Protein AF-A0AA88U3W7-F1 (afdb_monomer_lite)

Radius of gyration: 24.5 Å; chains: 1; bounding box: 63×56×70 Å

Structure (mmCIF, N/CA/C/O backbone):
data_AF-A0AA88U3W7-F1
#
_entry.id   AF-A0AA88U3W7-F1
#
loop_
_atom_site.group_PDB
_atom_site.id
_atom_site.type_symbol
_atom_site.label_atom_id
_atom_site.label_alt_id
_atom_site.label_comp_id
_atom_site.label_asym_id
_atom_site.label_entity_id
_atom_site.label_seq_id
_atom_site.pdbx_PDB_ins_code
_atom_site.Cartn_x
_atom_site.Cartn_y
_atom_site.Cartn_z
_atom_site.occupancy
_atom_site.B_iso_or_equiv
_atom_site.auth_seq_id
_atom_site.auth_comp_id
_atom_site.auth_asym_id
_atom_site.auth_atom_id
_atom_site.pdbx_PDB_model_num
ATOM 1 N N . MET A 1 1 ? 14.467 0.687 13.588 1.00 31.59 1 MET A N 1
ATOM 2 C CA . MET A 1 1 ? 14.440 2.143 13.357 1.00 31.59 1 MET A CA 1
ATOM 3 C C . MET A 1 1 ? 14.426 2.857 14.702 1.00 31.59 1 MET A C 1
ATOM 5 O O . MET A 1 1 ? 13.414 2.834 15.397 1.00 31.59 1 MET A O 1
ATOM 9 N N . ARG A 1 2 ? 15.553 3.457 15.098 1.00 33.47 2 ARG A N 1
ATOM 10 C CA . ARG A 1 2 ? 15.604 4.445 16.185 1.00 33.47 2 ARG A CA 1
ATOM 11 C C . ARG A 1 2 ? 15.190 5.802 15.642 1.00 33.47 2 ARG A C 1
ATOM 13 O O . ARG A 1 2 ? 15.744 6.276 14.655 1.00 33.47 2 ARG A O 1
ATOM 20 N N . VAL A 1 3 ? 14.239 6.437 16.307 1.00 31.89 3 VAL A N 1
ATOM 21 C CA . VAL A 1 3 ? 13.842 7.807 16.000 1.00 31.89 3 VAL A CA 1
ATOM 22 C C . VAL A 1 3 ? 14.629 8.765 16.881 1.00 31.89 3 VAL A C 1
ATOM 24 O O . VAL A 1 3 ? 14.707 8.584 18.096 1.00 31.89 3 VAL A O 1
ATOM 27 N N . LEU A 1 4 ? 15.258 9.754 16.248 1.00 36.56 4 LEU A N 1
ATOM 28 C CA . LEU A 1 4 ? 16.179 10.675 16.901 1.00 36.56 4 LEU A CA 1
ATOM 29 C C . LEU A 1 4 ? 15.566 12.076 16.956 1.00 36.56 4 LEU A C 1
ATOM 31 O O . LEU A 1 4 ? 15.257 12.651 15.914 1.00 36.56 4 LEU A O 1
ATOM 35 N N . LEU A 1 5 ? 15.399 12.631 18.159 1.00 32.97 5 LEU A N 1
ATOM 36 C CA . LEU A 1 5 ? 14.848 13.975 18.379 1.00 32.97 5 LEU A CA 1
ATOM 37 C C . LEU A 1 5 ? 15.925 14.899 18.964 1.00 32.97 5 LEU A C 1
ATOM 39 O O . LEU A 1 5 ? 16.469 14.609 20.022 1.00 32.97 5 LEU A O 1
ATOM 43 N N . VAL A 1 6 ? 16.257 16.019 18.315 1.00 34.56 6 VAL A N 1
ATOM 44 C CA . VAL A 1 6 ? 17.337 16.923 18.767 1.00 34.56 6 VAL A CA 1
ATOM 45 C C . VAL A 1 6 ? 16.813 18.210 19.405 1.00 34.56 6 VAL A C 1
ATOM 47 O O . VAL A 1 6 ? 16.445 19.121 18.673 1.00 34.56 6 VAL A O 1
ATOM 50 N N . ALA A 1 7 ? 16.838 18.344 20.730 1.00 29.00 7 ALA A N 1
ATOM 51 C CA . ALA A 1 7 ? 16.608 19.629 21.403 1.00 29.00 7 ALA A CA 1
ATOM 52 C C . ALA A 1 7 ? 17.972 20.212 21.763 1.00 29.00 7 ALA A C 1
ATOM 54 O O . ALA A 1 7 ? 18.763 19.512 22.386 1.00 29.00 7 ALA A O 1
ATOM 55 N N . TRP A 1 8 ? 18.272 21.446 21.333 1.00 35.12 8 TRP A N 1
ATOM 56 C CA . TRP A 1 8 ? 19.525 22.164 21.639 1.00 35.12 8 TRP A CA 1
ATOM 57 C C . TRP A 1 8 ? 20.771 21.256 21.675 1.00 35.12 8 TRP A C 1
ATOM 59 O O . TRP A 1 8 ? 21.287 20.949 22.739 1.00 35.12 8 TRP A O 1
ATOM 69 N N . LEU A 1 9 ? 21.259 20.791 20.517 1.00 34.44 9 LEU A N 1
ATOM 70 C CA . LEU A 1 9 ? 22.464 19.938 20.431 1.00 34.44 9 LEU A CA 1
ATOM 71 C C . LEU A 1 9 ? 22.435 18.644 21.289 1.00 34.44 9 LEU A C 1
ATOM 73 O O . LEU A 1 9 ? 23.479 18.019 21.463 1.00 34.44 9 LEU A O 1
ATOM 77 N N . VAL A 1 10 ? 21.271 18.185 21.765 1.00 30.06 10 VAL A N 1
ATOM 78 C CA . VAL A 1 10 ? 21.113 16.913 22.485 1.00 30.06 10 VAL A CA 1
ATOM 79 C C . VAL A 1 10 ? 20.179 15.994 21.714 1.00 30.06 10 VAL A C 1
ATOM 81 O O . VAL A 1 10 ? 19.041 16.356 21.432 1.00 30.06 10 VAL A O 1
ATOM 84 N N . VAL A 1 11 ? 20.666 14.802 21.382 1.00 37.06 11 VAL A N 1
ATOM 85 C CA . VAL A 1 11 ? 19.931 13.773 20.660 1.00 37.06 11 VAL A CA 1
ATOM 86 C C . VAL A 1 11 ? 19.203 12.846 21.627 1.00 37.06 11 VAL A C 1
ATOM 88 O O . VAL A 1 11 ? 19.776 12.248 22.537 1.00 37.06 11 VAL A O 1
ATOM 91 N N . LEU A 1 12 ? 17.904 12.730 21.422 1.00 37.88 12 LEU A N 1
ATOM 92 C CA . LEU A 1 12 ? 17.018 11.808 22.099 1.00 37.88 12 LEU A CA 1
ATOM 93 C C . LEU A 1 12 ? 16.918 10.573 21.221 1.00 37.88 12 LEU A C 1
ATOM 95 O O . LEU A 1 12 ? 16.364 10.627 20.129 1.00 37.88 12 LEU A O 1
ATOM 99 N N . VAL A 1 13 ? 17.500 9.481 21.694 1.00 39.00 13 VAL A N 1
ATOM 100 C CA . VAL A 1 13 ? 17.307 8.163 21.105 1.00 39.00 13 VAL A CA 1
ATOM 101 C C . VAL A 1 13 ? 15.997 7.626 21.648 1.00 39.00 13 VAL A C 1
ATOM 103 O O . VAL A 1 13 ? 15.915 7.293 22.829 1.00 39.00 13 VAL A O 1
ATOM 106 N N . VAL A 1 14 ? 14.976 7.528 20.800 1.00 38.97 14 VAL A N 1
ATOM 107 C CA . VAL A 1 14 ? 13.835 6.659 21.084 1.00 38.97 14 VAL A CA 1
ATOM 108 C C . VAL A 1 14 ? 14.348 5.230 20.930 1.00 38.97 14 VAL A C 1
ATOM 110 O O . VAL A 1 14 ? 14.393 4.679 19.830 1.00 38.97 14 VAL A O 1
ATOM 113 N N . GLY A 1 15 ? 14.864 4.669 22.023 1.00 35.50 15 GLY A N 1
ATOM 114 C CA . GLY A 1 15 ? 15.229 3.263 22.077 1.00 35.50 15 GLY A CA 1
ATOM 115 C C . GLY A 1 15 ? 13.959 2.446 22.189 1.00 35.50 15 GLY A C 1
ATOM 116 O O . GLY A 1 15 ? 13.391 2.365 23.269 1.00 35.50 15 GLY A O 1
ATOM 117 N N . VAL A 1 16 ? 13.536 1.881 21.064 1.00 40.00 16 VAL A N 1
ATOM 118 C CA . VAL A 1 16 ? 12.406 0.961 20.982 1.00 40.00 16 VAL A CA 1
ATOM 119 C C . VAL A 1 16 ? 12.805 -0.350 21.644 1.00 40.00 16 VAL A C 1
ATOM 121 O O . VAL A 1 16 ? 13.733 -1.018 21.183 1.00 40.00 16 VAL A O 1
ATOM 124 N N . THR A 1 17 ? 12.128 -0.722 22.722 1.00 37.69 17 THR A N 1
ATOM 125 C CA . THR A 1 17 ? 12.177 -2.097 23.221 1.00 37.69 17 THR A CA 1
ATOM 126 C C . THR A 1 17 ? 11.208 -2.973 22.418 1.00 37.69 17 THR A C 1
ATOM 128 O O . THR A 1 17 ? 10.240 -2.466 21.855 1.00 37.69 17 THR A O 1
ATOM 131 N N . PRO A 1 18 ? 11.463 -4.285 22.287 1.00 43.59 18 PRO A N 1
ATOM 132 C CA . PRO A 1 18 ? 10.445 -5.216 21.821 1.00 43.59 18 PRO A CA 1
ATOM 133 C C . PRO A 1 18 ? 9.246 -5.165 22.769 1.00 43.59 18 PRO A C 1
ATOM 135 O O . PRO A 1 18 ? 9.419 -5.161 23.992 1.00 43.59 18 PRO A O 1
ATOM 138 N N . LYS A 1 19 ? 8.037 -5.141 22.211 1.00 48.03 19 LYS A N 1
ATOM 139 C CA . LYS A 1 19 ? 6.812 -5.049 23.002 1.00 48.03 19 LYS A CA 1
ATOM 140 C C . LYS A 1 19 ? 6.626 -6.326 23.826 1.00 48.03 19 LYS A C 1
ATOM 142 O O . LYS A 1 19 ? 6.527 -7.418 23.271 1.00 48.03 19 LYS A O 1
ATOM 147 N N . ASN A 1 20 ? 6.517 -6.199 25.148 1.00 40.50 20 ASN A N 1
ATOM 148 C CA . ASN A 1 20 ? 6.097 -7.303 26.018 1.00 40.50 20 ASN A CA 1
ATOM 149 C C . ASN A 1 20 ? 4.561 -7.410 26.008 1.00 40.50 20 ASN A C 1
ATOM 151 O O . ASN A 1 20 ? 3.900 -6.933 26.927 1.00 40.50 20 ASN A O 1
ATOM 155 N N . GLY A 1 21 ? 3.983 -8.000 24.957 1.00 45.97 21 GLY A N 1
ATOM 156 C CA . GLY A 1 21 ? 2.535 -8.240 24.846 1.00 45.97 21 GLY A CA 1
ATOM 157 C C . GLY A 1 21 ? 1.954 -7.935 23.462 1.00 45.97 21 GLY A C 1
ATOM 158 O O . GLY A 1 21 ? 2.561 -7.223 22.668 1.00 45.97 21 GLY A O 1
ATOM 159 N N . ALA A 1 22 ? 0.773 -8.496 23.177 1.00 41.19 22 ALA A N 1
ATOM 160 C CA . ALA A 1 22 ? 0.123 -8.483 21.860 1.00 41.19 22 ALA A CA 1
ATOM 161 C C . ALA A 1 22 ? -0.785 -7.265 21.586 1.00 41.19 22 ALA A C 1
ATOM 163 O O . ALA A 1 22 ? -1.397 -7.189 20.523 1.00 41.19 22 ALA A O 1
ATOM 164 N N . ASP A 1 23 ? -0.903 -6.319 22.517 1.00 53.25 23 ASP A N 1
ATOM 165 C CA . ASP A 1 23 ? -1.791 -5.164 22.337 1.00 53.25 23 ASP A CA 1
ATOM 166 C C . ASP A 1 23 ? -1.172 -4.209 21.310 1.00 53.25 23 ASP A C 1
ATOM 168 O O . ASP A 1 23 ? -0.016 -3.856 21.469 1.00 53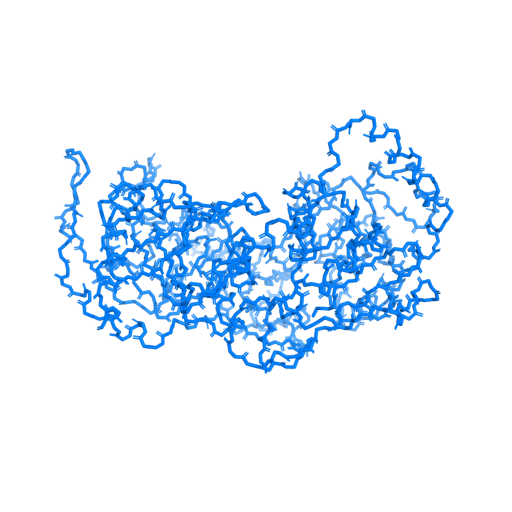.25 23 ASP A O 1
ATOM 172 N N . GLY A 1 24 ? -1.867 -3.782 20.249 1.00 60.91 24 GLY A N 1
ATOM 173 C CA . GLY A 1 24 ? -1.281 -2.965 19.164 1.00 60.91 24 GLY A CA 1
ATOM 174 C C . GLY A 1 24 ? -0.990 -1.500 19.536 1.00 60.91 24 GLY A C 1
ATOM 175 O O . GLY A 1 24 ? 0.037 -0.948 19.137 1.00 60.91 24 GLY A O 1
ATOM 176 N N . ALA A 1 25 ? -1.813 -0.899 20.401 1.00 76.62 25 ALA A N 1
ATOM 177 C CA . ALA A 1 25 ? -1.758 0.530 20.720 1.00 76.62 25 ALA A CA 1
ATOM 178 C C . ALA A 1 25 ? -0.563 0.934 21.606 1.00 76.62 25 ALA A C 1
ATOM 180 O O . ALA A 1 25 ? -0.044 0.142 22.402 1.00 76.62 25 ALA A O 1
ATOM 181 N N . ILE A 1 26 ? -0.147 2.198 21.510 1.00 76.50 26 ILE A N 1
ATOM 182 C CA . ILE A 1 26 ? 0.789 2.822 22.450 1.00 76.50 26 ILE A CA 1
ATOM 183 C C . ILE A 1 26 ? 0.099 2.946 23.814 1.00 76.50 26 ILE A C 1
ATOM 185 O O . ILE A 1 26 ? -1.005 3.480 23.931 1.00 76.50 26 ILE A O 1
ATOM 189 N N . SER A 1 27 ? 0.758 2.453 24.865 1.00 76.75 27 SER A N 1
ATOM 190 C CA . SER A 1 27 ? 0.180 2.447 26.211 1.00 76.75 27 SER A CA 1
ATOM 191 C C . SER A 1 27 ? 0.024 3.861 26.783 1.00 76.75 27 SER A C 1
ATOM 193 O O . SER A 1 27 ? 0.808 4.766 26.489 1.00 76.75 27 SER A O 1
ATOM 195 N N . LYS A 1 28 ? -0.937 4.041 27.699 1.00 77.88 28 LYS A N 1
ATOM 196 C CA . LYS A 1 28 ? -1.143 5.311 28.422 1.00 77.88 28 LYS A CA 1
ATOM 197 C C . LYS A 1 28 ? 0.130 5.802 29.125 1.00 77.88 28 LYS A C 1
ATOM 199 O O . LYS A 1 28 ? 0.384 7.003 29.172 1.00 77.88 28 LYS A O 1
ATOM 204 N N . ARG A 1 29 ? 0.946 4.875 29.642 1.00 79.62 29 ARG A N 1
ATOM 205 C CA . ARG A 1 29 ? 2.245 5.187 30.252 1.00 79.62 29 ARG A CA 1
ATOM 206 C C . ARG A 1 29 ? 3.202 5.803 29.230 1.00 79.62 29 ARG A C 1
ATOM 208 O O . ARG A 1 29 ? 3.746 6.869 29.492 1.00 79.62 29 ARG A O 1
ATOM 215 N N . VAL A 1 30 ? 3.365 5.167 28.070 1.00 78.38 30 VAL A N 1
ATOM 216 C CA . VAL A 1 30 ? 4.256 5.661 27.008 1.00 78.38 30 VAL A CA 1
ATOM 217 C C . VAL A 1 30 ? 3.758 7.001 26.457 1.00 78.38 30 VAL A C 1
ATOM 219 O O . VAL A 1 30 ? 4.563 7.905 26.257 1.00 78.38 30 VAL A O 1
ATOM 222 N N . MET A 1 31 ? 2.441 7.196 26.309 1.00 79.31 31 MET A N 1
ATOM 223 C CA . MET A 1 31 ? 1.879 8.502 25.926 1.00 79.31 31 MET A CA 1
ATOM 224 C C . MET A 1 31 ? 2.233 9.612 26.930 1.00 79.31 31 MET A C 1
ATOM 226 O O . MET A 1 31 ? 2.550 10.733 26.531 1.00 79.31 31 MET A O 1
ATOM 230 N N . HIS A 1 32 ? 2.226 9.312 28.233 1.00 80.81 32 HIS A N 1
ATOM 231 C CA . HIS A 1 32 ? 2.633 10.272 29.262 1.00 80.81 32 HIS A CA 1
ATOM 232 C C . HIS A 1 32 ? 4.137 10.587 29.203 1.00 80.81 32 HIS A C 1
ATOM 234 O O . HIS A 1 32 ? 4.532 11.750 29.299 1.00 80.81 32 HIS A O 1
ATOM 240 N N . GLU A 1 33 ? 4.979 9.572 28.986 1.00 80.69 33 GLU A N 1
ATOM 241 C CA . GLU A 1 33 ? 6.424 9.750 28.790 1.00 80.69 33 GLU A CA 1
ATOM 242 C C . GLU A 1 33 ? 6.724 10.606 27.541 1.00 80.69 33 GLU A C 1
ATOM 244 O O . GLU A 1 33 ? 7.565 11.506 27.601 1.00 80.69 33 GLU A O 1
ATOM 249 N N . ILE A 1 34 ? 5.979 10.410 26.445 1.00 79.88 34 ILE A N 1
ATOM 250 C CA . ILE A 1 34 ? 6.043 11.245 25.234 1.00 79.88 34 ILE A CA 1
ATOM 251 C C . ILE A 1 34 ? 5.642 12.696 25.537 1.00 79.88 34 ILE A C 1
ATOM 253 O O . ILE A 1 34 ? 6.340 13.614 25.102 1.00 79.88 34 ILE A O 1
ATOM 257 N N . SER A 1 35 ? 4.577 12.935 26.312 1.00 80.88 35 SER A N 1
ATOM 258 C CA . SER A 1 35 ? 4.201 14.306 26.704 1.00 80.88 35 SER A CA 1
ATOM 259 C C . SER A 1 35 ? 5.312 14.989 27.514 1.00 80.88 35 SER A C 1
ATOM 261 O O . SER A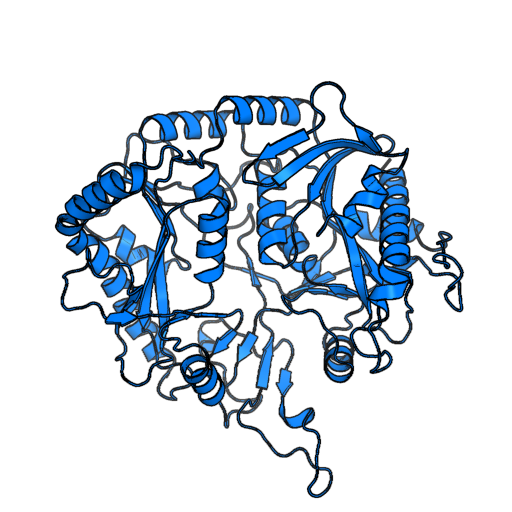 1 35 ? 5.719 16.114 27.210 1.00 80.88 35 SER A O 1
ATOM 263 N N . SER A 1 36 ? 5.899 14.268 28.477 1.00 79.75 36 SER A N 1
ATOM 264 C CA . SER A 1 36 ? 7.031 14.763 29.272 1.00 79.75 36 SER A CA 1
ATOM 265 C C . SER A 1 36 ? 8.251 15.109 28.410 1.00 79.75 36 SER A C 1
ATOM 267 O O . SER A 1 36 ? 8.934 16.106 28.659 1.00 79.75 36 SER A O 1
ATOM 269 N N . ILE A 1 37 ? 8.515 14.315 27.369 1.00 79.31 37 ILE A N 1
ATOM 270 C CA . ILE A 1 37 ? 9.534 14.616 26.360 1.00 79.31 37 ILE A CA 1
ATOM 271 C C . ILE A 1 37 ? 9.165 15.892 25.600 1.00 79.31 37 ILE A C 1
ATOM 273 O O . ILE A 1 37 ? 9.974 16.811 25.518 1.00 79.31 37 ILE A O 1
ATOM 277 N N . ASN A 1 38 ? 7.938 16.007 25.098 1.00 80.31 38 ASN A N 1
ATOM 278 C CA . ASN A 1 38 ? 7.504 17.149 24.291 1.00 80.31 38 ASN A CA 1
ATOM 279 C C . ASN A 1 38 ? 7.580 18.489 25.030 1.00 80.31 38 ASN A C 1
ATOM 281 O O . ASN A 1 38 ? 7.899 19.499 24.397 1.00 80.31 38 ASN A O 1
ATOM 285 N N . MET A 1 39 ? 7.381 18.492 26.352 1.00 78.06 39 MET A N 1
ATOM 286 C CA . MET A 1 39 ? 7.574 19.664 27.218 1.00 78.06 39 MET A CA 1
ATOM 287 C C . MET A 1 39 ? 9.025 20.165 27.273 1.00 78.06 39 MET A C 1
ATOM 289 O O . MET A 1 39 ? 9.258 21.337 27.555 1.00 78.06 39 MET A O 1
ATOM 293 N N . LYS A 1 40 ? 10.006 19.287 27.032 1.00 75.19 40 LYS A N 1
ATOM 294 C CA . LYS A 1 40 ? 11.441 19.624 27.013 1.00 75.19 40 LYS A CA 1
ATOM 295 C C . LYS A 1 40 ? 11.928 20.034 25.615 1.00 75.19 40 LYS A C 1
ATOM 297 O O . LYS A 1 40 ? 13.087 20.421 25.464 1.00 75.19 40 LYS A O 1
ATOM 302 N N . GLY A 1 41 ? 11.064 19.913 24.604 1.00 65.56 41 GLY A N 1
ATOM 303 C CA . GLY A 1 41 ? 11.319 20.307 23.221 1.00 65.56 41 GLY A CA 1
ATOM 304 C C . GLY A 1 41 ? 11.249 21.825 22.992 1.00 65.56 41 GLY A C 1
ATOM 305 O O . GLY A 1 41 ? 10.987 22.592 23.917 1.00 65.56 41 GLY A O 1
ATOM 306 N N . PRO A 1 42 ? 11.459 22.290 21.748 1.00 71.31 42 PRO A N 1
ATOM 307 C CA . PRO A 1 42 ? 11.325 21.508 20.521 1.00 71.31 42 PRO A CA 1
ATOM 308 C C . PRO A 1 42 ? 12.569 20.737 20.071 1.00 71.31 42 PRO A C 1
ATOM 310 O O . PRO A 1 42 ? 13.696 21.082 20.420 1.00 71.31 42 PRO A O 1
ATOM 313 N N . TYR A 1 43 ? 12.333 19.746 19.208 1.00 74.25 43 TYR A N 1
ATOM 314 C CA . TYR A 1 43 ? 13.335 18.833 18.674 1.00 74.25 43 TYR A CA 1
ATOM 315 C C . TYR A 1 43 ? 13.516 18.927 17.147 1.00 74.25 43 TYR A C 1
ATOM 317 O O . TYR A 1 43 ? 12.610 19.340 16.428 1.00 74.25 43 TYR A O 1
ATOM 325 N N . LEU A 1 44 ? 14.654 18.471 16.621 1.00 72.62 44 LEU A N 1
ATOM 326 C CA . LEU A 1 44 ? 14.856 18.164 15.200 1.00 72.62 44 LEU A CA 1
ATOM 327 C C . LEU A 1 44 ? 14.752 16.653 14.979 1.00 72.62 44 LEU A C 1
ATOM 329 O O . LEU A 1 44 ? 15.439 15.899 15.660 1.00 72.62 44 LEU A O 1
ATOM 333 N N . GLY A 1 45 ? 13.919 16.209 14.044 1.00 75.00 45 GLY A N 1
ATOM 334 C CA . GLY A 1 45 ? 13.833 14.798 13.679 1.00 75.00 45 GLY A CA 1
ATOM 335 C C . GLY A 1 45 ? 15.000 14.411 12.778 1.00 75.00 45 GLY A C 1
ATOM 336 O O . GLY A 1 45 ? 15.265 15.117 11.806 1.00 75.00 45 GLY A O 1
ATOM 337 N N . LEU A 1 46 ? 15.687 13.308 13.071 1.00 74.50 46 LEU A N 1
ATOM 338 C CA . LEU A 1 46 ? 16.638 12.696 12.137 1.00 74.50 46 LEU A CA 1
ATOM 339 C C . LEU A 1 46 ? 16.062 11.370 11.642 1.00 74.50 46 LEU A C 1
ATOM 341 O O . LEU A 1 46 ? 15.682 10.521 12.450 1.00 74.50 46 LEU A O 1
ATOM 345 N N . VAL A 1 47 ? 16.001 11.216 10.321 1.00 77.38 47 VAL A N 1
ATOM 346 C CA . VAL A 1 47 ? 15.539 9.997 9.649 1.00 77.38 47 VAL A CA 1
ATOM 347 C C . VAL A 1 47 ? 16.673 9.466 8.787 1.00 77.38 47 VAL A C 1
ATOM 349 O O . VAL A 1 47 ? 17.227 10.200 7.966 1.00 77.38 47 VAL A O 1
ATOM 352 N N . VAL A 1 48 ? 17.001 8.193 8.964 1.00 75.12 48 VAL A N 1
ATOM 353 C CA . VAL A 1 48 ? 18.056 7.496 8.226 1.00 75.12 48 VAL A CA 1
ATOM 354 C C . VAL A 1 48 ? 17.508 6.123 7.830 1.00 75.12 48 VAL A C 1
ATOM 356 O O . VAL A 1 48 ? 16.871 5.498 8.684 1.00 75.12 48 VAL A O 1
ATOM 359 N N . PRO A 1 49 ? 17.683 5.684 6.572 1.00 70.69 49 PRO A N 1
ATOM 360 C CA . PRO A 1 49 ? 17.064 4.454 6.092 1.00 70.69 49 PRO A CA 1
ATOM 361 C C . PRO A 1 49 ? 17.744 3.200 6.656 1.00 70.69 49 PRO A C 1
ATOM 363 O O . PRO A 1 49 ? 17.046 2.314 7.140 1.00 70.69 49 PRO A O 1
ATOM 366 N N . ASN A 1 50 ? 19.082 3.169 6.713 1.00 69.81 50 ASN A N 1
ATOM 367 C CA . ASN A 1 50 ? 19.835 1.978 7.120 1.00 69.81 50 ASN A CA 1
ATOM 368 C C . ASN A 1 50 ? 20.742 2.195 8.342 1.00 69.81 50 ASN A C 1
ATOM 370 O O . ASN A 1 50 ? 21.136 3.315 8.674 1.00 69.81 50 ASN A O 1
ATOM 374 N N . SER A 1 51 ? 21.108 1.099 9.015 1.00 68.25 51 SER A N 1
ATOM 375 C CA . SER A 1 51 ? 21.967 1.115 10.211 1.00 68.25 51 SER A CA 1
ATOM 376 C C . SER A 1 51 ? 23.387 1.613 9.923 1.00 68.25 51 SER A C 1
ATOM 378 O O . SER A 1 51 ? 23.899 2.442 10.671 1.00 68.25 51 SER A O 1
ATOM 380 N N . TYR A 1 52 ? 23.995 1.199 8.809 1.00 71.31 52 TYR A N 1
ATOM 381 C CA . TYR A 1 52 ? 25.339 1.655 8.430 1.00 71.31 52 TYR A CA 1
ATOM 382 C C . TYR A 1 52 ? 25.385 3.157 8.093 1.00 71.31 52 TYR A C 1
ATOM 384 O O . TYR A 1 52 ? 26.416 3.801 8.263 1.00 71.31 52 TYR A O 1
ATOM 392 N N . GLU A 1 53 ? 24.262 3.743 7.665 1.00 71.31 53 GLU A N 1
ATOM 393 C CA . GLU A 1 53 ? 24.122 5.190 7.458 1.00 71.31 53 GLU A CA 1
ATOM 394 C C . GLU A 1 53 ? 23.884 5.933 8.784 1.00 71.31 53 GLU A C 1
ATOM 396 O O . GLU A 1 53 ? 24.180 7.124 8.912 1.00 71.31 53 GLU A O 1
ATOM 401 N N . MET A 1 54 ? 23.358 5.230 9.790 1.00 71.00 54 MET A N 1
ATOM 402 C CA . MET A 1 54 ? 23.094 5.758 11.126 1.00 71.00 54 MET A CA 1
ATOM 403 C C . MET A 1 54 ? 24.372 5.822 11.973 1.00 71.00 54 MET A C 1
ATOM 405 O O . MET A 1 54 ? 24.568 6.785 12.717 1.00 71.00 54 MET A O 1
ATOM 409 N N . ASP A 1 55 ? 25.256 4.831 11.856 1.00 71.44 55 ASP A N 1
ATOM 410 C CA . ASP A 1 55 ? 26.467 4.712 12.676 1.00 71.44 55 ASP A CA 1
ATOM 411 C C . ASP A 1 55 ? 27.368 5.962 12.646 1.00 71.44 55 ASP A C 1
ATOM 413 O O . ASP A 1 55 ? 27.712 6.456 13.728 1.00 71.44 55 ASP A O 1
ATOM 417 N N . PRO A 1 56 ? 27.687 6.572 11.485 1.00 69.31 56 PRO A N 1
ATOM 418 C CA . PRO A 1 56 ? 28.454 7.818 11.442 1.00 69.31 56 PRO A CA 1
ATOM 419 C C . PRO A 1 56 ? 27.775 8.972 12.194 1.00 69.31 56 PRO A C 1
ATOM 421 O O . PRO A 1 56 ? 28.438 9.793 12.834 1.00 69.31 56 PRO A O 1
ATOM 424 N N . VAL A 1 57 ? 26.438 9.030 12.170 1.00 67.44 57 VAL A N 1
ATOM 425 C CA . VAL A 1 57 ? 25.667 10.047 12.899 1.00 67.44 57 VAL A CA 1
ATOM 426 C C . VAL A 1 57 ? 25.776 9.829 14.407 1.00 67.44 57 VAL A C 1
ATOM 428 O O . VAL A 1 57 ? 25.961 10.804 15.138 1.00 67.44 57 VAL A O 1
ATOM 431 N N . LEU A 1 58 ? 25.685 8.578 14.871 1.00 68.31 58 LEU A N 1
ATOM 432 C CA . LEU A 1 58 ? 25.777 8.208 16.290 1.00 68.31 58 LEU A CA 1
ATOM 433 C C . LEU A 1 58 ? 27.192 8.380 16.857 1.00 68.31 58 LEU A C 1
ATOM 435 O O . LEU A 1 58 ? 27.343 8.757 18.018 1.00 68.31 58 LEU A O 1
ATOM 439 N N . GLN A 1 59 ? 28.217 8.113 16.047 1.00 70.38 59 GLN A N 1
ATOM 440 C CA . GLN A 1 59 ? 29.628 8.240 16.428 1.00 70.38 59 GLN A CA 1
ATOM 441 C C . GLN A 1 59 ? 30.135 9.689 16.364 1.00 70.38 59 GLN A C 1
ATOM 443 O O . GLN A 1 59 ? 31.191 10.007 16.914 1.00 70.38 59 GLN A O 1
ATOM 448 N N . SER A 1 60 ? 29.384 10.592 15.726 1.00 66.31 60 SER A N 1
ATOM 449 C CA . SER A 1 60 ? 29.744 12.004 15.632 1.00 66.31 60 SER A CA 1
ATOM 450 C C . SER A 1 60 ? 29.875 12.650 17.022 1.00 66.31 60 SER A C 1
ATOM 452 O O . SER A 1 60 ? 28.943 12.569 17.824 1.00 66.31 60 SER A O 1
ATOM 454 N N . PRO A 1 61 ? 30.924 13.453 17.292 1.00 63.44 61 PRO A N 1
ATOM 455 C CA . PRO A 1 61 ? 31.043 14.230 18.535 1.00 63.44 61 PRO A CA 1
ATOM 456 C C . PRO A 1 61 ? 29.901 15.237 18.760 1.00 63.44 61 PRO A C 1
ATOM 458 O O . PRO A 1 61 ? 29.753 15.808 19.839 1.00 63.44 61 PRO A O 1
ATOM 461 N N . SER A 1 62 ? 29.100 15.512 17.724 1.00 60.34 62 SER A N 1
ATOM 462 C CA . SER A 1 62 ? 27.899 16.355 17.804 1.00 60.34 62 SER A CA 1
ATOM 463 C C . SER A 1 62 ? 26.640 15.590 18.211 1.00 60.34 62 SER A C 1
ATOM 465 O O . SER A 1 62 ? 25.546 16.162 18.232 1.00 60.34 62 SER A O 1
ATOM 467 N N . PHE A 1 63 ? 26.751 14.290 18.451 1.00 60.28 63 PHE A N 1
ATOM 468 C CA . PHE A 1 63 ? 25.681 13.444 18.939 1.00 60.28 63 PHE A CA 1
ATOM 469 C C . PHE A 1 63 ? 25.834 13.257 20.450 1.00 60.28 63 PHE A C 1
ATOM 471 O O . PHE A 1 63 ? 26.751 12.594 20.921 1.00 60.28 63 PHE A O 1
ATOM 478 N N . VAL A 1 64 ? 24.939 13.868 21.226 1.00 61.50 64 VAL A N 1
ATOM 479 C CA . VAL A 1 64 ? 24.947 13.763 22.691 1.00 61.50 64 VAL A CA 1
ATOM 480 C C . VAL A 1 64 ? 23.665 13.080 23.134 1.00 61.50 64 VAL A C 1
ATOM 482 O O . VAL A 1 64 ? 22.590 13.631 22.932 1.00 61.50 64 VAL A O 1
ATOM 485 N N . VAL A 1 65 ? 23.760 11.902 23.749 1.00 63.16 65 VAL A N 1
ATOM 486 C CA . VAL A 1 65 ? 22.588 11.188 24.281 1.00 63.16 65 VAL A CA 1
ATOM 487 C C . VAL A 1 65 ? 22.049 11.910 25.515 1.00 63.16 65 VAL A C 1
ATOM 489 O O . VAL A 1 65 ? 22.775 12.091 26.498 1.00 63.16 65 VAL A O 1
ATOM 492 N N . ASN A 1 66 ? 20.761 12.268 25.512 1.00 65.00 66 ASN A N 1
ATOM 493 C CA . ASN A 1 66 ? 20.114 12.789 26.716 1.00 65.00 66 ASN A CA 1
ATOM 494 C C . ASN A 1 66 ? 19.828 11.669 27.731 1.00 65.00 66 ASN A C 1
ATOM 496 O O . ASN A 1 66 ? 18.778 11.034 27.685 1.00 65.00 66 ASN A O 1
ATOM 500 N N . LYS A 1 67 ? 20.725 11.462 28.699 1.00 67.19 67 LYS A N 1
ATOM 501 C CA . LYS A 1 67 ? 20.540 10.448 29.756 1.00 67.19 67 LYS A CA 1
ATOM 502 C C . LYS A 1 67 ? 19.375 10.738 30.719 1.00 67.19 67 LYS A C 1
ATOM 504 O O . LYS A 1 67 ? 19.029 9.871 31.510 1.00 67.19 67 LYS A O 1
ATOM 509 N N . SER A 1 68 ? 18.792 11.941 30.684 1.00 64.19 68 SER A N 1
ATOM 510 C CA . SER A 1 68 ? 17.664 12.335 31.548 1.00 64.19 68 SER A CA 1
ATOM 511 C C . SER A 1 68 ? 16.283 12.018 30.959 1.00 64.19 68 SER A C 1
ATOM 513 O O . SER A 1 68 ? 15.262 12.348 31.569 1.00 64.19 68 SER A O 1
ATOM 515 N N . LEU A 1 69 ? 16.236 11.440 29.755 1.00 63.53 69 LEU A N 1
ATOM 516 C CA . LEU A 1 69 ? 15.002 11.064 29.072 1.00 63.53 69 LEU A CA 1
ATOM 517 C C . LEU A 1 69 ? 14.781 9.549 29.152 1.00 63.53 69 LEU A C 1
ATOM 519 O O . LEU A 1 69 ? 15.757 8.799 29.088 1.00 63.53 69 LEU A O 1
ATOM 523 N N . PRO A 1 70 ? 13.524 9.093 29.298 1.00 61.84 70 PRO A N 1
ATOM 524 C CA . PRO A 1 70 ? 13.218 7.670 29.296 1.00 61.84 70 PRO A CA 1
ATOM 525 C C . PRO A 1 70 ? 13.473 7.057 27.910 1.00 61.84 70 PRO A C 1
ATOM 527 O O . PRO A 1 70 ? 13.307 7.718 26.884 1.00 61.84 70 PRO A O 1
ATOM 530 N N . LEU A 1 71 ? 13.849 5.776 27.888 1.00 60.12 71 LEU A N 1
ATOM 531 C CA . LEU A 1 71 ? 13.746 4.945 26.687 1.00 60.12 71 LEU A CA 1
ATOM 532 C C . LEU A 1 71 ? 12.261 4.640 26.471 1.00 60.12 71 LEU A C 1
ATOM 534 O O . LEU A 1 71 ? 11.607 4.187 27.408 1.00 60.12 71 LEU A O 1
ATOM 538 N N . LEU A 1 72 ? 11.733 4.906 25.274 1.00 62.44 72 LEU A N 1
ATOM 539 C CA . LEU A 1 72 ? 10.317 4.677 24.993 1.00 62.44 72 LEU A CA 1
ATOM 540 C C . LEU A 1 72 ? 10.105 3.356 24.260 1.00 62.44 72 LEU A C 1
ATOM 542 O O . LEU A 1 72 ? 10.654 3.129 23.182 1.00 62.44 72 LEU A O 1
ATOM 546 N N . ASP A 1 73 ? 9.194 2.557 24.794 1.00 56.38 73 ASP A N 1
ATOM 547 C CA . ASP A 1 73 ? 8.707 1.331 24.173 1.00 56.38 73 ASP A CA 1
ATOM 548 C C . ASP A 1 73 ? 7.668 1.644 23.078 1.00 56.38 73 ASP A C 1
ATOM 550 O O . ASP A 1 73 ? 6.457 1.569 23.301 1.00 56.38 73 ASP A O 1
ATOM 554 N N . VAL A 1 74 ? 8.129 2.090 21.904 1.00 57.25 74 VAL A N 1
ATOM 555 C CA . VAL A 1 74 ? 7.260 2.369 20.744 1.00 57.25 74 VAL A CA 1
ATOM 556 C C . VAL A 1 74 ? 7.634 1.448 19.590 1.00 57.25 74 VAL A C 1
ATOM 558 O O . VAL A 1 74 ? 8.649 1.652 18.936 1.00 57.25 74 VAL A O 1
ATOM 561 N N . SER A 1 75 ? 6.807 0.449 19.293 1.00 53.69 75 SER A N 1
ATOM 562 C CA . SER A 1 75 ? 7.047 -0.470 18.179 1.00 53.69 75 SER A CA 1
ATOM 563 C C . SER A 1 75 ? 6.803 0.189 16.814 1.00 53.69 75 SER A C 1
ATOM 565 O O . SER A 1 75 ? 5.881 0.987 16.648 1.00 53.69 75 SER A O 1
ATOM 567 N N . GLY A 1 76 ? 7.618 -0.167 15.812 1.00 58.56 76 GLY A N 1
ATOM 568 C CA . GLY A 1 76 ? 7.396 0.229 14.414 1.00 58.56 76 GLY A CA 1
ATOM 569 C C . GLY A 1 76 ? 7.433 1.738 14.154 1.00 58.56 76 GLY A C 1
ATOM 570 O O . GLY A 1 76 ? 6.637 2.231 13.358 1.00 58.56 76 GLY A O 1
ATOM 571 N N . VAL A 1 77 ? 8.310 2.491 14.834 1.00 58.94 77 VAL A N 1
ATOM 572 C CA . VAL A 1 77 ? 8.363 3.951 14.664 1.00 58.94 77 VAL A CA 1
ATOM 573 C C . VAL A 1 77 ? 8.725 4.301 13.224 1.00 58.94 77 VAL A C 1
ATOM 575 O O . VAL A 1 77 ? 9.850 4.078 12.796 1.00 58.94 77 VAL A O 1
ATOM 578 N N . THR A 1 78 ? 7.765 4.867 12.497 1.00 73.19 78 THR A N 1
ATOM 579 C CA . THR A 1 78 ? 7.929 5.427 11.152 1.00 73.19 78 THR A CA 1
ATOM 580 C C . THR A 1 78 ? 8.210 6.926 11.231 1.00 73.19 78 THR A C 1
ATOM 582 O O . THR A 1 78 ? 8.005 7.557 12.273 1.00 73.19 78 THR A O 1
ATOM 585 N N . THR A 1 79 ? 8.599 7.545 10.113 1.00 75.81 79 THR A N 1
ATOM 586 C CA . THR A 1 79 ? 8.662 9.014 10.004 1.00 75.81 79 THR A CA 1
ATOM 587 C C . THR A 1 79 ? 7.349 9.659 10.436 1.00 75.81 79 THR A C 1
ATOM 589 O O . THR A 1 79 ? 7.376 10.673 11.127 1.00 75.81 79 THR A O 1
ATOM 592 N N . GLN A 1 80 ? 6.205 9.059 10.086 1.00 82.19 80 GLN A N 1
ATOM 593 C CA . GLN A 1 80 ? 4.902 9.570 10.503 1.00 82.19 80 GLN A CA 1
ATOM 594 C C . GLN A 1 80 ? 4.774 9.588 12.027 1.00 82.19 80 GLN A C 1
ATOM 596 O O . GLN A 1 80 ? 4.429 10.623 12.587 1.00 82.19 80 GLN A O 1
ATOM 601 N N . LEU A 1 81 ? 5.062 8.476 12.708 1.00 81.25 81 LEU A N 1
ATOM 602 C CA . LEU A 1 81 ? 4.966 8.429 14.170 1.00 81.25 81 LEU A CA 1
ATOM 603 C C . LEU A 1 81 ? 5.948 9.398 14.831 1.00 81.25 81 LEU A C 1
ATOM 605 O O . LEU A 1 81 ? 5.587 10.046 15.808 1.00 81.25 81 LEU A O 1
ATOM 609 N N . LEU A 1 82 ? 7.145 9.570 14.263 1.00 81.75 82 LEU A N 1
ATOM 610 C CA . LEU A 1 82 ? 8.104 10.578 14.711 1.00 81.75 82 LEU A CA 1
ATOM 611 C C . LEU A 1 82 ? 7.492 11.988 14.711 1.00 81.75 82 LEU A C 1
ATOM 613 O O . LEU A 1 82 ? 7.553 12.688 15.720 1.00 81.75 82 LEU A O 1
ATOM 617 N N . VAL A 1 83 ? 6.894 12.413 13.598 1.00 82.50 83 VAL A N 1
ATOM 618 C CA . VAL A 1 83 ? 6.351 13.777 13.486 1.00 82.50 83 VAL A CA 1
ATOM 619 C C . VAL A 1 83 ? 5.007 13.955 14.192 1.00 82.50 83 VAL A C 1
ATOM 621 O O . VAL A 1 83 ? 4.703 15.079 14.582 1.00 82.50 83 VAL A O 1
ATOM 624 N N . SER A 1 84 ? 4.231 12.877 14.358 1.00 83.69 84 SER A N 1
ATOM 625 C CA . SER A 1 84 ? 2.931 12.876 15.042 1.00 83.69 84 SER A CA 1
ATOM 626 C C . SER A 1 84 ? 3.056 12.806 16.559 1.00 83.69 84 SER A C 1
ATOM 628 O O . SER A 1 84 ? 2.251 13.392 17.267 1.00 83.69 84 SER A O 1
ATOM 630 N N . LEU A 1 85 ? 4.018 12.061 17.098 1.00 81.19 85 LEU A N 1
ATOM 631 C CA . LEU A 1 85 ? 4.116 11.865 18.547 1.00 81.19 85 LEU A CA 1
ATOM 632 C C . LEU A 1 85 ? 4.979 12.932 19.209 1.00 81.19 85 LEU A C 1
ATOM 634 O O . LEU A 1 85 ? 4.756 13.254 20.373 1.00 81.19 85 LEU A O 1
ATOM 638 N N . PHE A 1 86 ? 5.939 13.502 18.482 1.00 82.00 86 PHE A N 1
ATOM 639 C CA . PHE A 1 86 ? 6.959 14.344 19.085 1.00 82.00 86 PHE A CA 1
ATOM 640 C C . PHE A 1 86 ? 6.943 15.783 18.584 1.00 82.00 86 PHE A C 1
ATOM 642 O O . PHE A 1 86 ? 6.643 16.066 17.424 1.00 82.00 86 PHE A O 1
ATOM 649 N N . ASN A 1 87 ? 7.321 16.714 19.463 1.00 80.88 87 ASN A N 1
ATOM 650 C CA . ASN A 1 87 ? 7.418 18.139 19.159 1.00 80.88 87 ASN A CA 1
ATOM 651 C C . ASN A 1 87 ? 8.637 18.432 18.267 1.00 80.88 87 ASN A C 1
ATOM 653 O O . ASN A 1 87 ? 9.665 18.941 18.719 1.00 80.88 87 ASN A O 1
ATOM 657 N N . VAL A 1 88 ? 8.519 18.073 16.989 1.00 78.62 88 VAL A N 1
ATOM 658 C CA . VAL A 1 88 ? 9.547 18.237 15.959 1.00 78.62 88 VAL A CA 1
ATOM 659 C C . VAL A 1 88 ? 9.356 19.553 15.205 1.00 78.62 88 VAL A C 1
ATOM 661 O O . VAL A 1 88 ? 8.266 19.842 14.705 1.00 78.62 88 VAL A O 1
ATOM 664 N N . LYS A 1 89 ? 10.420 20.349 15.061 1.00 77.06 89 LYS A N 1
ATOM 665 C CA . LYS A 1 89 ? 10.434 21.597 14.270 1.00 77.06 89 LYS A CA 1
ATOM 666 C C . LYS A 1 89 ? 10.783 21.395 12.805 1.00 77.06 89 LYS A C 1
ATOM 668 O O . LYS A 1 89 ? 10.491 22.271 12.005 1.00 77.06 89 LYS A O 1
ATOM 673 N N . GLY A 1 90 ? 11.372 20.260 12.459 1.00 76.50 90 GLY A N 1
ATOM 674 C CA . GLY A 1 90 ? 11.686 19.870 11.092 1.00 76.50 90 GLY A CA 1
ATOM 675 C C . GLY A 1 90 ? 12.384 18.517 11.064 1.00 76.50 90 GLY A C 1
ATOM 676 O O . GLY A 1 90 ? 12.844 18.032 12.100 1.00 76.50 90 GLY A O 1
ATOM 677 N N . VAL A 1 91 ? 12.451 17.913 9.886 1.00 79.56 91 VAL A N 1
ATOM 678 C CA . VAL A 1 91 ? 13.097 16.620 9.665 1.00 79.56 91 VAL A CA 1
ATOM 679 C C . VAL A 1 91 ? 14.321 16.815 8.784 1.00 79.56 91 VAL A C 1
ATOM 681 O O . VAL A 1 91 ? 14.239 17.419 7.714 1.00 79.56 91 VAL A O 1
ATOM 684 N N . LEU A 1 92 ? 15.456 16.289 9.235 1.00 76.81 92 LEU A N 1
ATOM 685 C CA . LEU A 1 92 ? 16.618 16.076 8.389 1.00 76.81 92 LEU A CA 1
ATOM 686 C C . LEU A 1 92 ? 16.672 14.602 8.012 1.00 76.81 92 LEU A C 1
ATOM 688 O O . LEU A 1 92 ? 16.673 13.727 8.882 1.00 76.81 92 LEU A O 1
ATOM 692 N N . HIS A 1 93 ? 16.732 14.342 6.718 1.00 81.94 93 HIS A N 1
ATOM 693 C CA . HIS A 1 93 ? 16.862 13.005 6.184 1.00 81.94 93 HIS A CA 1
ATOM 694 C C . HIS A 1 93 ? 18.246 12.836 5.581 1.00 81.94 93 HIS A C 1
ATOM 696 O O . HIS A 1 93 ? 18.620 13.568 4.670 1.00 81.94 93 HIS A O 1
ATOM 702 N N . PHE A 1 94 ? 19.019 11.903 6.121 1.00 76.38 94 PHE A N 1
ATOM 703 C CA . PHE A 1 94 ? 20.368 11.618 5.648 1.00 76.38 94 PHE A CA 1
ATOM 704 C C . PHE A 1 94 ? 20.381 10.289 4.931 1.00 76.38 94 PHE A C 1
ATOM 706 O O . PHE A 1 94 ? 19.581 9.409 5.253 1.00 76.38 94 PHE A O 1
ATOM 713 N N . GLY A 1 95 ? 21.256 10.188 3.941 1.00 77.12 95 GLY A N 1
ATOM 714 C CA . GLY A 1 95 ? 21.570 8.907 3.355 1.00 77.12 95 GLY A CA 1
ATOM 715 C C . GLY A 1 95 ? 22.322 8.972 2.045 1.00 77.12 95 GLY A C 1
ATOM 716 O O . GLY A 1 95 ? 22.765 10.048 1.623 1.00 77.12 95 GLY A O 1
ATOM 717 N N . ILE A 1 96 ? 22.460 7.812 1.423 1.00 82.44 96 ILE A N 1
ATOM 718 C CA . ILE A 1 96 ? 23.089 7.665 0.112 1.00 82.44 96 ILE A CA 1
ATOM 719 C C . ILE A 1 96 ? 22.061 7.761 -1.022 1.00 82.44 96 ILE A C 1
ATOM 721 O O . ILE A 1 96 ? 20.859 7.609 -0.806 1.00 82.44 96 ILE A O 1
ATOM 725 N N . ALA A 1 97 ? 22.523 8.073 -2.228 1.00 86.75 97 ALA A N 1
ATOM 726 C CA . ALA A 1 97 ? 21.707 8.041 -3.438 1.00 86.75 97 ALA A CA 1
ATOM 727 C C . ALA A 1 97 ? 22.565 7.739 -4.667 1.00 86.75 97 ALA A C 1
ATOM 729 O O . ALA A 1 97 ? 23.724 8.158 -4.737 1.00 86.75 97 ALA A O 1
ATOM 730 N N . GLY A 1 98 ? 21.958 7.123 -5.677 1.00 87.94 98 GLY A N 1
ATOM 731 C CA . GLY A 1 98 ? 22.568 7.010 -6.995 1.00 87.94 98 GLY A CA 1
ATOM 732 C C . GLY A 1 98 ? 22.629 8.371 -7.687 1.00 87.94 98 GLY A C 1
ATOM 733 O O . GLY A 1 98 ? 21.740 9.214 -7.540 1.00 87.94 98 GLY A O 1
ATOM 734 N N . ASN A 1 99 ? 23.680 8.598 -8.465 1.00 89.50 99 ASN A N 1
ATOM 735 C CA . ASN A 1 99 ? 23.869 9.826 -9.221 1.00 89.50 99 ASN A CA 1
ATOM 736 C C . ASN A 1 99 ? 23.275 9.706 -10.629 1.00 89.50 99 ASN A C 1
ATOM 738 O O . ASN A 1 99 ? 23.700 8.877 -11.440 1.00 89.50 99 ASN A O 1
ATOM 742 N N . ALA A 1 100 ? 22.317 10.574 -10.950 1.00 90.50 100 ALA A N 1
ATOM 743 C CA . ALA A 1 100 ? 21.785 10.730 -12.297 1.00 90.50 100 ALA A CA 1
ATOM 744 C C . ALA A 1 100 ? 22.510 11.796 -13.135 1.00 90.50 100 ALA A C 1
ATOM 746 O O . ALA A 1 100 ? 22.436 11.733 -14.365 1.00 90.50 100 ALA A O 1
ATOM 747 N N . ASN A 1 101 ? 23.243 12.720 -12.506 1.00 89.44 101 ASN A N 1
ATOM 748 C CA . ASN A 1 101 ? 24.004 13.767 -13.183 1.00 89.44 101 ASN A CA 1
ATOM 749 C C . ASN A 1 101 ? 25.467 13.333 -13.416 1.00 89.44 101 ASN A C 1
ATOM 751 O O . ASN A 1 101 ? 26.259 13.336 -12.475 1.00 89.44 101 ASN A O 1
ATOM 755 N N . PRO A 1 102 ? 25.882 13.030 -14.658 1.00 83.38 102 PRO A N 1
ATOM 756 C CA . PRO A 1 102 ? 27.238 12.556 -14.938 1.00 83.38 102 PRO A CA 1
ATOM 757 C C . PRO A 1 102 ? 28.343 13.595 -14.682 1.00 83.38 102 PRO A C 1
ATOM 759 O O . PRO A 1 102 ? 29.513 13.240 -14.753 1.00 83.38 102 PRO A O 1
ATOM 762 N N . GLU A 1 103 ? 27.999 14.859 -14.420 1.00 86.31 103 GLU A N 1
ATOM 763 C CA . GLU A 1 103 ? 28.965 15.923 -14.116 1.00 86.31 103 GLU A CA 1
ATOM 764 C C . GLU A 1 103 ? 29.427 15.934 -12.651 1.00 86.31 103 GLU A C 1
ATOM 766 O O . GLU A 1 103 ? 30.348 16.675 -12.318 1.00 86.31 103 GLU A O 1
ATOM 771 N N . LEU A 1 104 ? 28.783 15.153 -11.777 1.00 84.31 104 LEU A N 1
ATOM 772 C CA . LEU A 1 104 ? 29.124 15.073 -10.354 1.00 84.31 104 LEU A CA 1
ATOM 773 C C . LEU A 1 104 ? 29.875 13.793 -10.011 1.00 84.31 104 LEU A C 1
ATOM 775 O O . LEU A 1 104 ? 29.674 12.751 -10.641 1.00 84.31 104 LEU A O 1
ATOM 779 N N . GLU A 1 105 ? 30.705 13.874 -8.976 1.00 81.62 105 GLU A N 1
ATOM 780 C CA . GLU A 1 105 ? 31.575 12.781 -8.555 1.00 81.62 105 GLU A CA 1
ATOM 781 C C . GLU A 1 105 ? 30.957 11.962 -7.412 1.00 81.62 105 GLU A C 1
ATOM 783 O O . GLU A 1 105 ? 30.116 12.429 -6.639 1.00 81.62 105 GLU A O 1
ATOM 788 N N . ILE A 1 106 ? 31.385 10.703 -7.296 1.00 80.38 106 ILE A N 1
ATOM 789 C CA . ILE A 1 106 ? 31.035 9.850 -6.156 1.00 80.38 106 ILE A CA 1
ATOM 790 C C . ILE A 1 106 ? 31.588 10.485 -4.873 1.00 80.38 106 ILE A C 1
ATOM 792 O O . ILE A 1 106 ? 32.729 10.942 -4.826 1.00 80.38 106 ILE A O 1
ATOM 796 N N . GLY A 1 107 ? 30.775 10.501 -3.820 1.00 70.88 107 GLY A N 1
ATOM 797 C CA . GLY A 1 107 ? 31.086 11.121 -2.536 1.00 70.88 107 GLY A CA 1
ATOM 798 C C . GLY A 1 107 ? 30.639 12.580 -2.411 1.00 70.88 107 GLY A C 1
ATOM 799 O O . GLY A 1 107 ? 30.586 13.077 -1.279 1.00 70.88 107 GLY A O 1
ATOM 800 N N . ASP A 1 108 ? 30.258 13.242 -3.513 1.00 77.06 108 ASP A N 1
ATOM 801 C CA . ASP A 1 108 ? 29.643 14.569 -3.464 1.00 77.06 108 ASP A CA 1
ATOM 802 C C . ASP A 1 108 ? 28.351 14.523 -2.645 1.00 77.06 108 ASP A C 1
ATOM 804 O O . ASP A 1 108 ? 27.505 13.640 -2.806 1.00 77.06 108 ASP A O 1
ATOM 808 N N . VAL A 1 109 ? 28.171 15.509 -1.766 1.00 76.19 109 VAL A N 1
ATOM 809 C CA . VAL A 1 109 ? 26.938 15.662 -0.989 1.00 76.19 109 VAL A CA 1
ATOM 810 C C . VAL A 1 109 ? 26.039 16.662 -1.687 1.00 76.19 109 VAL A C 1
ATOM 812 O O . VAL A 1 109 ? 26.431 17.803 -1.922 1.00 76.19 109 VAL A O 1
ATOM 815 N N . THR A 1 110 ? 24.810 16.253 -1.971 1.00 80.75 110 THR A N 1
ATOM 816 C CA . THR A 1 110 ? 23.798 17.079 -2.620 1.00 80.75 110 THR A CA 1
ATOM 817 C C . THR A 1 110 ? 22.784 17.621 -1.616 1.00 80.75 110 THR A C 1
ATOM 819 O O . THR A 1 110 ? 22.363 16.921 -0.689 1.00 80.75 110 THR A O 1
ATOM 822 N N . ILE A 1 111 ? 22.392 18.887 -1.803 1.00 74.31 111 ILE A N 1
ATOM 823 C CA . ILE A 1 111 ? 21.301 19.539 -1.061 1.00 74.31 111 ILE A CA 1
ATOM 824 C C . ILE A 1 111 ? 20.381 20.338 -1.996 1.00 74.31 111 ILE A C 1
ATOM 826 O O . ILE A 1 111 ? 20.851 20.840 -3.024 1.00 74.31 111 ILE A O 1
ATOM 830 N N . PRO A 1 112 ? 19.105 20.555 -1.622 1.00 70.56 112 PRO A N 1
ATOM 831 C CA . PRO A 1 112 ? 18.190 21.392 -2.394 1.00 70.56 112 PRO A CA 1
ATOM 832 C C . PRO A 1 112 ? 18.683 22.841 -2.556 1.00 70.56 112 PRO A C 1
ATOM 834 O O . PRO A 1 112 ? 19.056 23.505 -1.586 1.00 70.56 112 PRO A O 1
ATOM 837 N N . GLN A 1 113 ? 18.610 23.373 -3.778 1.00 64.50 113 GLN A N 1
ATOM 838 C CA . GLN A 1 113 ? 19.105 24.708 -4.153 1.00 64.50 113 GLN A CA 1
ATOM 839 C C . GLN A 1 113 ? 18.470 25.868 -3.359 1.00 64.50 113 GLN A C 1
ATOM 841 O O . GLN A 1 113 ? 19.130 26.876 -3.092 1.00 64.50 113 GLN A O 1
ATOM 846 N N . VAL A 1 114 ? 17.211 25.723 -2.929 1.00 54.44 114 VAL A N 1
ATOM 847 C CA . VAL A 1 114 ? 16.469 26.732 -2.140 1.00 54.44 114 VAL A CA 1
ATOM 848 C C . VAL A 1 114 ? 17.140 27.013 -0.784 1.00 54.44 114 VAL A C 1
ATOM 850 O O . VAL A 1 114 ? 16.983 28.091 -0.219 1.00 54.44 114 VAL A O 1
ATOM 853 N N . TRP A 1 115 ? 17.977 26.095 -0.297 1.00 53.75 115 TRP A N 1
ATOM 854 C CA . TRP A 1 115 ? 18.700 26.210 0.973 1.00 53.75 115 TRP A CA 1
ATOM 855 C C . TRP A 1 115 ? 20.097 26.862 0.864 1.00 53.75 115 TRP A C 1
ATOM 857 O O . TRP A 1 115 ? 20.892 26.845 1.808 1.00 53.75 115 TRP A O 1
ATOM 867 N N . SER A 1 116 ? 20.375 27.502 -0.277 1.00 45.22 116 SER A N 1
ATOM 868 C CA . SER A 1 116 ? 21.645 28.159 -0.638 1.00 45.22 116 SER A CA 1
ATOM 869 C C . SER A 1 116 ? 22.147 29.238 0.331 1.00 45.22 116 SER A C 1
ATOM 871 O O . SER A 1 116 ? 23.350 29.499 0.362 1.00 45.22 116 SER A O 1
ATOM 873 N N . ILE A 1 117 ? 21.267 29.843 1.132 1.00 45.69 117 ILE A N 1
ATOM 874 C CA . ILE A 1 117 ? 21.612 30.938 2.057 1.00 45.69 117 ILE A CA 1
ATOM 875 C C . ILE A 1 117 ? 22.341 30.422 3.311 1.00 45.69 117 ILE A C 1
ATOM 877 O O . ILE A 1 117 ? 23.027 31.186 3.985 1.00 45.69 117 ILE A O 1
ATOM 881 N N . ILE A 1 118 ? 22.227 29.128 3.630 1.00 46.06 118 ILE A N 1
ATOM 882 C CA . ILE A 1 118 ? 22.617 28.602 4.947 1.00 46.06 118 ILE A CA 1
ATOM 883 C C . ILE A 1 118 ? 23.800 27.631 4.866 1.00 46.06 118 ILE A C 1
ATOM 885 O O . ILE A 1 118 ? 24.678 27.680 5.724 1.00 46.06 118 ILE A O 1
ATOM 889 N N . CYS A 1 119 ? 23.925 26.824 3.812 1.00 48.50 119 CYS A N 1
ATOM 890 C CA . CYS A 1 119 ? 25.131 26.018 3.598 1.00 48.50 119 CYS A CA 1
ATOM 891 C C . CYS A 1 119 ? 26.158 26.791 2.753 1.00 48.50 119 CYS A C 1
ATOM 893 O O . CYS A 1 119 ? 26.206 26.681 1.526 1.00 48.50 119 CYS A O 1
ATOM 895 N N . ALA A 1 120 ? 26.993 27.590 3.428 1.00 46.72 120 ALA A N 1
ATOM 896 C CA . ALA A 1 120 ? 28.151 28.269 2.832 1.00 46.72 120 ALA A CA 1
ATOM 897 C C . ALA A 1 120 ? 29.394 27.358 2.708 1.00 46.72 120 ALA A C 1
ATOM 899 O O . ALA A 1 120 ? 30.476 27.817 2.334 1.00 46.72 120 ALA A O 1
ATOM 900 N N . THR A 1 121 ? 29.272 26.069 3.034 1.00 51.47 121 THR A N 1
ATOM 901 C CA . THR A 1 121 ? 30.361 25.100 2.902 1.00 51.47 121 THR A CA 1
ATOM 902 C C . THR A 1 121 ? 30.633 24.814 1.423 1.00 51.47 121 THR A C 1
ATOM 904 O O . THR A 1 121 ? 29.752 24.395 0.683 1.00 51.47 121 THR A O 1
ATOM 907 N N . LYS A 1 122 ? 31.885 25.010 0.985 1.00 48.12 122 LYS A N 1
ATOM 908 C CA . LYS A 1 122 ? 32.342 24.767 -0.401 1.00 48.12 122 LYS A CA 1
ATOM 909 C C . LYS A 1 122 ? 32.295 23.291 -0.848 1.00 48.12 122 LYS A C 1
ATOM 911 O O . LYS A 1 122 ? 32.653 23.008 -1.978 1.00 48.12 122 LYS A O 1
ATOM 916 N N . GLN A 1 123 ? 31.912 22.368 0.036 1.00 58.44 123 GLN A N 1
ATOM 917 C CA . GLN A 1 123 ? 31.947 20.911 -0.177 1.00 58.44 123 GLN A CA 1
ATOM 918 C C . GLN A 1 123 ? 30.548 20.296 -0.342 1.00 58.44 123 GLN A C 1
ATOM 920 O O . GLN A 1 123 ? 30.355 19.119 -0.060 1.00 58.44 123 GLN A O 1
ATOM 925 N N . VAL A 1 124 ? 29.549 21.101 -0.710 1.00 64.00 124 VAL A N 1
ATOM 926 C CA . VAL A 1 124 ? 28.188 20.616 -0.951 1.00 64.00 124 VAL A CA 1
ATOM 927 C C . VAL A 1 124 ? 27.730 21.092 -2.317 1.00 64.00 124 VAL A C 1
ATOM 929 O O . VAL A 1 124 ? 27.728 22.295 -2.601 1.00 64.00 124 VAL A O 1
ATOM 932 N N . THR A 1 125 ? 27.303 20.144 -3.140 1.00 66.00 125 THR A N 1
ATOM 933 C CA . THR A 1 125 ? 26.744 20.404 -4.456 1.00 66.00 125 THR A CA 1
ATOM 934 C C . THR A 1 125 ? 25.270 20.762 -4.331 1.00 66.00 125 THR A C 1
ATOM 936 O O . THR A 1 125 ? 24.475 20.109 -3.654 1.00 66.00 125 THR A O 1
ATOM 939 N N . ARG A 1 126 ? 24.881 21.857 -4.975 1.00 72.44 126 ARG A N 1
ATOM 940 C CA . ARG A 1 126 ? 23.509 22.360 -4.933 1.00 72.44 126 ARG A CA 1
ATOM 941 C C . ARG A 1 126 ? 22.755 21.782 -6.109 1.00 72.44 126 ARG A C 1
ATOM 943 O O . ARG A 1 126 ? 23.157 21.989 -7.249 1.00 72.44 126 ARG A O 1
ATOM 950 N N . VAL A 1 127 ? 21.658 21.101 -5.821 1.00 73.81 127 VAL A N 1
ATOM 951 C CA . VAL A 1 127 ? 20.846 20.446 -6.843 1.00 73.81 127 VAL A CA 1
ATOM 952 C C . VAL A 1 127 ? 19.446 21.026 -6.840 1.00 73.81 127 VAL A C 1
ATOM 954 O O . VAL A 1 127 ? 18.896 21.372 -5.791 1.00 73.81 127 VAL A O 1
ATOM 957 N N . THR A 1 128 ? 18.870 21.169 -8.027 1.00 70.38 128 THR A N 1
ATOM 958 C CA . THR A 1 128 ? 17.505 21.678 -8.165 1.00 70.38 128 THR A CA 1
ATOM 959 C C . THR A 1 128 ? 16.502 20.591 -7.793 1.00 70.38 128 THR A C 1
ATOM 961 O O . THR A 1 128 ? 15.617 20.848 -6.983 1.00 70.38 128 THR A O 1
ATOM 964 N N . ASN A 1 129 ? 16.695 19.371 -8.309 1.00 81.94 129 ASN A N 1
ATOM 965 C CA . ASN A 1 129 ? 15.758 18.264 -8.140 1.00 81.94 129 ASN A CA 1
ATOM 966 C C . ASN A 1 129 ? 16.475 16.975 -7.710 1.00 81.94 129 ASN A C 1
ATOM 968 O O . ASN A 1 129 ? 17.496 16.589 -8.282 1.00 81.94 129 ASN A O 1
ATOM 972 N N . GLY A 1 130 ? 15.900 16.295 -6.720 1.00 85.69 130 GLY A N 1
ATOM 973 C CA . GLY A 1 130 ? 16.156 14.887 -6.422 1.00 85.69 130 GLY A CA 1
ATOM 974 C C . GLY A 1 130 ? 14.924 14.057 -6.770 1.00 85.69 130 GLY A C 1
ATOM 975 O O . GLY A 1 130 ? 13.807 14.578 -6.737 1.00 85.69 130 GLY A O 1
ATOM 976 N N . ILE A 1 131 ? 15.122 12.787 -7.113 1.00 86.94 131 ILE A N 1
ATOM 977 C CA . ILE A 1 131 ? 14.040 11.833 -7.371 1.00 86.94 131 ILE A CA 1
ATOM 978 C C . ILE A 1 131 ? 14.111 10.698 -6.364 1.00 86.94 131 ILE A C 1
ATOM 980 O O . ILE A 1 131 ? 15.188 10.274 -5.966 1.00 86.94 131 ILE A O 1
ATOM 984 N N . SER A 1 132 ? 12.937 10.200 -6.000 1.00 88.88 132 SER A N 1
ATOM 985 C CA . SER A 1 132 ? 12.778 8.964 -5.254 1.00 88.88 132 SER A CA 1
ATOM 986 C C . SER A 1 132 ? 11.980 7.983 -6.108 1.00 88.88 132 SER A C 1
ATOM 988 O O . SER A 1 132 ? 10.985 8.385 -6.718 1.00 88.88 132 SER A O 1
ATOM 990 N N . SER A 1 133 ? 12.418 6.734 -6.201 1.00 80.88 133 SER A N 1
ATOM 991 C CA . SER A 1 133 ? 11.817 5.696 -7.042 1.00 80.88 133 SER A CA 1
ATOM 992 C C . SER A 1 133 ? 11.691 4.397 -6.257 1.00 80.88 133 SER A C 1
ATOM 994 O O . SER A 1 133 ? 12.584 4.046 -5.502 1.00 80.88 133 SER A O 1
ATOM 996 N N . ASN A 1 134 ? 10.653 3.604 -6.514 1.00 83.81 134 ASN A N 1
ATOM 997 C CA . ASN A 1 134 ? 10.562 2.242 -5.973 1.00 83.81 134 ASN A CA 1
ATOM 998 C C . ASN A 1 134 ? 11.454 1.251 -6.753 1.00 83.81 134 ASN A C 1
ATOM 1000 O O . ASN A 1 134 ? 11.141 0.070 -6.862 1.00 83.81 134 ASN A O 1
ATOM 1004 N N . ALA A 1 135 ? 12.529 1.724 -7.381 1.00 85.69 135 ALA A N 1
ATOM 1005 C CA . ALA A 1 135 ? 13.400 0.882 -8.181 1.00 85.69 135 ALA A CA 1
ATOM 1006 C C . ALA A 1 135 ? 14.860 1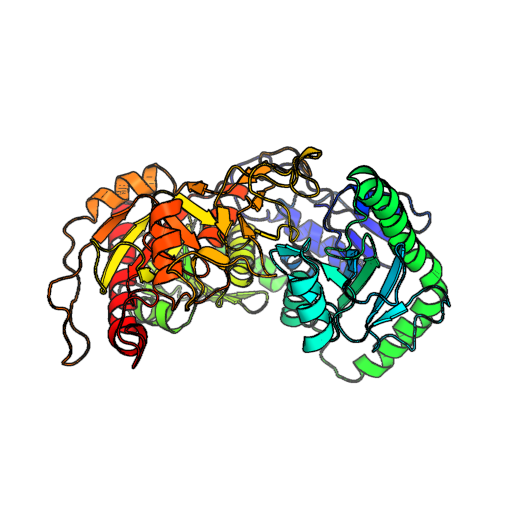.260 -7.978 1.00 85.69 135 ALA A C 1
ATOM 1008 O O . ALA A 1 135 ? 15.207 2.434 -8.127 1.00 85.69 135 ALA A O 1
ATOM 1009 N N . TYR A 1 136 ? 15.703 0.257 -7.735 1.00 87.75 136 TYR A N 1
ATOM 1010 C CA . TYR A 1 136 ? 17.147 0.416 -7.842 1.00 87.75 136 TYR A CA 1
ATOM 1011 C C . TYR A 1 136 ? 17.520 0.605 -9.314 1.00 87.75 136 TYR A C 1
ATOM 1013 O O . TYR A 1 136 ? 17.202 -0.243 -10.152 1.00 87.75 136 TYR A O 1
ATOM 1021 N N . VAL A 1 137 ? 18.146 1.735 -9.647 1.00 88.00 137 VAL A N 1
ATOM 1022 C CA . VAL A 1 137 ? 18.425 2.124 -11.036 1.00 88.00 137 VAL A CA 1
ATOM 1023 C C . VAL A 1 137 ? 19.837 1.703 -11.438 1.00 88.00 137 VAL A C 1
ATOM 1025 O O . VAL A 1 137 ? 20.765 2.505 -11.382 1.00 88.00 137 VAL A O 1
ATOM 1028 N N . ASP A 1 138 ? 19.990 0.478 -11.943 1.00 88.00 138 ASP A N 1
ATOM 1029 C CA . ASP A 1 138 ? 21.239 0.024 -12.579 1.00 88.00 138 ASP A CA 1
ATOM 1030 C C . ASP A 1 138 ? 21.189 0.142 -14.112 1.00 88.00 138 ASP A C 1
ATOM 1032 O O . ASP A 1 138 ? 21.954 -0.478 -14.841 1.00 88.00 138 ASP A O 1
ATOM 1036 N N . ASN A 1 139 ? 20.295 0.974 -14.655 1.00 90.06 139 ASN A N 1
ATOM 1037 C CA . ASN A 1 139 ? 20.125 1.130 -16.097 1.00 90.06 139 ASN A CA 1
ATOM 1038 C C . ASN A 1 139 ? 20.479 2.546 -16.581 1.00 90.06 139 ASN A C 1
ATOM 1040 O O . ASN A 1 139 ? 19.788 3.525 -16.286 1.00 90.06 139 ASN A O 1
ATOM 1044 N N . ALA A 1 140 ? 21.524 2.654 -17.412 1.00 90.25 140 ALA A N 1
ATOM 1045 C CA . ALA A 1 140 ? 22.016 3.932 -17.928 1.00 90.25 140 ALA A CA 1
ATOM 1046 C C . ALA A 1 140 ? 20.985 4.716 -18.759 1.00 90.25 140 ALA A C 1
ATOM 1048 O O . ALA A 1 140 ? 21.023 5.951 -18.765 1.00 90.25 140 ALA A O 1
ATOM 1049 N N . ALA A 1 141 ? 20.105 4.032 -19.498 1.00 91.38 141 ALA A N 1
ATOM 1050 C CA . ALA A 1 141 ? 19.085 4.679 -20.318 1.00 91.38 141 ALA A CA 1
ATOM 1051 C C . ALA A 1 141 ? 17.968 5.253 -19.444 1.00 91.38 141 ALA A C 1
ATOM 1053 O O . ALA A 1 141 ? 17.583 6.409 -19.638 1.00 91.38 141 ALA A O 1
ATOM 1054 N N . TYR A 1 142 ? 17.527 4.500 -18.433 1.00 90.69 142 TYR A N 1
ATOM 1055 C CA . TYR A 1 142 ? 16.564 4.998 -17.456 1.00 90.69 142 TYR A CA 1
ATOM 1056 C C . TYR A 1 142 ? 17.141 6.157 -16.633 1.00 90.69 142 TYR A C 1
ATOM 1058 O O . TYR A 1 142 ? 16.505 7.203 -16.530 1.00 90.69 142 TYR A O 1
ATOM 1066 N N . ARG A 1 143 ? 18.399 6.072 -16.179 1.00 91.31 143 ARG A N 1
ATOM 1067 C CA . ARG A 1 143 ? 19.095 7.214 -15.557 1.00 91.31 143 ARG A CA 1
ATOM 1068 C C . ARG A 1 143 ? 19.086 8.454 -16.462 1.00 91.31 143 ARG A C 1
ATOM 1070 O O . ARG A 1 143 ? 18.723 9.539 -16.015 1.00 91.31 143 ARG A O 1
ATOM 1077 N N . LYS A 1 144 ? 19.478 8.319 -17.738 1.00 92.00 144 LYS A N 1
ATOM 1078 C CA . LYS A 1 144 ? 19.480 9.444 -18.698 1.00 92.00 144 LYS A CA 1
ATOM 1079 C C . LYS A 1 144 ? 18.083 10.042 -18.873 1.00 92.00 144 LYS A C 1
ATOM 1081 O O . LYS A 1 144 ? 17.955 11.258 -19.010 1.00 92.00 144 LYS A O 1
ATOM 1086 N N . PHE A 1 145 ? 17.042 9.212 -18.860 1.00 92.06 145 PHE A N 1
ATOM 1087 C CA . PHE A 1 145 ? 15.659 9.678 -18.855 1.00 92.06 145 PHE A CA 1
ATOM 1088 C C . PHE A 1 145 ? 15.356 10.506 -17.598 1.00 92.06 145 PHE A C 1
ATOM 1090 O O . PHE A 1 145 ? 14.881 11.632 -17.735 1.00 92.06 145 PHE A O 1
ATOM 1097 N N . LEU A 1 146 ? 15.711 10.019 -16.402 1.00 91.56 146 LEU A N 1
ATOM 1098 C CA . LEU A 1 146 ? 15.503 10.748 -15.145 1.00 91.56 146 LEU A CA 1
ATOM 1099 C C . LEU A 1 146 ? 16.202 12.117 -15.148 1.00 91.56 146 LEU A C 1
ATOM 1101 O O . LEU A 1 146 ? 15.577 13.136 -14.848 1.00 91.56 146 LEU A O 1
ATOM 1105 N N . TYR A 1 147 ? 17.470 12.161 -15.561 1.00 91.44 147 TYR A N 1
ATOM 1106 C CA . TYR A 1 147 ? 18.227 13.410 -15.664 1.00 91.44 147 TYR A CA 1
ATOM 1107 C C . TYR A 1 147 ? 17.630 14.358 -16.715 1.00 91.44 147 TYR A C 1
ATOM 1109 O O . TYR A 1 147 ? 17.308 15.500 -16.411 1.00 91.44 147 TYR A O 1
ATOM 1117 N N . SER A 1 148 ? 17.402 13.890 -17.945 1.00 91.88 148 SER A N 1
ATOM 1118 C CA . SER A 1 148 ? 16.941 14.761 -19.040 1.00 91.88 148 SER A CA 1
ATOM 1119 C C . SER A 1 148 ? 15.503 15.263 -18.887 1.00 91.88 148 SER A C 1
ATOM 1121 O O . SER A 1 148 ? 15.185 16.347 -19.373 1.00 91.88 148 SER A O 1
ATOM 1123 N N . LYS A 1 149 ? 14.617 14.489 -18.249 1.00 92.94 149 LYS A N 1
ATOM 1124 C CA . LYS A 1 149 ? 13.204 14.862 -18.084 1.00 92.94 149 LYS A CA 1
ATOM 1125 C C . LYS A 1 149 ? 12.929 15.646 -16.817 1.00 92.94 149 LYS A C 1
ATOM 1127 O O . LYS A 1 149 ? 12.061 16.513 -16.837 1.00 92.94 149 LYS A O 1
ATOM 1132 N N . PHE A 1 150 ? 13.659 15.360 -15.745 1.00 90.44 150 PHE A N 1
ATOM 1133 C CA . PHE A 1 150 ? 13.377 15.944 -14.438 1.00 90.44 150 PHE A CA 1
ATOM 1134 C C . PHE A 1 150 ? 14.536 16.758 -13.869 1.00 90.44 150 PHE A C 1
ATOM 1136 O O . PHE A 1 150 ? 14.399 17.298 -12.774 1.00 90.44 150 PHE A O 1
ATOM 1143 N N . ASN A 1 151 ? 15.667 16.866 -14.572 1.00 89.81 151 ASN A N 1
ATOM 1144 C CA . ASN A 1 151 ? 16.899 17.464 -14.049 1.00 89.81 151 ASN A CA 1
ATOM 1145 C C . ASN A 1 151 ? 17.315 16.836 -12.702 1.00 89.81 151 ASN A C 1
ATOM 1147 O O . ASN A 1 151 ? 17.767 17.522 -11.782 1.00 89.81 151 ASN A O 1
ATOM 1151 N N . ALA A 1 152 ? 17.056 15.533 -12.556 1.00 89.62 152 ALA A N 1
ATOM 1152 C CA . ALA A 1 152 ? 17.273 14.797 -11.319 1.00 89.62 152 ALA A CA 1
ATOM 1153 C C . ALA A 1 152 ? 18.764 14.560 -11.097 1.00 89.62 152 ALA A C 1
ATOM 1155 O O . ALA A 1 152 ? 19.446 14.100 -12.006 1.00 89.62 152 ALA A O 1
ATOM 1156 N N . THR A 1 153 ? 19.260 14.852 -9.896 1.00 90.25 153 THR A N 1
ATOM 1157 C CA . THR A 1 153 ? 20.654 14.575 -9.531 1.00 90.25 153 THR A CA 1
ATOM 1158 C C . THR A 1 153 ? 20.767 13.376 -8.588 1.00 90.25 153 THR A C 1
ATOM 1160 O O . THR A 1 153 ? 21.171 12.323 -9.074 1.00 90.25 153 THR A O 1
ATOM 1163 N N . PRO A 1 154 ? 20.389 13.448 -7.296 1.00 91.12 154 PRO A N 1
ATOM 1164 C CA . PRO A 1 154 ? 20.289 12.238 -6.494 1.00 91.12 154 PRO A CA 1
ATOM 1165 C C . PRO A 1 154 ? 19.016 11.463 -6.861 1.00 91.12 154 PRO A C 1
ATOM 1167 O O . PRO A 1 154 ? 17.940 12.056 -7.007 1.00 91.12 154 PRO A O 1
ATOM 1170 N N . VAL A 1 155 ? 19.150 10.144 -6.982 1.00 90.44 155 VAL A N 1
ATOM 1171 C CA . VAL A 1 155 ? 18.056 9.179 -7.129 1.00 90.44 155 VAL A CA 1
ATOM 1172 C C . VAL A 1 155 ? 18.125 8.195 -5.964 1.00 90.44 155 VAL A C 1
ATOM 1174 O O . VAL A 1 155 ? 19.086 7.438 -5.853 1.00 90.44 155 VAL A O 1
ATOM 1177 N N . ASP A 1 156 ? 17.128 8.229 -5.088 1.00 89.94 156 ASP A N 1
ATOM 1178 C CA . ASP A 1 156 ? 17.003 7.324 -3.939 1.00 89.94 156 ASP A CA 1
ATOM 1179 C C . ASP A 1 156 ? 15.653 6.593 -3.943 1.00 89.94 156 ASP A C 1
ATOM 1181 O O . ASP A 1 156 ? 14.958 6.596 -4.964 1.00 89.94 156 ASP A O 1
ATOM 1185 N N . MET A 1 157 ? 15.269 5.969 -2.825 1.00 88.50 157 MET A N 1
ATOM 1186 C CA . MET A 1 157 ? 14.020 5.204 -2.729 1.00 88.50 157 MET A CA 1
ATOM 1187 C C . MET A 1 157 ? 13.092 5.684 -1.593 1.00 88.50 157 MET A C 1
ATOM 1189 O O . MET A 1 157 ? 11.943 5.255 -1.506 1.00 88.50 157 MET A O 1
ATOM 1193 N N . GLU A 1 158 ? 13.543 6.626 -0.753 1.00 86.12 158 GLU A N 1
ATOM 1194 C CA . GLU A 1 158 ? 12.865 7.009 0.492 1.00 86.12 158 GLU A CA 1
ATOM 1195 C C . GLU A 1 158 ? 12.535 8.507 0.606 1.00 86.12 158 GLU A C 1
ATOM 1197 O O . GLU A 1 158 ? 11.545 8.866 1.259 1.00 86.12 158 GLU A O 1
ATOM 1202 N N . SER A 1 159 ? 13.320 9.412 -0.002 1.00 88.12 159 SER A N 1
ATOM 1203 C CA . SER A 1 159 ? 13.193 10.857 0.262 1.00 88.12 159 SER A CA 1
ATOM 1204 C C . SER A 1 159 ? 11.811 11.410 -0.036 1.00 88.12 159 SER A C 1
ATOM 1206 O O . SER A 1 159 ? 11.315 12.235 0.734 1.00 88.12 159 SER A O 1
ATOM 1208 N N . ALA A 1 160 ? 11.171 10.977 -1.127 1.00 89.75 160 ALA A N 1
ATOM 1209 C CA . ALA A 1 160 ? 9.846 11.487 -1.480 1.00 89.75 160 ALA A CA 1
ATOM 1210 C C . ALA A 1 160 ? 8.782 11.053 -0.462 1.00 89.75 160 ALA A C 1
ATOM 1212 O O . ALA A 1 160 ? 7.885 11.837 -0.145 1.00 89.75 160 ALA A O 1
ATOM 1213 N N . ALA A 1 161 ? 8.903 9.847 0.102 1.00 88.69 161 ALA A N 1
ATOM 1214 C CA . ALA A 1 161 ? 7.992 9.363 1.131 1.00 88.69 161 ALA A CA 1
ATOM 1215 C C . ALA A 1 161 ? 8.136 10.164 2.435 1.00 88.69 161 ALA A C 1
ATOM 1217 O O . ALA A 1 161 ? 7.138 10.612 3.009 1.00 88.69 161 ALA A O 1
ATOM 1218 N N . VAL A 1 162 ? 9.375 10.423 2.869 1.00 86.69 162 VAL A N 1
ATOM 1219 C CA . VAL A 1 162 ? 9.659 11.264 4.047 1.00 86.69 162 VAL A CA 1
ATOM 1220 C C . VAL A 1 162 ? 9.185 12.704 3.816 1.00 86.69 162 VAL A C 1
ATOM 1222 O O . VAL A 1 162 ? 8.555 13.295 4.699 1.00 86.69 162 VAL A O 1
ATOM 1225 N N . ALA A 1 163 ? 9.421 13.252 2.621 1.00 88.50 163 ALA A N 1
ATOM 1226 C CA . ALA A 1 163 ? 8.964 14.583 2.234 1.00 88.50 163 ALA A CA 1
ATOM 1227 C C . ALA A 1 163 ? 7.434 14.695 2.264 1.00 88.50 163 ALA A C 1
ATOM 1229 O O . ALA A 1 163 ? 6.913 15.676 2.797 1.00 88.50 163 ALA A O 1
ATOM 1230 N N . LEU A 1 164 ? 6.707 13.691 1.755 1.00 88.50 164 LEU A N 1
ATOM 1231 C CA . LEU A 1 164 ? 5.242 13.687 1.763 1.00 88.50 164 LEU A CA 1
ATOM 1232 C C . LEU A 1 164 ? 4.685 13.698 3.191 1.00 88.50 164 LEU A C 1
ATOM 1234 O O . LEU A 1 164 ? 3.783 14.481 3.484 1.00 88.50 164 LEU A O 1
ATOM 1238 N N . VAL A 1 165 ? 5.245 12.887 4.095 1.00 87.38 165 VAL A N 1
ATOM 1239 C CA . VAL A 1 165 ? 4.862 12.884 5.519 1.00 87.38 165 VAL A CA 1
ATOM 1240 C C . VAL A 1 165 ? 5.078 14.263 6.144 1.00 87.38 165 VAL A C 1
ATOM 1242 O O . VAL A 1 165 ? 4.189 14.799 6.812 1.00 87.38 165 VAL A O 1
ATOM 1245 N N . CYS A 1 166 ? 6.242 14.869 5.903 1.00 86.25 166 CYS A N 1
ATOM 1246 C CA . CYS A 1 166 ? 6.558 16.195 6.428 1.00 86.25 166 CYS A CA 1
ATOM 1247 C C . CYS A 1 166 ? 5.608 17.260 5.869 1.00 86.25 166 CYS A C 1
ATOM 1249 O O . CYS A 1 166 ? 5.087 18.069 6.636 1.00 86.25 166 CYS A O 1
ATOM 1251 N N . LEU A 1 167 ? 5.310 17.216 4.567 1.00 86.88 167 LEU A N 1
ATOM 1252 C CA . LEU A 1 167 ? 4.355 18.111 3.916 1.00 86.88 167 LEU A CA 1
ATOM 1253 C C . LEU A 1 167 ? 2.955 17.983 4.532 1.00 86.88 167 LEU A C 1
ATOM 1255 O O . LEU A 1 167 ? 2.356 18.995 4.896 1.00 86.88 167 LEU A O 1
ATOM 1259 N N . GLN A 1 168 ? 2.461 16.753 4.718 1.00 84.56 168 GLN A N 1
ATOM 1260 C CA . GLN A 1 168 ? 1.155 16.484 5.335 1.00 84.56 168 GLN A CA 1
ATOM 1261 C C . GLN A 1 168 ? 1.058 17.033 6.768 1.00 84.56 168 GLN A C 1
ATOM 1263 O O . GLN A 1 168 ? -0.014 17.469 7.183 1.00 84.56 168 GLN A O 1
ATOM 1268 N N . GLN A 1 169 ? 2.165 17.055 7.519 1.00 82.75 169 GLN A N 1
ATOM 1269 C CA . GLN A 1 169 ? 2.224 17.612 8.879 1.00 82.75 169 GLN A CA 1
ATOM 1270 C C . GLN A 1 169 ? 2.724 19.067 8.938 1.00 82.75 169 GLN A C 1
ATOM 1272 O O . GLN A 1 169 ? 2.985 19.579 10.030 1.00 82.75 169 GLN A O 1
ATOM 1277 N N . LYS A 1 170 ? 2.879 19.739 7.787 1.00 84.69 170 LYS A N 1
ATOM 1278 C CA . LYS A 1 170 ? 3.421 21.107 7.677 1.00 84.69 170 LYS A CA 1
ATOM 1279 C C . LYS A 1 170 ? 4.778 21.274 8.382 1.00 84.69 170 LYS A C 1
ATOM 1281 O O . LYS A 1 170 ? 5.045 22.293 9.020 1.00 84.69 170 LYS A O 1
ATOM 1286 N N . LYS A 1 171 ? 5.640 20.259 8.292 1.00 80.12 171 LYS A N 1
ATOM 1287 C CA . LYS A 1 171 ? 6.994 20.260 8.854 1.00 80.12 171 LYS A CA 1
ATOM 1288 C C . LYS A 1 171 ? 8.032 20.578 7.774 1.00 80.12 171 LYS A C 1
ATOM 1290 O O . LYS A 1 171 ? 7.995 19.967 6.708 1.00 80.12 171 LYS A O 1
ATOM 1295 N N . PRO A 1 172 ? 8.986 21.487 8.047 1.00 81.50 172 PRO A N 1
ATOM 1296 C CA . PRO A 1 172 ? 10.178 21.648 7.225 1.00 81.50 172 PRO A CA 1
ATOM 1297 C C . PRO A 1 172 ? 10.920 20.321 7.058 1.00 81.50 172 PRO A C 1
ATOM 1299 O O . PRO A 1 172 ? 11.066 19.560 8.016 1.00 81.50 172 PRO A O 1
ATOM 1302 N N . PHE A 1 173 ? 11.417 20.073 5.852 1.00 81.19 173 PHE A N 1
ATOM 1303 C CA . PHE A 1 173 ? 12.137 18.861 5.483 1.00 81.19 173 PHE A CA 1
ATOM 1304 C C . PHE A 1 173 ? 13.359 19.218 4.640 1.00 81.19 173 PHE A C 1
ATOM 1306 O O . PHE A 1 173 ? 13.273 20.075 3.757 1.00 81.19 173 PHE A O 1
ATOM 1313 N N . ILE A 1 174 ? 14.484 18.556 4.904 1.00 79.62 174 ILE A N 1
ATOM 1314 C CA . ILE A 1 174 ? 15.680 18.618 4.061 1.00 79.62 174 ILE A CA 1
ATOM 1315 C C . ILE A 1 174 ? 16.252 17.208 3.932 1.00 79.62 174 ILE A C 1
ATOM 1317 O O . ILE A 1 174 ? 16.515 16.560 4.945 1.00 79.62 174 ILE A O 1
ATOM 1321 N N . ALA A 1 175 ? 16.485 16.771 2.695 1.00 80.81 175 ALA A N 1
ATOM 1322 C CA . ALA A 1 175 ? 17.266 15.578 2.399 1.00 80.81 175 ALA A CA 1
ATOM 1323 C C . ALA A 1 175 ? 18.715 15.955 2.074 1.00 80.81 175 ALA A C 1
ATOM 1325 O O . ALA A 1 175 ? 18.962 16.851 1.264 1.00 80.81 175 ALA A O 1
ATOM 1326 N N . PHE A 1 176 ? 19.655 15.249 2.691 1.00 79.25 176 PHE A N 1
ATOM 1327 C CA . PHE A 1 176 ? 21.070 15.249 2.351 1.00 79.25 176 PHE A CA 1
ATOM 1328 C C . PHE A 1 176 ? 21.379 13.908 1.707 1.00 79.25 176 PHE A C 1
ATOM 1330 O O . PHE A 1 176 ? 21.153 12.863 2.330 1.00 79.25 176 PHE A O 1
ATOM 1337 N N . ARG A 1 177 ? 21.878 13.951 0.471 1.00 84.50 177 ARG A N 1
ATOM 1338 C CA . ARG A 1 177 ? 22.218 12.750 -0.288 1.00 84.50 177 ARG A CA 1
ATOM 1339 C C . ARG A 1 177 ? 23.655 12.780 -0.733 1.00 84.50 177 ARG A C 1
ATOM 1341 O O . ARG A 1 177 ? 24.026 13.635 -1.532 1.00 84.50 177 ARG A O 1
ATOM 1348 N N . ALA A 1 178 ? 24.439 11.862 -0.194 1.00 83.25 178 ALA A N 1
ATOM 1349 C CA . ALA A 1 178 ? 25.785 11.625 -0.667 1.00 83.25 178 ALA A CA 1
ATOM 1350 C C . ALA A 1 178 ? 25.739 10.619 -1.822 1.00 83.25 178 ALA A C 1
ATOM 1352 O O . ALA A 1 178 ? 25.073 9.588 -1.725 1.00 83.25 178 ALA A O 1
ATOM 1353 N N . LEU A 1 179 ? 26.388 10.959 -2.932 1.00 84.88 179 LEU A N 1
ATOM 1354 C CA . LEU A 1 179 ? 26.323 10.170 -4.156 1.00 84.88 179 LEU A CA 1
ATOM 1355 C C . LEU A 1 179 ? 27.185 8.911 -4.005 1.00 84.88 179 LEU A C 1
ATOM 1357 O O . LEU A 1 179 ? 28.398 9.022 -3.842 1.00 84.88 179 LEU A O 1
ATOM 1361 N N . SER A 1 180 ? 26.571 7.728 -4.017 1.00 81.81 180 SER A N 1
ATOM 1362 C CA . SER A 1 180 ? 27.261 6.441 -3.813 1.00 81.81 180 SER A CA 1
ATOM 1363 C C . SER A 1 180 ? 27.858 5.873 -5.094 1.00 81.81 180 SER A C 1
ATOM 1365 O O . SER A 1 180 ? 28.890 5.210 -5.067 1.00 81.81 180 SER A O 1
ATOM 1367 N N . ASP A 1 181 ? 27.200 6.127 -6.215 1.00 83.56 181 ASP A N 1
ATOM 1368 C CA . ASP A 1 181 ? 27.492 5.522 -7.503 1.00 83.56 181 ASP A CA 1
ATOM 1369 C C . ASP A 1 181 ? 26.946 6.402 -8.626 1.00 83.56 181 ASP A C 1
ATOM 1371 O O . ASP A 1 181 ? 26.139 7.306 -8.408 1.00 83.56 181 ASP A O 1
ATOM 1375 N N . LEU A 1 182 ? 27.372 6.120 -9.852 1.00 86.62 182 LEU A N 1
ATOM 1376 C CA . LEU A 1 182 ? 26.724 6.641 -11.042 1.00 86.62 182 LEU A CA 1
ATOM 1377 C C . LEU A 1 182 ? 25.650 5.635 -11.474 1.00 86.62 182 LEU A C 1
ATOM 1379 O O . LEU A 1 182 ? 26.003 4.562 -11.954 1.00 86.62 182 LEU A O 1
ATOM 1383 N N . ALA A 1 183 ? 24.366 5.988 -11.368 1.00 83.50 183 ALA A N 1
ATOM 1384 C CA . ALA A 1 183 ? 23.262 5.044 -11.565 1.00 83.50 183 ALA A CA 1
ATOM 1385 C C . ALA A 1 183 ? 23.312 4.373 -12.958 1.00 83.50 183 ALA A C 1
ATOM 1387 O O . ALA A 1 183 ? 23.241 5.033 -14.003 1.00 83.50 183 ALA A O 1
ATOM 1388 N N . GLY A 1 184 ? 23.492 3.051 -12.996 1.00 78.88 184 GLY A N 1
ATOM 1389 C CA . GLY A 1 184 ? 23.707 2.293 -14.236 1.00 78.88 184 GLY A CA 1
ATOM 1390 C C . GLY A 1 184 ? 25.023 2.594 -14.970 1.00 78.88 184 GLY A C 1
ATOM 1391 O O . GLY A 1 184 ? 25.111 2.403 -16.182 1.00 78.88 184 GLY A O 1
ATOM 1392 N N . GLY A 1 185 ? 26.031 3.122 -14.273 1.00 70.56 185 GLY A N 1
ATOM 1393 C CA . GLY A 1 185 ? 27.301 3.630 -14.804 1.00 70.56 185 GLY A CA 1
ATOM 1394 C C . GLY A 1 185 ? 28.410 2.597 -15.029 1.00 70.56 185 GLY A C 1
ATOM 1395 O O . GLY A 1 185 ? 29.486 2.979 -15.473 1.00 70.56 185 GLY A O 1
ATOM 1396 N N . GLY A 1 186 ? 28.172 1.308 -14.771 1.00 57.78 186 GLY A N 1
ATOM 1397 C CA . GLY A 1 186 ? 29.104 0.223 -15.113 1.00 57.78 186 GLY A CA 1
ATOM 1398 C C . GLY A 1 186 ? 30.334 0.061 -14.207 1.00 57.78 186 GLY A C 1
ATOM 1399 O O . GLY A 1 186 ? 31.061 -0.910 -14.386 1.00 57.78 186 GLY A O 1
ATOM 1400 N N . SER A 1 187 ? 30.570 0.948 -13.235 1.00 47.06 187 SER A N 1
ATOM 1401 C CA . SER A 1 187 ? 31.704 0.855 -12.298 1.00 47.06 187 SER A CA 1
ATOM 1402 C C . SER A 1 187 ? 31.371 0.213 -10.947 1.00 47.06 187 SER A C 1
ATOM 1404 O O . SER A 1 187 ? 32.278 -0.030 -10.167 1.00 47.06 187 SER A O 1
ATOM 1406 N N . ALA A 1 188 ? 30.113 -0.136 -10.665 1.00 43.84 188 ALA A N 1
ATOM 1407 C CA . ALA A 1 188 ? 29.769 -0.817 -9.417 1.00 43.84 188 ALA A CA 1
ATOM 1408 C C . ALA A 1 188 ? 30.237 -2.285 -9.444 1.00 43.84 188 ALA A C 1
ATOM 1410 O O . ALA A 1 188 ? 29.463 -3.200 -9.718 1.00 43.84 188 ALA A O 1
ATOM 1411 N N . VAL A 1 189 ? 31.517 -2.519 -9.158 1.00 42.81 189 VAL A N 1
ATOM 1412 C CA . VAL A 1 189 ? 31.914 -3.741 -8.455 1.00 42.81 189 VAL A CA 1
ATOM 1413 C C . VAL A 1 189 ? 31.254 -3.641 -7.078 1.00 42.81 189 VAL A C 1
ATOM 1415 O O . VAL A 1 189 ? 31.316 -2.576 -6.469 1.00 42.81 189 VAL A O 1
ATOM 1418 N N . SER A 1 190 ? 30.611 -4.699 -6.586 1.00 46.47 190 SER A N 1
ATOM 1419 C CA . SER A 1 190 ? 29.908 -4.722 -5.286 1.00 46.47 190 SER A CA 1
ATOM 1420 C C . SER A 1 190 ? 30.700 -4.071 -4.138 1.00 46.47 190 SER A C 1
ATOM 1422 O O . SER A 1 190 ? 30.139 -3.337 -3.332 1.00 46.47 190 SER A O 1
ATOM 1424 N N . ASN A 1 191 ? 32.028 -4.222 -4.145 1.00 42.16 191 ASN A N 1
ATOM 1425 C CA . ASN A 1 191 ? 32.932 -3.606 -3.173 1.00 42.16 191 ASN A CA 1
ATOM 1426 C C . ASN A 1 191 ? 32.995 -2.063 -3.227 1.00 42.16 191 ASN A C 1
ATOM 1428 O O . ASN A 1 191 ? 33.286 -1.440 -2.210 1.00 42.16 191 ASN A O 1
ATOM 1432 N N . GLU A 1 192 ? 32.766 -1.425 -4.378 1.00 45.44 192 GLU A N 1
ATOM 1433 C CA . GLU A 1 192 ? 32.807 0.038 -4.510 1.00 45.44 192 GLU A CA 1
ATOM 1434 C C . GLU A 1 192 ? 31.564 0.694 -3.900 1.00 45.44 192 GLU A C 1
ATOM 1436 O O . GLU A 1 192 ? 31.703 1.677 -3.179 1.00 45.44 192 GLU A O 1
ATOM 1441 N N . ALA A 1 193 ? 30.369 0.127 -4.095 1.00 46.91 193 ALA A N 1
ATOM 1442 C CA . ALA A 1 193 ? 29.145 0.640 -3.472 1.00 46.91 193 ALA A CA 1
ATOM 1443 C C . ALA A 1 193 ? 29.213 0.576 -1.934 1.00 46.91 193 ALA A C 1
ATOM 1445 O O . ALA A 1 193 ? 28.812 1.528 -1.268 1.00 46.91 193 ALA A O 1
ATOM 1446 N N . ASP A 1 194 ? 29.800 -0.486 -1.374 1.00 51.59 194 ASP A N 1
ATOM 1447 C CA . ASP A 1 194 ? 29.988 -0.631 0.075 1.00 51.59 194 ASP A CA 1
ATOM 1448 C C . ASP A 1 194 ? 31.057 0.343 0.620 1.00 51.59 194 ASP A C 1
ATOM 1450 O O . ASP A 1 194 ? 30.846 1.028 1.629 1.00 51.59 194 ASP A O 1
ATOM 1454 N N . VAL A 1 195 ? 32.201 0.471 -0.067 1.00 51.66 195 VAL A N 1
ATOM 1455 C CA . VAL A 1 195 ? 33.294 1.376 0.338 1.00 51.66 195 VAL A CA 1
ATOM 1456 C C . VAL A 1 195 ? 32.880 2.841 0.197 1.00 51.66 195 VAL A C 1
ATOM 1458 O O . VAL A 1 195 ? 32.993 3.609 1.158 1.00 51.66 195 VAL A O 1
ATOM 1461 N N . PHE A 1 196 ? 32.360 3.241 -0.962 1.00 53.84 196 PHE A N 1
ATOM 1462 C CA . PHE A 1 196 ? 31.916 4.612 -1.195 1.00 53.84 196 PHE A CA 1
ATOM 1463 C C . PHE A 1 196 ? 30.617 4.930 -0.465 1.00 53.84 196 PHE A C 1
ATOM 1465 O O . PHE A 1 196 ? 30.468 6.062 -0.024 1.00 53.84 196 PHE A O 1
ATOM 1472 N N . GLY A 1 197 ? 29.729 3.959 -0.241 1.00 55.03 197 GLY A N 1
ATOM 1473 C CA . GLY A 1 197 ? 28.537 4.125 0.592 1.00 55.03 197 GLY A CA 1
ATOM 1474 C C . GLY A 1 197 ? 28.892 4.502 2.030 1.00 55.03 197 GLY A C 1
ATOM 1475 O O . GLY A 1 197 ? 28.314 5.437 2.586 1.00 55.03 197 GLY A O 1
ATOM 1476 N N . SER A 1 198 ? 29.913 3.861 2.612 1.00 59.53 198 SER A N 1
ATOM 1477 C CA . SER A 1 198 ? 30.398 4.206 3.956 1.00 59.53 198 SER A CA 1
ATOM 1478 C C . SER A 1 198 ? 31.013 5.615 4.028 1.00 59.53 198 SER A C 1
ATOM 1480 O O . SER A 1 198 ? 30.709 6.376 4.951 1.00 59.53 198 SER A O 1
ATOM 1482 N N . LEU A 1 199 ? 31.811 6.011 3.027 1.00 58.59 199 LEU A N 1
ATOM 1483 C CA . LEU A 1 199 ? 32.378 7.361 2.914 1.00 58.59 199 LEU A CA 1
ATOM 1484 C C . LEU A 1 199 ? 31.290 8.418 2.671 1.00 58.59 199 LEU A C 1
ATOM 1486 O O . LEU A 1 199 ? 31.309 9.487 3.274 1.00 58.59 199 LEU A O 1
ATOM 1490 N N . ALA A 1 200 ? 30.321 8.111 1.814 1.00 56.50 200 ALA A N 1
ATOM 1491 C CA . ALA A 1 200 ? 29.174 8.948 1.500 1.00 56.50 200 ALA A CA 1
ATOM 1492 C C . ALA A 1 200 ? 28.324 9.199 2.759 1.00 56.50 200 ALA A C 1
ATOM 1494 O O . ALA A 1 200 ? 28.005 10.349 3.079 1.00 56.50 200 ALA A O 1
ATOM 1495 N N . ALA A 1 201 ? 28.042 8.153 3.539 1.00 59.19 201 ALA A N 1
ATOM 1496 C CA . ALA A 1 201 ? 27.355 8.268 4.822 1.00 59.19 201 ALA A CA 1
ATOM 1497 C C . ALA A 1 201 ? 28.140 9.125 5.834 1.00 59.19 201 ALA A C 1
ATOM 1499 O O . ALA A 1 201 ? 27.557 9.993 6.493 1.00 59.19 201 ALA A O 1
ATOM 1500 N N . GLN A 1 202 ? 29.465 8.949 5.923 1.00 62.31 202 GLN A N 1
ATOM 1501 C CA . GLN A 1 202 ? 30.330 9.795 6.757 1.00 62.31 202 GLN A CA 1
ATOM 1502 C C . GLN A 1 202 ? 30.302 11.259 6.309 1.00 62.31 202 GLN A C 1
ATOM 1504 O O . GLN A 1 202 ? 30.094 12.141 7.139 1.00 62.31 202 GLN A O 1
ATOM 1509 N N . ASN A 1 203 ? 30.416 11.535 5.009 1.00 62.09 203 ASN A N 1
ATOM 1510 C CA . ASN A 1 203 ? 30.353 12.891 4.461 1.00 62.09 203 ASN A CA 1
ATOM 1511 C C . ASN A 1 203 ? 29.007 13.562 4.768 1.00 62.09 203 ASN A C 1
ATOM 1513 O O . ASN A 1 203 ? 28.972 14.731 5.167 1.00 62.09 203 ASN A O 1
ATOM 1517 N N . ALA A 1 204 ? 27.896 12.830 4.637 1.00 58.50 204 ALA A N 1
ATOM 1518 C CA . ALA A 1 204 ? 26.566 13.320 4.994 1.00 58.50 204 ALA A CA 1
ATOM 1519 C C . ALA A 1 204 ? 26.465 13.650 6.499 1.00 58.50 204 ALA A C 1
ATOM 1521 O O . ALA A 1 204 ? 25.943 14.709 6.871 1.00 58.50 204 ALA A O 1
ATOM 1522 N N . ALA A 1 205 ? 27.020 12.795 7.363 1.00 61.22 205 ALA A N 1
ATOM 1523 C CA . ALA A 1 205 ? 27.085 13.024 8.807 1.00 61.22 205 ALA A CA 1
ATOM 1524 C C . ALA A 1 205 ? 28.015 14.195 9.188 1.00 61.22 205 ALA A C 1
ATOM 1526 O O . ALA A 1 205 ? 27.698 14.976 10.091 1.00 61.22 205 ALA A O 1
ATOM 1527 N N . ASP A 1 206 ? 29.125 14.389 8.480 1.00 62.69 206 ASP A N 1
ATOM 1528 C CA . ASP A 1 206 ? 30.082 15.468 8.729 1.00 62.69 206 ASP A CA 1
ATOM 1529 C C . ASP A 1 206 ? 29.526 16.843 8.355 1.00 62.69 206 ASP A C 1
ATOM 1531 O O . ASP A 1 206 ? 29.762 17.815 9.087 1.00 62.69 206 ASP A O 1
ATOM 1535 N N . GLN A 1 207 ? 28.713 16.947 7.294 1.00 59.03 207 GLN A N 1
ATOM 1536 C CA . GLN A 1 207 ? 28.021 18.202 6.974 1.00 59.03 207 GLN A CA 1
ATOM 1537 C C . GLN A 1 207 ? 27.159 18.682 8.151 1.00 59.03 207 GLN A C 1
ATOM 1539 O O . GLN A 1 207 ? 27.167 19.874 8.469 1.00 59.03 207 GLN A O 1
ATOM 1544 N N . ARG A 1 208 ? 26.511 17.771 8.893 1.00 59.25 208 ARG A N 1
ATOM 1545 C CA . ARG A 1 208 ? 25.772 18.119 10.122 1.00 59.25 208 ARG A CA 1
ATOM 1546 C C . ARG A 1 208 ? 26.668 18.797 11.158 1.00 59.25 208 ARG A C 1
ATOM 1548 O O . ARG A 1 208 ? 26.262 19.802 11.744 1.00 59.25 208 ARG A O 1
ATOM 1555 N N . SER A 1 209 ? 27.868 18.267 11.399 1.00 55.19 209 SER A N 1
ATOM 1556 C CA . SER A 1 209 ? 28.798 18.816 12.400 1.00 55.19 209 SER A CA 1
ATOM 1557 C C . SER A 1 209 ? 29.237 20.249 12.063 1.00 55.19 209 SER A C 1
ATOM 1559 O O . SER A 1 209 ? 29.366 21.095 12.953 1.00 55.19 209 SER A O 1
ATOM 1561 N N . ARG A 1 210 ? 29.382 20.545 10.765 1.00 54.50 210 ARG A N 1
ATOM 1562 C CA . ARG A 1 210 ? 29.817 21.842 10.229 1.00 54.50 210 ARG A CA 1
ATOM 1563 C C . ARG A 1 210 ? 28.703 22.886 10.153 1.00 54.50 210 ARG A C 1
ATOM 1565 O O . ARG A 1 210 ? 28.992 24.081 10.170 1.00 54.50 210 ARG A O 1
ATOM 1572 N N . MET A 1 211 ? 27.433 22.475 10.170 1.00 52.47 211 MET A N 1
ATOM 1573 C CA . MET A 1 211 ? 26.279 23.387 10.184 1.00 52.47 211 MET A CA 1
ATOM 1574 C C . MET A 1 211 ? 26.064 24.134 11.514 1.00 52.47 211 MET A C 1
ATOM 1576 O O . MET A 1 211 ? 25.172 24.978 11.585 1.00 52.47 211 MET A O 1
ATOM 1580 N N . ARG A 1 212 ? 26.869 23.902 12.564 1.00 49.06 212 ARG A N 1
ATOM 1581 C CA . ARG A 1 212 ? 26.733 24.588 13.871 1.00 49.06 212 ARG A CA 1
ATOM 1582 C C . ARG A 1 212 ? 26.692 26.124 13.771 1.00 49.06 212 ARG A C 1
ATOM 1584 O O . ARG A 1 212 ? 25.975 26.750 14.543 1.00 49.06 212 ARG A O 1
ATOM 1591 N N . VAL A 1 213 ? 27.405 26.726 12.812 1.00 43.72 213 VAL A N 1
ATOM 1592 C CA . VAL A 1 213 ? 27.433 28.191 12.594 1.00 43.72 213 VAL A CA 1
ATOM 1593 C C . VAL A 1 213 ? 26.270 28.667 11.707 1.00 43.72 213 VAL A C 1
ATOM 1595 O O . VAL A 1 213 ? 25.726 29.747 11.915 1.00 43.72 213 VAL A O 1
ATOM 1598 N N . ALA A 1 214 ? 25.820 27.830 10.770 1.00 43.34 214 ALA A N 1
ATOM 1599 C CA . ALA A 1 214 ? 24.681 28.101 9.893 1.00 43.34 214 ALA A CA 1
ATOM 1600 C C . ALA A 1 214 ? 23.319 27.952 10.599 1.00 43.34 214 ALA A C 1
ATOM 1602 O O . ALA A 1 214 ? 22.353 28.617 10.229 1.00 43.34 214 ALA A O 1
ATOM 1603 N N . LEU A 1 215 ? 23.255 27.132 11.656 1.00 42.94 215 LEU A N 1
ATOM 1604 C CA . LEU A 1 215 ? 22.084 26.924 12.518 1.00 42.94 215 LEU A CA 1
ATOM 1605 C C . LEU A 1 215 ? 21.610 28.209 13.231 1.00 42.94 215 LEU A C 1
ATOM 1607 O O . LEU A 1 215 ? 20.415 28.378 13.461 1.00 42.94 215 LEU A O 1
ATOM 1611 N N . LEU A 1 216 ? 22.517 29.157 13.497 1.00 41.62 216 LEU A N 1
ATOM 1612 C CA . LEU A 1 216 ? 22.172 30.505 13.975 1.00 41.62 216 LEU A CA 1
ATOM 1613 C C . LEU A 1 216 ? 21.450 31.336 12.897 1.00 41.62 216 LEU A C 1
ATOM 1615 O O . LEU A 1 216 ? 20.491 32.036 13.209 1.00 41.62 216 LEU A O 1
ATOM 1619 N N . GLY A 1 217 ? 21.839 31.198 11.623 1.00 42.47 217 GLY A N 1
ATOM 1620 C CA . GLY A 1 217 ? 21.102 31.756 10.478 1.00 42.47 217 GLY A CA 1
ATOM 1621 C C . GLY A 1 217 ? 19.776 31.031 10.206 1.00 42.47 217 GLY A C 1
ATOM 1622 O O . GLY A 1 217 ? 18.791 31.659 9.829 1.00 42.47 217 GLY A O 1
ATOM 1623 N N . TRP A 1 218 ? 19.722 29.725 10.485 1.00 47.47 218 TRP A N 1
ATOM 1624 C CA . TRP A 1 218 ? 18.523 28.868 10.461 1.00 47.47 218 TRP A CA 1
ATOM 1625 C C . TRP A 1 218 ? 17.443 29.367 11.415 1.00 47.47 218 TRP A C 1
ATOM 1627 O O . TRP A 1 218 ? 16.274 29.421 11.042 1.00 47.47 218 TRP A O 1
ATOM 1637 N N . LEU A 1 219 ? 17.838 29.799 12.617 1.00 43.41 219 LEU A N 1
ATOM 1638 C CA . LEU A 1 219 ? 16.932 30.411 13.587 1.00 43.41 219 LEU A CA 1
ATOM 1639 C C . LEU A 1 219 ? 16.382 31.752 13.081 1.00 43.41 219 LEU A C 1
ATOM 1641 O O . LEU A 1 219 ? 15.208 32.034 13.280 1.00 43.41 219 LEU A O 1
ATOM 1645 N N . ILE A 1 220 ? 17.197 32.552 12.386 1.00 42.41 220 ILE A N 1
ATOM 1646 C CA . ILE A 1 220 ? 16.794 33.859 11.839 1.00 42.41 220 ILE A CA 1
ATOM 1647 C C . ILE A 1 220 ? 15.833 33.695 10.651 1.00 42.41 220 ILE A C 1
ATOM 1649 O O . ILE A 1 220 ? 14.829 34.399 10.588 1.00 42.41 220 ILE A O 1
ATOM 1653 N N . VAL A 1 221 ? 16.071 32.741 9.745 1.00 46.06 221 VAL A N 1
ATOM 1654 C CA . VAL A 1 221 ? 15.150 32.454 8.625 1.00 46.06 221 VAL A CA 1
ATOM 1655 C C . VAL A 1 221 ? 13.842 31.832 9.120 1.00 46.06 221 VAL A C 1
ATOM 1657 O O . VAL A 1 221 ? 12.780 32.189 8.614 1.00 46.06 221 VAL A O 1
ATOM 1660 N N . LEU A 1 222 ? 13.883 30.987 10.160 1.00 44.31 222 LEU A N 1
ATOM 1661 C CA . LEU A 1 222 ? 12.676 30.558 10.870 1.00 44.31 222 LEU A CA 1
ATOM 1662 C C . LEU A 1 222 ? 11.955 31.759 11.485 1.00 44.31 222 LEU A C 1
ATOM 1664 O O . LEU A 1 222 ? 10.771 31.904 11.249 1.00 44.31 222 LEU A O 1
ATOM 1668 N N . VAL A 1 223 ? 12.633 32.665 12.191 1.00 41.31 223 VAL A N 1
ATOM 1669 C CA . VAL A 1 223 ? 11.997 33.856 12.789 1.00 41.31 223 VAL A CA 1
ATOM 1670 C C . VAL A 1 223 ? 11.368 34.778 11.733 1.00 41.31 223 VAL A C 1
ATOM 1672 O O . VAL A 1 223 ? 10.275 35.292 11.958 1.00 41.31 223 VAL A O 1
ATOM 1675 N N . VAL A 1 224 ? 11.994 34.949 10.564 1.00 40.56 224 VAL A N 1
ATOM 1676 C CA . VAL A 1 224 ? 11.454 35.794 9.482 1.00 40.56 224 VAL A CA 1
ATOM 1677 C C . VAL A 1 224 ? 10.309 35.095 8.729 1.00 40.56 224 VAL A C 1
ATOM 1679 O O . VAL A 1 224 ? 9.303 35.739 8.435 1.00 40.56 224 VAL A O 1
ATOM 1682 N N . GLY A 1 225 ? 10.386 33.778 8.498 1.00 39.31 225 GLY A N 1
ATOM 1683 C CA . GLY A 1 225 ? 9.304 32.976 7.899 1.00 39.31 225 GLY A CA 1
ATOM 1684 C C . GLY A 1 225 ? 8.132 32.659 8.846 1.00 39.31 225 GLY A C 1
ATOM 1685 O O . GLY A 1 225 ? 7.021 32.405 8.389 1.00 39.31 225 GLY A O 1
ATOM 1686 N N . VAL A 1 226 ? 8.349 32.728 10.165 1.00 41.47 226 VAL A N 1
ATOM 1687 C CA . VAL A 1 226 ? 7.355 32.515 11.243 1.00 41.47 226 VAL A CA 1
ATOM 1688 C C . VAL A 1 226 ? 6.571 33.795 11.577 1.00 41.47 226 VAL A C 1
ATOM 1690 O O . VAL A 1 226 ? 5.713 33.799 12.457 1.00 41.47 226 VAL A O 1
ATOM 1693 N N . THR A 1 227 ? 6.750 34.881 10.818 1.00 36.66 227 THR A N 1
ATOM 1694 C CA . THR A 1 227 ? 5.785 35.998 10.853 1.00 36.66 227 THR A CA 1
ATOM 1695 C C . THR A 1 227 ? 4.404 35.612 10.296 1.00 36.66 227 THR A C 1
ATOM 1697 O O . THR A 1 227 ? 3.430 36.330 10.522 1.00 36.66 227 THR A O 1
ATOM 1700 N N . LEU A 1 228 ? 4.270 34.427 9.689 1.00 38.56 228 LEU A N 1
ATOM 1701 C CA . LEU A 1 228 ? 2.994 33.731 9.547 1.00 38.56 228 LEU A CA 1
ATOM 1702 C C . LEU A 1 228 ? 2.713 32.934 10.833 1.00 38.56 228 LEU A C 1
ATOM 1704 O O . LEU A 1 228 ? 3.239 31.840 11.041 1.00 38.56 228 LEU A O 1
ATOM 1708 N N . LYS A 1 229 ? 1.884 33.505 11.714 1.00 36.66 229 LYS A N 1
ATOM 1709 C CA . LYS A 1 229 ? 1.228 32.793 12.822 1.00 36.66 229 LYS A CA 1
ATOM 1710 C C . LYS A 1 229 ? 0.476 31.579 12.262 1.00 36.66 229 LYS A C 1
ATOM 1712 O O . LYS A 1 229 ? -0.633 31.758 11.791 1.00 36.66 229 LYS A O 1
ATOM 1717 N N . ASP A 1 230 ? 1.096 30.402 12.275 1.00 39.09 230 ASP A N 1
ATOM 1718 C CA . ASP A 1 230 ? 0.452 29.074 12.268 1.00 39.09 230 ASP A CA 1
ATOM 1719 C C . ASP A 1 230 ? 1.533 27.980 12.342 1.00 39.09 230 ASP A C 1
ATOM 1721 O O . ASP A 1 230 ? 1.683 27.116 11.475 1.00 39.09 230 ASP A O 1
ATOM 1725 N N . GLY A 1 231 ? 2.348 28.022 13.400 1.00 40.44 231 GLY A N 1
ATOM 1726 C CA . GLY A 1 231 ? 3.234 26.909 13.723 1.00 40.44 231 GLY A CA 1
ATOM 1727 C C . GLY A 1 231 ? 2.397 25.712 14.162 1.00 40.44 231 GLY A C 1
ATOM 1728 O O . GLY A 1 231 ? 2.016 25.635 15.323 1.00 40.44 231 GLY A O 1
ATOM 1729 N N . ALA A 1 232 ? 2.093 24.790 13.247 1.00 46.59 232 ALA A N 1
ATOM 1730 C CA . ALA A 1 232 ? 1.438 23.538 13.596 1.00 46.59 232 ALA A CA 1
ATOM 1731 C C . ALA A 1 232 ? 2.376 22.712 14.493 1.00 46.59 232 ALA A C 1
ATOM 1733 O O . ALA A 1 232 ? 3.396 22.162 14.045 1.00 46.59 232 ALA A O 1
ATOM 1734 N N . ASP A 1 233 ? 2.039 22.617 15.776 1.00 59.06 233 ASP A N 1
ATOM 1735 C CA . ASP A 1 233 ? 2.593 21.606 16.667 1.00 59.06 233 ASP A CA 1
ATOM 1736 C C . ASP A 1 233 ? 2.120 20.239 16.154 1.00 59.06 233 ASP A C 1
ATOM 1738 O O . ASP A 1 233 ? 1.043 19.765 16.474 1.00 59.06 233 ASP A O 1
ATOM 1742 N N . GLY A 1 234 ? 2.903 19.632 15.257 1.00 57.53 234 GLY A N 1
ATOM 1743 C CA . GLY A 1 234 ? 2.626 18.296 14.705 1.00 57.53 234 GLY A CA 1
ATOM 1744 C C . GLY A 1 234 ? 2.541 17.179 15.750 1.00 57.53 234 GLY A C 1
ATOM 1745 O O . GLY A 1 234 ? 2.039 16.108 15.429 1.00 57.53 234 GLY A O 1
ATOM 1746 N N . ALA A 1 235 ? 2.969 17.440 16.991 1.00 76.19 235 ALA A N 1
ATOM 1747 C CA . ALA A 1 235 ? 2.740 16.541 18.109 1.00 76.19 235 ALA A CA 1
ATOM 1748 C C . ALA A 1 235 ? 1.245 16.481 18.452 1.00 76.19 235 ALA A C 1
ATOM 1750 O O . ALA A 1 235 ? 0.594 17.510 18.638 1.00 76.19 235 ALA A O 1
ATOM 1751 N N . ILE A 1 236 ? 0.711 15.272 18.602 1.00 82.62 236 ILE A N 1
ATOM 1752 C CA . ILE A 1 236 ? -0.634 15.046 19.121 1.00 82.62 236 ILE A CA 1
ATOM 1753 C C . ILE A 1 236 ? -0.747 15.718 20.498 1.00 82.62 236 ILE A C 1
ATOM 1755 O O . ILE A 1 236 ? 0.036 15.442 21.408 1.00 82.62 236 ILE A O 1
ATOM 1759 N N . SER A 1 237 ? -1.727 16.614 20.643 1.00 85.38 237 SER A N 1
ATOM 1760 C CA . SER A 1 237 ? -1.958 17.349 21.893 1.00 85.38 237 SER A CA 1
ATOM 1761 C C . SER A 1 237 ? -2.354 16.421 23.048 1.00 85.38 237 SER A C 1
ATOM 1763 O O . SER A 1 237 ? -2.972 15.380 22.824 1.00 85.38 237 SER A O 1
ATOM 1765 N N . GLU A 1 238 ? -2.089 16.824 24.297 1.00 83.44 238 GLU A N 1
ATOM 1766 C CA . GLU A 1 238 ? -2.497 16.047 25.483 1.00 83.44 238 GLU A CA 1
ATOM 1767 C C . GLU A 1 238 ? -4.000 15.752 25.513 1.00 83.44 238 GLU A C 1
ATOM 1769 O O . GLU A 1 238 ? -4.412 14.661 25.906 1.00 83.44 238 GLU A O 1
ATOM 1774 N N . ARG A 1 239 ? -4.822 16.696 25.038 1.00 88.94 239 ARG A N 1
ATOM 1775 C CA . ARG A 1 239 ? -6.267 16.499 24.894 1.00 88.94 239 ARG A CA 1
ATOM 1776 C C . ARG A 1 239 ? -6.577 15.319 23.973 1.00 88.94 239 ARG A C 1
ATOM 1778 O O . ARG A 1 239 ? -7.335 14.435 24.356 1.00 88.94 239 ARG A O 1
ATOM 1785 N N . VAL A 1 240 ? -5.974 15.292 22.786 1.00 90.88 240 VAL A N 1
ATOM 1786 C CA . VAL A 1 240 ? -6.187 14.208 21.816 1.00 90.88 240 VAL A CA 1
ATOM 1787 C C . VAL A 1 240 ? -5.626 12.887 22.354 1.00 90.88 240 VAL A C 1
ATOM 1789 O O . VAL A 1 240 ? -6.274 11.856 22.217 1.00 90.88 240 VAL A O 1
ATOM 1792 N N . MET A 1 241 ? -4.484 12.896 23.055 1.00 87.31 241 MET A N 1
ATOM 1793 C CA . MET A 1 241 ? -3.964 11.699 23.740 1.00 87.31 241 MET A CA 1
ATOM 1794 C C . MET A 1 241 ? -4.936 11.154 24.799 1.00 87.31 241 MET A C 1
ATOM 1796 O O . MET A 1 241 ? -5.069 9.936 24.967 1.00 87.31 241 MET A O 1
ATOM 1800 N N . HIS A 1 242 ? -5.624 12.041 25.522 1.00 89.38 242 HIS A N 1
ATOM 1801 C CA . HIS A 1 242 ? -6.649 11.660 26.488 1.00 89.38 242 HIS A CA 1
ATOM 1802 C C . HIS A 1 242 ? -7.884 11.061 25.798 1.00 89.38 242 HIS A C 1
ATOM 1804 O O . HIS A 1 242 ? -8.385 10.032 26.246 1.00 89.38 242 HIS A O 1
ATOM 1810 N N . GLU A 1 243 ? -8.341 11.650 24.690 1.00 93.50 243 GLU A N 1
ATOM 1811 C CA . GLU A 1 243 ? -9.439 11.114 23.867 1.00 93.50 243 GLU A CA 1
ATOM 1812 C C . GLU A 1 243 ? -9.087 9.720 23.307 1.00 93.50 243 GLU A C 1
ATOM 1814 O O . GLU A 1 243 ? -9.879 8.789 23.450 1.00 93.50 243 GLU A O 1
ATOM 1819 N N . ILE A 1 244 ? -7.864 9.527 22.796 1.00 93.25 244 ILE A N 1
ATOM 1820 C CA . ILE A 1 244 ? -7.342 8.213 22.368 1.00 93.25 244 ILE A CA 1
ATOM 1821 C C . ILE A 1 244 ? -7.375 7.201 23.520 1.00 93.25 244 ILE A C 1
ATOM 1823 O O . ILE A 1 244 ? -7.818 6.067 23.347 1.00 93.25 244 ILE A O 1
ATOM 1827 N N . SER A 1 245 ? -6.929 7.607 24.713 1.00 90.50 245 SER A N 1
ATOM 1828 C CA . SER A 1 245 ? -6.962 6.741 25.897 1.00 90.50 245 SER A CA 1
ATOM 1829 C C . SER A 1 245 ? -8.394 6.350 26.275 1.00 90.50 245 SER A C 1
ATOM 1831 O O . SER A 1 245 ? -8.622 5.204 26.652 1.00 90.50 245 SER A O 1
ATOM 1833 N N . GLY A 1 246 ? -9.344 7.283 26.152 1.00 92.75 246 GLY A N 1
ATOM 1834 C CA . GLY A 1 246 ? -10.781 7.051 26.319 1.00 92.75 246 GLY A CA 1
ATOM 1835 C C . GLY A 1 246 ? -11.301 5.965 25.386 1.00 92.75 246 GLY A C 1
ATOM 1836 O O . GLY A 1 246 ? -11.818 4.954 25.853 1.00 92.75 246 GLY A O 1
ATOM 1837 N N . ILE A 1 247 ? -11.064 6.138 24.084 1.00 95.00 247 ILE A N 1
ATOM 1838 C CA . ILE A 1 247 ? -11.445 5.171 23.045 1.00 95.00 247 ILE A CA 1
ATOM 1839 C C . ILE A 1 247 ? -10.849 3.793 23.362 1.00 95.00 247 ILE A C 1
ATOM 1841 O O . ILE A 1 247 ? -11.554 2.790 23.377 1.00 95.00 247 ILE A O 1
ATOM 1845 N N . ASN A 1 248 ? -9.563 3.722 23.707 1.00 93.31 248 ASN A N 1
ATOM 1846 C CA . ASN A 1 248 ? -8.890 2.445 23.958 1.00 93.31 248 ASN A CA 1
ATOM 1847 C C . ASN A 1 248 ? -9.427 1.668 25.166 1.00 93.31 248 ASN A C 1
ATOM 1849 O O . ASN A 1 248 ? -9.321 0.441 25.167 1.00 93.31 248 ASN A O 1
ATOM 1853 N N . MET A 1 249 ? -10.016 2.344 26.160 1.00 92.06 249 MET A N 1
ATOM 1854 C CA . MET A 1 249 ? -10.679 1.683 27.293 1.00 92.06 249 MET A CA 1
ATOM 1855 C C . MET A 1 249 ? -11.991 0.997 26.896 1.00 92.06 249 MET A C 1
ATOM 1857 O O . MET A 1 249 ? -12.408 0.057 27.566 1.00 92.06 249 MET A O 1
ATOM 1861 N N . GLU A 1 250 ? -12.637 1.447 25.820 1.00 92.06 250 GLU A N 1
ATOM 1862 C CA . GLU A 1 250 ? -13.872 0.851 25.305 1.00 92.06 250 GLU A CA 1
ATOM 1863 C C . GLU A 1 250 ? -13.627 -0.253 24.266 1.00 92.06 250 GLU A C 1
ATOM 1865 O O . GLU A 1 250 ? -14.560 -0.990 23.931 1.00 92.06 250 GLU A O 1
ATOM 1870 N N . GLY A 1 251 ? -12.405 -0.363 23.741 1.00 87.62 251 GLY A N 1
ATOM 1871 C CA . GLY A 1 251 ? -12.021 -1.374 22.759 1.00 87.62 251 GLY A CA 1
ATOM 1872 C C . GLY A 1 251 ? -12.023 -2.816 23.299 1.00 87.62 251 GLY A C 1
ATOM 1873 O O . GLY A 1 251 ? -12.387 -3.063 24.449 1.00 87.62 251 GLY A O 1
ATOM 1874 N N . PRO A 1 252 ? -11.589 -3.794 22.486 1.00 94.38 252 PRO A N 1
ATOM 1875 C CA . PRO A 1 252 ? -10.952 -3.616 21.182 1.00 94.38 252 PRO A CA 1
ATOM 1876 C C . PRO A 1 252 ? -11.940 -3.356 20.032 1.00 94.38 252 PRO A C 1
ATOM 1878 O O . PRO A 1 252 ? -13.095 -3.775 20.082 1.00 94.38 252 PRO A O 1
ATOM 1881 N N . TYR A 1 253 ? -11.456 -2.712 18.969 1.00 97.44 253 TYR A N 1
ATOM 1882 C CA . TYR A 1 253 ? -12.220 -2.376 17.760 1.00 97.44 253 TYR A CA 1
ATOM 1883 C C . TYR A 1 253 ? -11.776 -3.208 16.551 1.00 97.44 253 TYR A C 1
ATOM 1885 O O . TYR A 1 253 ? -10.608 -3.585 16.443 1.00 97.44 253 TYR A O 1
ATOM 1893 N N . LEU A 1 254 ? -12.676 -3.443 15.597 1.00 98.06 254 LEU A N 1
ATOM 1894 C CA . LEU A 1 254 ? -12.279 -3.754 14.223 1.00 98.06 254 LEU A CA 1
ATOM 1895 C C . LEU A 1 254 ? -11.869 -2.461 13.510 1.00 98.06 254 LEU A C 1
ATOM 1897 O O . LEU A 1 254 ? -12.591 -1.464 13.522 1.00 98.06 254 LEU A O 1
ATOM 1901 N N . GLY A 1 255 ? -10.698 -2.476 12.887 1.00 98.56 255 GLY A N 1
ATOM 1902 C CA . GLY A 1 255 ? -10.205 -1.384 12.065 1.00 98.56 255 GLY A CA 1
ATOM 1903 C C . GLY A 1 255 ? -10.677 -1.540 10.626 1.00 98.56 255 GLY A C 1
ATOM 1904 O O . GLY A 1 255 ? -10.357 -2.538 9.990 1.00 98.56 255 GLY A O 1
ATOM 1905 N N . LEU A 1 256 ? -11.414 -0.572 10.095 1.00 98.75 256 LEU A N 1
ATOM 1906 C CA . LEU A 1 256 ? -11.857 -0.561 8.703 1.00 98.75 256 LEU A CA 1
ATOM 1907 C C . LEU A 1 256 ? -11.049 0.479 7.932 1.00 98.75 256 LEU A C 1
ATOM 1909 O O . LEU A 1 256 ? -11.138 1.681 8.195 1.00 98.75 256 LEU A O 1
ATOM 1913 N N . VAL A 1 257 ? -10.252 0.002 6.984 1.00 98.44 257 VAL A N 1
ATOM 1914 C CA . VAL A 1 257 ? -9.344 0.820 6.178 1.00 98.44 257 VAL A CA 1
ATOM 1915 C C . VAL A 1 257 ? -9.908 0.907 4.765 1.00 98.44 257 VAL A C 1
ATOM 1917 O O . VAL A 1 257 ? -10.205 -0.122 4.164 1.00 98.44 257 VAL A O 1
ATOM 1920 N N . VAL A 1 258 ? -10.054 2.113 4.217 1.00 98.31 258 VAL A N 1
ATOM 1921 C CA . VAL A 1 258 ? -10.654 2.323 2.886 1.00 98.31 258 VAL A CA 1
ATOM 1922 C C . VAL A 1 258 ? -9.909 3.409 2.096 1.00 98.31 258 VAL A C 1
ATOM 1924 O O . VAL A 1 258 ? -9.543 4.425 2.691 1.00 98.31 258 VAL A O 1
ATOM 1927 N N . PRO A 1 259 ? -9.648 3.245 0.785 1.00 96.44 259 PRO A N 1
ATOM 1928 C CA . PRO A 1 259 ? -8.774 4.167 0.058 1.00 96.44 259 PRO A CA 1
ATOM 1929 C C . PRO A 1 259 ? -9.316 5.588 -0.090 1.00 96.44 259 PRO A C 1
ATOM 1931 O O . PRO A 1 259 ? -8.608 6.560 0.181 1.00 96.44 259 PRO A O 1
ATOM 1934 N N . ASN A 1 260 ? -10.569 5.744 -0.507 1.00 96.94 260 ASN A N 1
ATOM 1935 C CA . ASN A 1 260 ? -11.124 7.050 -0.863 1.00 96.94 260 ASN A CA 1
ATOM 1936 C C . ASN A 1 260 ? -12.594 7.204 -0.433 1.00 96.94 260 ASN A C 1
ATOM 1938 O O . ASN A 1 260 ? -13.219 6.291 0.105 1.00 96.94 260 ASN A O 1
ATOM 1942 N N . SER A 1 261 ? -13.145 8.401 -0.650 1.00 96.81 261 SER A N 1
ATOM 1943 C CA . SER A 1 261 ? -14.526 8.724 -0.285 1.00 96.81 261 SER A CA 1
ATOM 1944 C C . SER A 1 261 ? -15.550 7.972 -1.129 1.00 96.81 261 SER A C 1
ATOM 1946 O O . SER A 1 261 ? -16.615 7.644 -0.622 1.00 96.81 261 SER A O 1
ATOM 1948 N N . PHE A 1 262 ? -15.241 7.685 -2.391 1.00 95.75 262 PHE A N 1
ATOM 1949 C CA . PHE A 1 262 ? -16.128 6.955 -3.288 1.00 95.75 262 PHE A CA 1
ATOM 1950 C C . PHE A 1 262 ? -16.407 5.535 -2.780 1.00 95.75 262 PHE A C 1
ATOM 1952 O O . PHE A 1 262 ? -17.558 5.111 -2.770 1.00 95.75 262 PHE A O 1
ATOM 1959 N N . GLU A 1 263 ? -15.390 4.847 -2.265 1.00 97.88 263 GLU A N 1
ATOM 1960 C CA . GLU A 1 263 ? -15.527 3.514 -1.664 1.00 97.88 263 GLU A CA 1
ATOM 1961 C C . GLU A 1 263 ? -16.051 3.564 -0.221 1.00 97.88 263 GLU A C 1
ATOM 1963 O O . GLU A 1 263 ? -16.734 2.649 0.227 1.00 97.88 263 GLU A O 1
ATOM 1968 N N . LEU A 1 264 ? -15.761 4.639 0.520 1.00 98.25 264 LEU A N 1
ATOM 1969 C CA . LEU A 1 264 ? -16.201 4.807 1.909 1.00 98.25 264 LEU A CA 1
ATOM 1970 C C . LEU A 1 264 ? -17.685 5.186 2.028 1.00 98.25 264 LEU A C 1
ATOM 1972 O O . LEU A 1 264 ? -18.366 4.753 2.957 1.00 98.25 264 LEU A O 1
ATOM 1976 N N . ASN A 1 265 ? -18.181 6.042 1.137 1.00 97.88 265 ASN A N 1
ATOM 1977 C CA . ASN A 1 265 ? -19.512 6.634 1.258 1.00 97.88 265 ASN A CA 1
ATOM 1978 C C . ASN A 1 265 ? -20.653 5.603 1.282 1.00 97.88 265 ASN A C 1
ATOM 1980 O O . ASN A 1 265 ? -21.534 5.784 2.122 1.00 97.88 265 ASN A O 1
ATOM 1984 N N . PRO A 1 266 ? -20.649 4.526 0.468 1.00 97.56 266 PRO A N 1
ATOM 1985 C CA . PRO A 1 266 ? -21.683 3.496 0.548 1.00 97.56 266 PRO A CA 1
ATOM 1986 C C . PRO A 1 266 ? -21.792 2.865 1.944 1.00 97.56 266 PRO A C 1
ATOM 1988 O O . PRO A 1 266 ? -22.894 2.657 2.446 1.00 97.56 266 PRO A O 1
ATOM 1991 N N . LEU A 1 267 ? -20.662 2.652 2.631 1.00 98.25 267 LEU A N 1
ATOM 1992 C CA . LEU A 1 267 ? -20.661 2.161 4.012 1.00 98.25 267 LEU A CA 1
ATOM 1993 C C . LEU A 1 267 ? -21.222 3.202 4.990 1.00 98.25 267 LEU A C 1
ATOM 1995 O O . LEU A 1 267 ? -22.016 2.857 5.857 1.00 98.25 267 LEU A O 1
ATOM 1999 N N . LEU A 1 268 ? -20.834 4.475 4.854 1.00 97.62 268 LEU A N 1
ATOM 2000 C CA . LEU A 1 268 ? -21.324 5.544 5.739 1.00 97.62 268 LEU A CA 1
ATOM 2001 C C . LEU A 1 268 ? -22.815 5.849 5.561 1.00 97.62 268 LEU A C 1
ATOM 2003 O O . LEU A 1 268 ? -23.433 6.395 6.470 1.00 97.62 268 LEU A O 1
ATOM 2007 N N . GLN A 1 269 ? -23.369 5.547 4.389 1.00 96.19 269 GLN A N 1
ATOM 2008 C CA . GLN A 1 269 ? -24.791 5.696 4.076 1.00 96.19 269 GLN A CA 1
ATOM 2009 C C . GLN A 1 269 ? -25.603 4.444 4.430 1.00 96.19 269 GLN A C 1
ATOM 2011 O O . GLN A 1 269 ? -26.832 4.501 4.434 1.00 96.19 269 GLN A O 1
ATOM 2016 N N . SER A 1 270 ? -24.936 3.325 4.728 1.00 96.31 270 SER A N 1
ATOM 2017 C CA . SER A 1 270 ? -25.600 2.090 5.122 1.00 96.31 270 SER A CA 1
ATOM 2018 C C . SER A 1 270 ? -26.270 2.247 6.491 1.00 96.31 270 SER A C 1
ATOM 2020 O O . SER A 1 270 ? -25.627 2.721 7.432 1.00 96.31 270 SER A O 1
ATOM 2022 N N . PRO A 1 271 ? -27.523 1.784 6.658 1.00 95.12 271 PRO A N 1
ATOM 2023 C CA . PRO A 1 271 ? -28.187 1.778 7.959 1.00 95.12 271 PRO A CA 1
ATOM 2024 C C . PRO A 1 271 ? -27.503 0.852 8.978 1.00 95.12 271 PRO A C 1
ATOM 2026 O O . PRO A 1 271 ? -27.766 0.983 10.170 1.00 95.12 271 PRO A O 1
ATOM 2029 N N . SER A 1 272 ? -26.625 -0.063 8.538 1.00 96.12 272 SER A N 1
ATOM 2030 C CA . SER A 1 272 ? -25.839 -0.915 9.440 1.00 96.12 272 SER A CA 1
ATOM 2031 C C . SER A 1 272 ? -24.780 -0.134 10.223 1.00 96.12 272 SER A C 1
ATOM 2033 O O . SER A 1 272 ? -24.341 -0.616 11.268 1.00 96.12 272 SER A O 1
ATOM 2035 N N . PHE A 1 273 ? -24.340 1.040 9.744 1.00 97.44 273 PHE A N 1
ATOM 2036 C CA . PHE A 1 273 ? -23.356 1.856 10.454 1.00 97.44 273 PHE A CA 1
ATOM 2037 C C . PHE A 1 273 ? -24.030 2.787 11.455 1.00 97.44 273 PHE A C 1
ATOM 2039 O O . PHE A 1 273 ? -24.678 3.767 11.089 1.00 97.44 273 PHE A O 1
ATOM 2046 N N . VAL A 1 274 ? -23.811 2.511 12.738 1.00 97.62 274 VAL A N 1
ATOM 2047 C CA . VAL A 1 274 ? -24.292 3.354 13.832 1.00 97.62 274 VAL A CA 1
ATOM 2048 C C . VAL A 1 274 ? -23.113 4.127 14.407 1.00 97.62 274 VAL A C 1
ATOM 2050 O O . VAL A 1 274 ? -22.164 3.555 14.942 1.00 97.62 274 VAL A O 1
ATOM 2053 N N . VAL A 1 275 ? -23.159 5.450 14.274 1.00 97.31 275 VAL A N 1
ATOM 2054 C CA . VAL A 1 275 ? -22.116 6.355 14.768 1.00 97.31 275 VAL A CA 1
ATOM 2055 C C . VAL A 1 275 ? -22.178 6.444 16.294 1.00 97.31 275 VAL A C 1
ATOM 2057 O O . VAL A 1 275 ? -23.260 6.484 16.874 1.00 97.31 275 VAL A O 1
ATOM 2060 N N . ASN A 1 276 ? -21.022 6.523 16.954 1.00 96.31 276 ASN A N 1
ATOM 2061 C CA . ASN A 1 276 ? -20.966 6.808 18.384 1.00 96.31 276 ASN A CA 1
ATOM 2062 C C . ASN A 1 276 ? -21.461 8.243 18.667 1.00 96.31 276 ASN A C 1
ATOM 2064 O O . ASN A 1 276 ? -20.909 9.210 18.146 1.00 96.31 276 ASN A O 1
ATOM 2068 N N . GLU A 1 277 ? -22.498 8.384 19.496 1.00 93.56 277 GLU A N 1
ATOM 2069 C CA . GLU A 1 277 ? -23.140 9.680 19.757 1.00 93.56 277 GLU A CA 1
ATOM 2070 C C . GLU A 1 277 ? -22.258 10.660 20.544 1.00 93.56 277 GLU A C 1
ATOM 2072 O O . GLU A 1 277 ? -22.322 11.868 20.313 1.00 93.56 277 GLU A O 1
ATOM 2077 N N . SER A 1 278 ? -21.435 10.164 21.474 1.00 93.19 278 SER A N 1
ATOM 2078 C CA . SER A 1 278 ? -20.609 11.012 22.342 1.00 93.19 278 SER A CA 1
ATOM 2079 C C . SER A 1 278 ? -19.286 11.406 21.687 1.00 93.19 278 SER A C 1
ATOM 2081 O O . SER A 1 278 ? -18.796 12.515 21.907 1.00 93.19 278 SER A O 1
ATOM 2083 N N . LEU A 1 279 ? -18.720 10.523 20.864 1.00 94.50 279 LEU A N 1
ATOM 2084 C CA . LEU A 1 279 ? -17.475 10.747 20.139 1.00 94.50 279 LEU A CA 1
ATOM 2085 C C . LEU A 1 279 ? -17.564 10.136 18.730 1.00 94.50 279 LEU A C 1
ATOM 2087 O O . LEU A 1 279 ? -17.034 9.052 18.493 1.00 94.50 279 LEU A O 1
ATOM 2091 N N . PRO A 1 280 ? -18.212 10.822 17.769 1.00 96.81 280 PRO A N 1
ATOM 2092 C CA . PRO A 1 280 ? -18.469 10.273 16.434 1.00 96.81 280 PRO A CA 1
ATOM 2093 C C . PRO A 1 280 ? -17.195 10.079 15.606 1.00 96.81 280 PRO A C 1
ATOM 2095 O O . PRO A 1 280 ? -17.125 9.211 14.731 1.00 96.81 280 PRO A O 1
ATOM 2098 N N . PHE A 1 281 ? -16.178 10.906 15.846 1.00 97.81 281 PHE A N 1
ATOM 2099 C CA . PHE A 1 281 ? -14.878 10.784 15.209 1.00 97.81 281 PHE A CA 1
ATOM 2100 C C . PHE A 1 281 ? -13.781 11.492 16.003 1.00 97.81 281 PHE A C 1
ATOM 2102 O O . PHE A 1 281 ? -14.051 12.383 16.807 1.00 97.81 281 PHE A O 1
ATOM 2109 N N . LEU A 1 282 ? -12.537 11.133 15.694 1.00 97.38 282 LEU A N 1
ATOM 2110 C CA . LEU A 1 282 ? -11.331 11.822 16.129 1.00 97.38 282 LEU A CA 1
ATOM 2111 C C . LEU A 1 282 ? -10.447 12.136 14.916 1.00 97.38 282 LEU A C 1
ATOM 2113 O O . LEU A 1 282 ? -10.128 11.242 14.130 1.00 97.38 282 LEU A O 1
ATOM 2117 N N . ASP A 1 283 ? -10.046 13.398 14.758 1.00 95.12 283 ASP A N 1
ATOM 2118 C CA . ASP A 1 283 ? -9.150 13.825 13.681 1.00 95.12 283 ASP A CA 1
ATOM 2119 C C . ASP A 1 283 ? -7.695 13.847 14.191 1.00 95.12 283 ASP A C 1
ATOM 2121 O O . ASP A 1 283 ? -7.357 14.595 15.108 1.00 95.12 283 ASP A O 1
ATOM 2125 N N . VAL A 1 284 ? -6.815 13.036 13.595 1.00 91.50 284 VAL A N 1
ATOM 2126 C CA . VAL A 1 284 ? -5.389 12.949 13.960 1.00 91.50 284 VAL A CA 1
ATOM 2127 C C . VAL A 1 284 ? -4.524 12.962 12.708 1.00 91.50 284 VAL A C 1
ATOM 2129 O O . VAL A 1 284 ? -4.752 12.190 11.779 1.00 91.50 284 VAL A O 1
ATOM 2132 N N . SER A 1 285 ? -3.511 13.832 12.669 1.00 87.25 285 SER A N 1
ATOM 2133 C CA . SER A 1 285 ? -2.522 13.893 11.578 1.00 87.25 285 SER A CA 1
ATOM 2134 C C . SER A 1 285 ? -3.142 13.930 10.170 1.00 87.25 285 SER A C 1
ATOM 2136 O O . SER A 1 285 ? -2.654 13.278 9.244 1.00 87.25 285 SER A O 1
ATOM 2138 N N . GLY A 1 286 ? -4.225 14.700 10.015 1.00 88.62 286 GLY A N 1
ATOM 2139 C CA . GLY A 1 286 ? -4.946 14.876 8.749 1.00 88.62 286 GLY A CA 1
ATOM 2140 C C . GLY A 1 286 ? -5.915 13.743 8.391 1.00 88.62 286 GLY A C 1
ATOM 2141 O O . GLY A 1 286 ? -6.439 13.733 7.281 1.00 88.62 286 GLY A O 1
ATOM 2142 N N . ARG A 1 287 ? -6.159 12.791 9.299 1.00 93.81 287 ARG A N 1
ATOM 2143 C CA . ARG A 1 287 ? -7.048 11.638 9.092 1.00 93.81 287 ARG A CA 1
ATOM 2144 C C . ARG A 1 287 ? -8.202 11.659 10.076 1.00 93.81 287 ARG A C 1
ATOM 2146 O O . ARG A 1 287 ? -7.997 11.929 11.254 1.00 93.81 287 ARG A O 1
ATOM 2153 N N . ARG A 1 288 ? -9.392 11.310 9.587 1.00 97.69 288 ARG A N 1
ATOM 2154 C CA . ARG A 1 288 ? -10.606 11.169 10.394 1.00 97.69 288 ARG A CA 1
ATOM 2155 C C . ARG A 1 288 ? -10.857 9.711 10.747 1.00 97.69 288 ARG A C 1
ATOM 2157 O O . ARG A 1 288 ? -11.228 8.933 9.866 1.00 97.69 288 ARG A O 1
ATOM 2164 N N . PHE A 1 289 ? -10.714 9.382 12.024 1.00 98.56 289 PHE A N 1
ATOM 2165 C CA . PHE A 1 289 ? -11.048 8.083 12.600 1.00 98.56 289 PHE A CA 1
ATOM 2166 C C . PHE A 1 289 ? -12.492 8.128 13.094 1.00 98.56 289 PHE A C 1
ATOM 2168 O O . PHE A 1 289 ? -12.780 8.782 14.091 1.00 98.56 289 PHE A O 1
ATOM 2175 N N . ARG A 1 290 ? -13.417 7.499 12.367 1.00 98.56 290 ARG A N 1
ATOM 2176 C CA . ARG A 1 290 ? -14.850 7.471 12.709 1.00 98.56 290 ARG A CA 1
ATOM 2177 C C . ARG A 1 290 ? -15.118 6.314 13.648 1.00 98.56 290 ARG A C 1
ATOM 2179 O O . ARG A 1 290 ? -14.708 5.200 13.340 1.00 98.56 290 ARG A O 1
ATOM 2186 N N . ILE A 1 291 ? -15.802 6.577 14.750 1.00 98.56 291 ILE A N 1
ATOM 2187 C CA . ILE A 1 291 ? -16.030 5.603 15.815 1.00 98.56 291 ILE A CA 1
ATOM 2188 C C . ILE A 1 291 ? -17.511 5.241 15.807 1.00 98.56 291 ILE A C 1
ATOM 2190 O O . ILE A 1 291 ? -18.377 6.115 15.735 1.00 98.56 291 ILE A O 1
ATOM 2194 N N . GLY A 1 292 ? -17.807 3.949 15.864 1.00 97.69 292 GLY A N 1
ATOM 2195 C CA . GLY A 1 292 ? -19.182 3.471 15.846 1.00 97.69 292 GLY A CA 1
ATOM 2196 C C . GLY A 1 292 ? -19.273 1.960 15.960 1.00 97.69 292 GLY A C 1
ATOM 2197 O O . GLY A 1 292 ? -18.340 1.299 16.426 1.00 97.69 292 GLY A O 1
ATOM 2198 N N . THR A 1 293 ? -20.396 1.420 15.513 1.00 97.38 293 THR A N 1
ATOM 2199 C CA . THR A 1 293 ? -20.660 -0.016 15.450 1.00 97.38 293 THR A CA 1
ATOM 2200 C C . THR A 1 293 ? -21.179 -0.415 14.073 1.00 97.38 293 THR A C 1
ATOM 2202 O O . THR A 1 293 ? -21.897 0.348 13.425 1.00 97.38 293 THR A O 1
ATOM 2205 N N . LEU A 1 294 ? -20.808 -1.616 13.640 1.00 96.50 294 LEU A N 1
ATOM 2206 C CA . LEU A 1 294 ? -21.380 -2.316 12.491 1.00 96.50 294 LEU A CA 1
ATOM 2207 C C . LEU A 1 294 ? -21.860 -3.674 12.988 1.00 96.50 294 LEU A C 1
ATOM 2209 O O . LEU A 1 294 ? -21.059 -4.438 13.526 1.00 96.50 294 LEU A O 1
ATOM 2213 N N . GLU A 1 295 ? -23.150 -3.967 12.828 1.00 88.38 295 GLU A N 1
ATOM 2214 C CA . GLU A 1 295 ? -23.779 -5.122 13.483 1.00 88.38 295 GLU A CA 1
ATOM 2215 C C . GLU A 1 295 ? -23.515 -5.078 15.008 1.00 88.38 295 GLU A C 1
ATOM 2217 O O . GLU A 1 295 ? -23.773 -4.055 15.644 1.00 88.38 295 GLU A O 1
ATOM 2222 N N . SER A 1 296 ? -22.965 -6.139 15.610 1.00 86.69 296 SER A N 1
ATOM 2223 C CA . SER A 1 296 ? -22.547 -6.155 17.027 1.00 86.69 296 SER A CA 1
ATOM 2224 C C . SER A 1 296 ? -21.083 -5.759 17.263 1.00 86.69 296 SER A C 1
ATOM 2226 O O . SER A 1 296 ? -20.610 -5.799 18.401 1.00 86.69 296 SER A O 1
ATOM 2228 N N . GLU A 1 297 ? -20.340 -5.392 16.219 1.00 96.06 297 GLU A N 1
ATOM 2229 C CA . GLU A 1 297 ? -18.909 -5.111 16.309 1.00 96.06 297 GLU A CA 1
ATOM 2230 C C . GLU A 1 297 ? -18.618 -3.621 16.478 1.00 96.06 297 GLU A C 1
ATOM 2232 O O . GLU A 1 297 ? -19.117 -2.780 15.731 1.00 96.06 297 GLU A O 1
ATOM 2237 N N . LYS A 1 298 ? -17.749 -3.281 17.437 1.00 97.44 298 LYS A N 1
ATOM 2238 C CA . LYS A 1 298 ? -17.203 -1.924 17.561 1.00 97.44 298 LYS A CA 1
ATOM 2239 C C . LYS A 1 298 ? -16.184 -1.691 16.456 1.00 97.44 298 LYS A C 1
ATOM 2241 O O . LYS A 1 298 ? -15.261 -2.491 16.293 1.00 97.44 298 LYS A O 1
ATOM 2246 N N . VAL A 1 299 ? -16.308 -0.581 15.735 1.00 98.50 299 VAL A N 1
ATOM 2247 C CA . VAL A 1 299 ? -15.459 -0.279 14.579 1.00 98.50 299 VAL A CA 1
ATOM 2248 C C . VAL A 1 299 ? -14.814 1.099 14.654 1.00 98.50 299 VAL A C 1
ATOM 2250 O O . VAL A 1 299 ? -15.397 2.054 15.173 1.00 98.50 299 VAL A O 1
ATOM 2253 N N . ILE A 1 300 ? -13.611 1.195 14.087 1.00 98.75 300 ILE A N 1
ATOM 2254 C CA . ILE A 1 300 ? -12.963 2.461 13.741 1.00 98.75 300 ILE A CA 1
ATOM 2255 C C . ILE A 1 300 ? -12.742 2.480 12.231 1.00 98.75 300 ILE A C 1
ATOM 2257 O O . ILE A 1 300 ? -11.989 1.660 11.710 1.00 98.75 300 ILE A O 1
ATOM 2261 N N . ILE A 1 301 ? -13.379 3.419 11.530 1.00 98.75 301 ILE A N 1
ATOM 2262 C CA . ILE A 1 301 ? -13.304 3.549 10.069 1.00 98.75 301 ILE A CA 1
ATOM 2263 C C . ILE A 1 301 ? -12.403 4.725 9.701 1.00 98.75 301 ILE A C 1
ATOM 2265 O O . ILE A 1 301 ? -12.631 5.856 10.148 1.00 98.75 301 ILE A O 1
ATOM 2269 N N . VAL A 1 302 ? -11.410 4.491 8.846 1.00 98.69 302 VAL A N 1
ATOM 2270 C CA . VAL A 1 302 ? -10.462 5.519 8.411 1.00 98.69 302 VAL A CA 1
ATOM 2271 C C . VAL A 1 302 ? -10.198 5.448 6.907 1.00 98.69 302 VAL A C 1
ATOM 2273 O O . VAL A 1 302 ? -9.975 4.383 6.336 1.00 98.69 302 VAL A O 1
ATOM 2276 N N . MET A 1 303 ? -10.215 6.620 6.268 1.00 98.38 303 MET A N 1
ATOM 2277 C CA . MET A 1 303 ? -9.859 6.773 4.859 1.00 98.38 303 MET A CA 1
ATOM 2278 C C . MET A 1 303 ? -8.350 6.981 4.719 1.00 98.38 303 MET A C 1
ATOM 2280 O O . MET A 1 303 ? -7.791 7.814 5.438 1.00 98.38 303 MET A O 1
ATOM 2284 N N . THR A 1 304 ? -7.699 6.272 3.798 1.00 96.75 304 THR A N 1
ATOM 2285 C CA . THR A 1 304 ? -6.237 6.326 3.658 1.00 96.75 304 THR A CA 1
ATOM 2286 C C . THR A 1 304 ? -5.746 7.410 2.715 1.00 96.75 304 THR A C 1
ATOM 2288 O O . THR A 1 304 ? -4.712 8.019 2.983 1.00 96.75 304 THR A O 1
ATOM 2291 N N . GLY A 1 305 ? -6.476 7.656 1.627 1.00 94.38 305 GLY A N 1
ATOM 2292 C CA . GLY A 1 305 ? -5.933 8.218 0.393 1.00 94.38 305 GLY A CA 1
ATOM 2293 C C . GLY A 1 305 ? -5.333 7.122 -0.496 1.00 94.38 305 GLY A C 1
ATOM 2294 O O . GLY A 1 305 ? -4.976 6.049 -0.008 1.00 94.38 305 GLY A O 1
ATOM 2295 N N . LEU A 1 306 ? -5.209 7.405 -1.793 1.00 94.12 306 LEU A N 1
ATOM 2296 C CA . LEU A 1 306 ? -4.644 6.469 -2.771 1.00 94.12 306 LEU A CA 1
ATOM 2297 C C . LEU A 1 306 ? -3.138 6.269 -2.566 1.00 94.12 306 LEU A C 1
ATOM 2299 O O . LEU A 1 306 ? -2.462 7.175 -2.057 1.00 94.12 306 LEU A O 1
ATOM 2303 N N . SER A 1 307 ? -2.620 5.150 -3.074 1.00 93.00 307 SER A N 1
ATOM 2304 C CA . SER A 1 307 ? -1.225 4.679 -3.020 1.00 93.00 307 SER A CA 1
ATOM 2305 C C . SER A 1 307 ? -0.829 3.940 -1.743 1.00 93.00 307 SER A C 1
ATOM 2307 O O . SER A 1 307 ? -1.317 4.203 -0.638 1.00 93.00 307 SER A O 1
ATOM 2309 N N . MET A 1 308 ? 0.177 3.080 -1.899 1.00 94.56 308 MET A N 1
ATOM 2310 C CA . MET A 1 308 ? 0.705 2.212 -0.848 1.00 94.56 308 MET A CA 1
ATOM 2311 C C . MET A 1 308 ? 1.289 3.016 0.316 1.00 94.56 308 MET A C 1
ATOM 2313 O O . MET A 1 308 ? 1.148 2.628 1.474 1.00 94.56 308 MET A O 1
ATOM 2317 N N . LEU A 1 309 ? 1.869 4.187 0.031 1.00 92.62 309 LEU A N 1
ATOM 2318 C CA . LEU A 1 309 ? 2.420 5.076 1.053 1.00 92.62 309 LEU A CA 1
ATOM 2319 C C . LEU A 1 309 ? 1.326 5.598 1.995 1.00 92.62 309 LEU A C 1
ATOM 2321 O O . LEU A 1 309 ? 1.445 5.496 3.216 1.00 92.62 309 LEU A O 1
ATOM 2325 N N . ASN A 1 310 ? 0.233 6.122 1.442 1.00 95.25 310 ASN A N 1
ATOM 2326 C CA . ASN A 1 310 ? -0.882 6.634 2.236 1.00 95.25 310 ASN A CA 1
ATOM 2327 C C . ASN A 1 310 ? -1.599 5.516 3.006 1.00 95.25 310 ASN A C 1
ATOM 2329 O O . ASN A 1 310 ? -1.951 5.710 4.177 1.00 95.25 310 ASN A O 1
ATOM 2333 N N . ALA A 1 311 ? -1.772 4.346 2.386 1.00 97.31 311 ALA A N 1
ATOM 2334 C CA . ALA A 1 311 ? -2.329 3.159 3.030 1.00 97.31 311 ALA A CA 1
ATOM 2335 C C . ALA A 1 311 ? -1.474 2.687 4.215 1.00 97.31 311 ALA A C 1
ATOM 2337 O O . ALA A 1 311 ? -2.003 2.492 5.315 1.00 97.31 311 ALA A O 1
ATOM 2338 N N . GLY A 1 312 ? -0.154 2.598 4.031 1.00 95.25 312 GLY A N 1
ATOM 2339 C CA . GLY A 1 312 ? 0.794 2.223 5.079 1.00 95.25 312 GLY A CA 1
ATOM 2340 C C . GLY A 1 312 ? 0.802 3.211 6.248 1.00 95.25 312 GLY A C 1
ATOM 2341 O O . GLY A 1 312 ? 0.635 2.805 7.398 1.00 95.25 312 GLY A O 1
ATOM 2342 N N . ILE A 1 313 ? 0.896 4.517 5.965 1.00 93.38 313 ILE A N 1
ATOM 2343 C CA . ILE A 1 313 ? 0.852 5.585 6.983 1.00 93.38 313 ILE A CA 1
ATOM 2344 C C . ILE A 1 313 ? -0.431 5.494 7.817 1.00 93.38 313 ILE A C 1
ATOM 2346 O O . ILE A 1 313 ? -0.390 5.539 9.047 1.00 93.38 313 ILE A O 1
ATOM 2350 N N . THR A 1 314 ? -1.578 5.373 7.151 1.00 96.69 314 THR A N 1
ATOM 2351 C CA . THR A 1 314 ? -2.888 5.370 7.814 1.00 96.69 314 THR A CA 1
ATOM 2352 C C . THR A 1 314 ? -3.083 4.129 8.670 1.00 96.69 314 THR A C 1
ATOM 2354 O O . THR A 1 314 ? -3.522 4.243 9.813 1.00 96.69 314 THR A O 1
ATOM 2357 N N . THR A 1 315 ? -2.722 2.958 8.142 1.00 97.19 315 THR A N 1
ATOM 2358 C CA . THR A 1 315 ? -2.825 1.686 8.867 1.00 97.19 315 THR A CA 1
ATOM 2359 C C . THR A 1 315 ? -1.898 1.684 10.079 1.00 97.19 315 THR A C 1
ATOM 2361 O O . THR A 1 315 ? -2.310 1.292 11.167 1.00 97.19 315 THR A O 1
ATOM 2364 N N . GLN A 1 316 ? -0.675 2.204 9.939 1.00 92.62 316 GLN A N 1
ATOM 2365 C CA . GLN A 1 316 ? 0.250 2.317 11.064 1.00 92.62 316 GLN A CA 1
ATOM 2366 C C . GLN A 1 316 ? -0.283 3.267 12.144 1.00 92.62 316 GLN A C 1
ATOM 2368 O O . GLN A 1 316 ? -0.211 2.937 13.323 1.00 92.62 316 GLN A O 1
ATOM 2373 N N . LEU A 1 317 ? -0.854 4.418 11.769 1.00 93.25 317 LEU A N 1
ATOM 2374 C CA . LEU A 1 317 ? -1.497 5.322 12.730 1.00 93.25 317 LEU A CA 1
ATOM 2375 C C . LEU A 1 317 ? -2.680 4.650 13.436 1.00 93.25 317 LEU A C 1
ATOM 2377 O O . LEU A 1 317 ? -2.785 4.749 14.654 1.00 93.25 317 LEU A O 1
ATOM 2381 N N . LEU A 1 318 ? -3.538 3.939 12.699 1.00 96.31 318 LEU A N 1
ATOM 2382 C CA . LEU A 1 318 ? -4.665 3.199 13.267 1.00 96.31 318 LEU A CA 1
ATOM 2383 C C . LEU A 1 318 ? -4.200 2.210 14.346 1.00 96.31 318 LEU A C 1
ATOM 2385 O O . LEU A 1 318 ? -4.706 2.251 15.464 1.00 96.31 318 LEU A O 1
ATOM 2389 N N . LEU A 1 319 ? -3.212 1.370 14.028 1.00 93.56 319 LEU A N 1
ATOM 2390 C CA . LEU A 1 319 ? -2.722 0.327 14.936 1.00 93.56 319 LEU A CA 1
ATOM 2391 C C . LEU A 1 319 ? -1.889 0.880 16.097 1.00 93.56 319 LEU A C 1
ATOM 2393 O O . LEU A 1 319 ? -1.928 0.326 17.191 1.00 93.56 319 LEU A O 1
ATOM 2397 N N . SER A 1 320 ? -1.157 1.978 15.892 1.00 88.62 320 SER A N 1
ATOM 2398 C CA . SER A 1 320 ? -0.376 2.610 16.961 1.00 88.62 320 SER A CA 1
ATOM 2399 C C . SER A 1 320 ? -1.230 3.409 17.936 1.00 88.62 320 SER A C 1
ATOM 2401 O O . SER A 1 320 ? -0.883 3.494 19.113 1.00 88.62 320 SER A O 1
ATOM 2403 N N . LEU A 1 321 ? -2.312 4.034 17.473 1.00 91.56 321 LEU A N 1
ATOM 2404 C CA . LEU A 1 321 ? -3.132 4.895 18.322 1.00 91.56 321 LEU A CA 1
ATOM 2405 C C . LEU A 1 321 ? -4.269 4.122 18.989 1.00 91.56 321 LEU A C 1
ATOM 2407 O O . LEU A 1 321 ? -4.573 4.405 20.146 1.00 91.56 321 LEU A O 1
ATOM 2411 N N . PHE A 1 322 ? -4.869 3.141 18.310 1.00 95.19 322 PHE A N 1
ATOM 2412 C CA . PHE A 1 322 ? -6.098 2.506 18.775 1.00 95.19 322 PHE A CA 1
ATOM 2413 C C . PHE A 1 322 ? -5.942 1.020 19.106 1.00 95.19 322 PHE A C 1
ATOM 2415 O O . PHE A 1 322 ? -5.178 0.294 18.473 1.00 95.19 322 PHE A O 1
ATOM 2422 N N . ASN A 1 323 ? -6.694 0.550 20.104 1.00 93.94 323 ASN A N 1
ATOM 2423 C CA . ASN A 1 323 ? -6.766 -0.860 20.473 1.00 93.94 323 ASN A CA 1
ATOM 2424 C C . ASN A 1 323 ? -7.593 -1.635 19.431 1.00 93.94 323 ASN A C 1
ATOM 2426 O O . ASN A 1 323 ? -8.817 -1.734 19.540 1.00 93.94 323 ASN A O 1
ATOM 2430 N N . VAL A 1 324 ? -6.921 -2.139 18.396 1.00 95.81 324 VAL A N 1
ATOM 2431 C CA . VAL A 1 324 ? -7.531 -2.808 17.239 1.00 95.81 324 VAL A CA 1
ATOM 2432 C C . VAL A 1 324 ? -7.274 -4.316 17.290 1.00 95.81 324 VAL A C 1
ATOM 2434 O O . VAL A 1 324 ? -6.128 -4.743 17.390 1.00 95.81 324 VAL A O 1
ATOM 2437 N N . LYS A 1 325 ? -8.335 -5.131 17.183 1.00 95.31 325 LYS A N 1
ATOM 2438 C CA . LYS A 1 325 ? -8.249 -6.611 17.184 1.00 95.31 325 LYS A CA 1
ATOM 2439 C C . LYS A 1 325 ? -8.083 -7.242 15.799 1.00 95.31 325 LYS A C 1
ATOM 2441 O O . LYS A 1 325 ? -7.799 -8.431 15.701 1.00 95.31 325 LYS A O 1
ATOM 2446 N N . GLY A 1 326 ? -8.292 -6.475 14.736 1.00 97.25 326 GLY A N 1
ATOM 2447 C CA . GLY A 1 326 ? -8.183 -6.938 13.357 1.00 97.25 326 GLY A CA 1
ATOM 2448 C C . GLY A 1 326 ? -8.494 -5.817 12.375 1.00 97.25 326 GLY A C 1
ATOM 2449 O O . GLY A 1 326 ? -9.216 -4.880 12.717 1.00 97.25 326 GLY A O 1
ATOM 2450 N N . VAL A 1 327 ? -7.942 -5.907 11.170 1.00 98.75 327 VAL A N 1
ATOM 2451 C CA . VAL A 1 327 ? -8.108 -4.928 10.095 1.00 98.75 327 VAL A CA 1
ATOM 2452 C C . VAL A 1 327 ? -8.864 -5.555 8.931 1.00 98.75 327 VAL A C 1
ATOM 2454 O O . VAL A 1 327 ? -8.460 -6.583 8.388 1.00 98.75 327 VAL A O 1
ATOM 2457 N N . LEU A 1 328 ? -9.954 -4.907 8.534 1.00 98.75 328 LEU A N 1
ATOM 2458 C CA . LEU A 1 328 ? -10.710 -5.217 7.331 1.00 98.75 328 LEU A CA 1
ATOM 2459 C C . LEU A 1 328 ? -10.462 -4.108 6.313 1.00 98.75 328 LEU A C 1
ATOM 2461 O O . LEU A 1 328 ? -10.636 -2.923 6.608 1.00 98.75 328 LEU A O 1
ATOM 2465 N N . HIS A 1 329 ? -10.058 -4.491 5.112 1.00 98.75 329 HIS A N 1
ATOM 2466 C CA . HIS A 1 329 ? -9.841 -3.564 4.013 1.00 98.75 329 HIS A CA 1
ATOM 2467 C C . HIS A 1 329 ? -10.792 -3.885 2.867 1.00 98.75 329 HIS A C 1
ATOM 2469 O O . HIS A 1 329 ? -11.050 -5.048 2.571 1.00 98.75 329 HIS A O 1
ATOM 2475 N N . PHE A 1 330 ? -11.355 -2.873 2.227 1.00 98.69 330 PHE A N 1
ATOM 2476 C CA . PHE A 1 330 ? -12.312 -3.096 1.154 1.00 98.69 330 PHE A CA 1
ATOM 2477 C C . PHE A 1 330 ? -12.242 -1.985 0.122 1.00 98.69 330 PHE A C 1
ATOM 2479 O O . PHE A 1 330 ? -11.768 -0.882 0.410 1.00 98.69 330 PHE A O 1
ATOM 2486 N N . GLY A 1 331 ? -12.710 -2.306 -1.078 1.00 98.19 331 GLY A N 1
ATOM 2487 C CA . GLY A 1 331 ? -12.721 -1.376 -2.188 1.00 98.19 331 GLY A CA 1
ATOM 2488 C C . GLY A 1 331 ? -12.855 -2.065 -3.539 1.00 98.19 331 GLY A C 1
ATOM 2489 O O . GLY A 1 331 ? -13.175 -3.253 -3.624 1.00 98.19 331 GLY A O 1
ATOM 2490 N N . ILE A 1 332 ? -12.569 -1.318 -4.593 1.00 98.44 332 ILE A N 1
ATOM 2491 C CA . ILE A 1 332 ? -12.516 -1.786 -5.972 1.00 98.44 332 ILE A CA 1
ATOM 2492 C C . ILE A 1 332 ? -11.086 -2.183 -6.364 1.00 98.44 332 ILE A C 1
ATOM 2494 O O . ILE A 1 332 ? -10.127 -1.862 -5.655 1.00 98.44 332 ILE A O 1
ATOM 2498 N N . ALA A 1 333 ? -10.947 -2.921 -7.462 1.00 98.44 333 ALA A N 1
ATOM 2499 C CA . ALA A 1 333 ? -9.673 -3.309 -8.060 1.00 98.44 333 ALA A CA 1
ATOM 2500 C C . ALA A 1 333 ? -9.843 -3.647 -9.549 1.00 98.44 333 ALA A C 1
ATOM 2502 O O . ALA A 1 333 ? -10.924 -4.054 -9.979 1.00 98.44 333 ALA A O 1
ATOM 2503 N N . GLY A 1 334 ? -8.757 -3.576 -10.316 1.00 98.25 334 GLY A N 1
ATOM 2504 C CA . GLY A 1 334 ? -8.733 -4.089 -11.683 1.00 98.25 334 GLY A CA 1
ATOM 2505 C C . GLY A 1 334 ? -8.603 -5.612 -11.716 1.00 98.25 334 GLY A C 1
ATOM 2506 O O . GLY A 1 334 ? -7.977 -6.216 -10.839 1.00 98.25 334 GLY A O 1
ATOM 2507 N N . ASN A 1 335 ? -9.192 -6.256 -12.725 1.00 98.12 335 ASN A N 1
ATOM 2508 C CA . ASN A 1 335 ? -9.169 -7.711 -12.863 1.00 98.12 335 ASN A CA 1
ATOM 2509 C C . ASN A 1 335 ? -8.057 -8.210 -13.789 1.00 98.12 335 ASN A C 1
ATOM 2511 O O . ASN A 1 335 ? -8.080 -7.955 -14.993 1.00 98.12 335 ASN A O 1
ATOM 2515 N N . ALA A 1 336 ? -7.163 -9.041 -13.257 1.00 97.94 336 ALA A N 1
ATOM 2516 C CA . ALA A 1 336 ? -6.181 -9.771 -14.050 1.00 97.94 336 ALA A CA 1
ATOM 2517 C C . ALA A 1 336 ? -6.643 -11.163 -14.504 1.00 97.94 336 ALA A C 1
ATOM 2519 O O . ALA A 1 336 ? -6.194 -11.642 -15.549 1.00 97.94 336 ALA A O 1
ATOM 2520 N N . ASN A 1 337 ? -7.563 -11.794 -13.772 1.00 97.56 337 ASN A N 1
ATOM 2521 C CA . ASN A 1 337 ? -7.976 -13.175 -13.995 1.00 97.56 337 ASN A CA 1
ATOM 2522 C C . ASN A 1 337 ? -9.052 -13.276 -15.098 1.00 97.56 337 ASN A C 1
ATOM 2524 O O . ASN A 1 337 ? -10.166 -12.779 -14.910 1.00 97.56 337 ASN A O 1
ATOM 2528 N N . PRO A 1 338 ? -8.774 -13.945 -16.234 1.00 94.88 338 PRO A N 1
ATOM 2529 C CA . PRO A 1 338 ? -9.720 -14.052 -17.347 1.00 94.88 338 PRO A CA 1
ATOM 2530 C C . PRO A 1 338 ? -10.980 -14.873 -17.024 1.00 94.88 338 PRO A C 1
ATOM 2532 O O . PRO A 1 338 ? -11.963 -14.780 -17.754 1.00 94.88 338 PRO A O 1
ATOM 2535 N N . GLU A 1 339 ? -10.980 -15.665 -15.949 1.00 95.56 339 GLU A N 1
ATOM 2536 C CA . GLU A 1 339 ? -12.138 -16.468 -15.531 1.00 95.56 339 GLU A CA 1
ATOM 2537 C C . GLU A 1 339 ? -13.153 -15.674 -14.689 1.00 95.56 339 GLU A C 1
ATOM 2539 O O . GLU A 1 339 ? -14.261 -16.154 -14.425 1.00 95.56 339 GLU A O 1
ATOM 2544 N N . LEU A 1 340 ? -12.787 -14.464 -14.253 1.00 96.88 340 LEU A N 1
ATOM 2545 C CA . LEU A 1 340 ? -13.633 -13.580 -13.452 1.00 96.88 340 LEU A CA 1
ATOM 2546 C C . LEU A 1 340 ? -14.098 -12.368 -14.256 1.00 96.88 340 LEU A C 1
ATOM 2548 O O . LEU A 1 340 ? -13.568 -12.062 -15.324 1.00 96.88 340 LEU A O 1
ATOM 2552 N N . GLN A 1 341 ? -15.138 -11.699 -13.763 1.00 95.50 341 GLN A N 1
ATOM 2553 C CA . GLN A 1 341 ? -15.761 -10.576 -14.462 1.00 95.50 341 GLN A CA 1
ATOM 2554 C C . GLN A 1 341 ? -15.937 -9.379 -13.536 1.00 95.50 341 GLN A C 1
ATOM 2556 O O . GLN A 1 341 ? -15.902 -9.505 -12.313 1.00 95.50 341 GLN A O 1
ATOM 2561 N N . ILE A 1 342 ? -16.158 -8.219 -14.154 1.00 96.94 342 ILE A N 1
ATOM 2562 C CA . ILE A 1 342 ? -16.527 -6.986 -13.460 1.00 96.94 342 ILE A CA 1
ATOM 2563 C C . ILE A 1 342 ? -17.707 -7.263 -12.520 1.00 96.94 342 ILE A C 1
ATOM 2565 O O . ILE A 1 342 ? -18.622 -8.016 -12.857 1.00 96.94 342 ILE A O 1
ATOM 2569 N N . GLY A 1 343 ? -17.655 -6.668 -11.335 1.00 96.81 343 GLY A N 1
ATOM 2570 C CA . GLY A 1 343 ? -18.613 -6.808 -10.249 1.00 96.81 343 GLY A CA 1
ATOM 2571 C C . GLY A 1 343 ? -18.301 -7.937 -9.268 1.00 96.81 343 GLY A C 1
ATOM 2572 O O . GLY A 1 343 ? -18.791 -7.865 -8.139 1.00 96.81 343 GLY A O 1
ATOM 2573 N N . ASP A 1 344 ? -17.529 -8.966 -9.654 1.00 98.56 344 ASP A N 1
ATOM 2574 C CA . ASP A 1 344 ? -17.165 -10.057 -8.735 1.00 98.56 344 ASP A CA 1
ATOM 2575 C C . ASP A 1 344 ? -16.350 -9.514 -7.560 1.00 98.56 344 ASP A C 1
ATOM 2577 O O . ASP A 1 344 ? -15.474 -8.670 -7.746 1.00 98.56 344 ASP A O 1
ATOM 2581 N N . VAL A 1 345 ? -16.591 -10.041 -6.358 1.00 98.81 345 VAL A N 1
ATOM 2582 C CA . VAL A 1 345 ? -15.835 -9.669 -5.158 1.00 98.81 345 VAL A CA 1
ATOM 2583 C C . VAL A 1 345 ? -14.838 -10.764 -4.832 1.00 98.81 345 VAL A C 1
ATOM 2585 O O . VAL A 1 345 ? -15.194 -11.906 -4.541 1.00 98.81 345 VAL A O 1
ATOM 2588 N N . THR A 1 346 ? -13.566 -10.403 -4.885 1.00 98.75 346 THR A N 1
ATOM 2589 C CA . THR A 1 346 ? -12.450 -11.320 -4.690 1.00 98.75 346 THR A CA 1
ATOM 2590 C C . THR A 1 346 ? -11.880 -11.192 -3.287 1.00 98.75 346 THR A C 1
ATOM 2592 O O . THR A 1 346 ? -11.784 -10.096 -2.728 1.00 98.75 346 THR A O 1
ATOM 2595 N N . ILE A 1 347 ? -11.494 -12.333 -2.723 1.00 98.81 347 ILE A N 1
ATOM 2596 C CA . ILE A 1 347 ? -10.899 -12.439 -1.391 1.00 98.81 347 ILE A CA 1
ATOM 2597 C C . ILE A 1 347 ? -9.564 -13.168 -1.543 1.00 98.81 347 ILE A C 1
ATOM 2599 O O . ILE A 1 347 ? -9.548 -14.401 -1.602 1.00 98.81 347 ILE A O 1
ATOM 2603 N N . PRO A 1 348 ? -8.442 -12.449 -1.696 1.00 98.62 348 PRO A N 1
ATOM 2604 C CA . PRO A 1 348 ? -7.145 -13.091 -1.861 1.00 98.62 348 PRO A CA 1
ATOM 2605 C C . PRO A 1 348 ? -6.631 -13.777 -0.597 1.00 98.62 348 PRO A C 1
ATOM 2607 O O . PRO A 1 348 ? -6.805 -13.267 0.507 1.00 98.62 348 PRO A O 1
ATOM 2610 N N . GLN A 1 349 ? -5.941 -14.906 -0.757 1.00 98.69 349 GLN A N 1
ATOM 2611 C CA . GLN A 1 349 ? -5.220 -15.573 0.330 1.00 98.69 349 GLN A CA 1
ATOM 2612 C C . GLN A 1 349 ? -3.897 -14.870 0.657 1.00 98.69 349 GLN A C 1
ATOM 2614 O O . GLN A 1 349 ? -3.481 -14.841 1.816 1.00 98.69 349 GLN A O 1
ATOM 2619 N N . TYR A 1 350 ? -3.237 -14.308 -0.357 1.00 98.75 350 TYR A N 1
ATOM 2620 C CA . TYR A 1 350 ? -1.992 -13.561 -0.221 1.00 98.75 350 TYR A CA 1
ATOM 2621 C C . TYR A 1 350 ? -2.061 -12.235 -0.975 1.00 98.75 350 TYR A C 1
ATOM 2623 O O . TYR A 1 350 ? -2.719 -12.133 -2.012 1.00 98.75 350 TYR A O 1
ATOM 2631 N N . TRP A 1 351 ? -1.321 -11.248 -0.484 1.00 98.62 351 TRP A N 1
ATOM 2632 C CA . TRP A 1 351 ? -1.107 -9.967 -1.147 1.00 98.62 351 TRP A CA 1
ATOM 2633 C C . TRP A 1 351 ? 0.360 -9.791 -1.512 1.00 98.62 351 TRP A C 1
ATOM 2635 O O . TRP A 1 351 ? 1.219 -9.908 -0.640 1.00 98.62 351 TRP A O 1
ATOM 2645 N N . ALA A 1 352 ? 0.644 -9.526 -2.789 1.00 97.81 352 ALA A N 1
ATOM 2646 C CA . ALA A 1 352 ? 1.999 -9.284 -3.267 1.00 97.81 352 ALA A CA 1
ATOM 2647 C C . ALA A 1 352 ? 2.289 -7.792 -3.443 1.00 97.81 352 ALA A C 1
ATOM 2649 O O . ALA A 1 352 ? 1.516 -7.076 -4.087 1.00 97.81 352 ALA A O 1
ATOM 2650 N N . HIS A 1 353 ? 3.430 -7.340 -2.929 1.00 94.44 353 HIS A N 1
ATOM 2651 C CA . HIS A 1 353 ? 3.916 -5.991 -3.190 1.00 94.44 353 HIS A CA 1
ATOM 2652 C C . HIS A 1 353 ? 4.702 -5.982 -4.505 1.00 94.44 353 HIS A C 1
ATOM 2654 O O . HIS A 1 353 ? 5.806 -6.508 -4.594 1.00 94.44 353 HIS A O 1
ATOM 2660 N N . THR A 1 354 ? 4.109 -5.429 -5.561 1.00 95.62 354 THR A N 1
ATOM 2661 C CA . THR A 1 354 ? 4.663 -5.497 -6.928 1.00 95.62 354 THR A CA 1
ATOM 2662 C C . THR A 1 354 ? 5.295 -4.184 -7.386 1.00 95.62 354 THR A C 1
ATOM 2664 O O . THR A 1 354 ? 5.621 -4.032 -8.561 1.00 95.62 354 THR A O 1
ATOM 2667 N N . GLY A 1 355 ? 5.461 -3.234 -6.462 1.00 91.88 355 GLY A N 1
ATOM 2668 C CA . GLY A 1 355 ? 5.999 -1.907 -6.746 1.00 91.88 355 GLY A CA 1
ATOM 2669 C C . GLY A 1 355 ? 7.515 -1.766 -6.620 1.00 91.88 355 GLY A C 1
ATOM 2670 O O . GLY A 1 355 ? 8.017 -0.778 -7.139 1.00 91.88 355 GLY A O 1
ATOM 2671 N N . LEU A 1 356 ? 8.213 -2.691 -5.946 1.00 93.75 356 LEU A N 1
ATOM 2672 C CA . LEU A 1 356 ? 9.655 -2.611 -5.691 1.00 93.75 356 LEU A CA 1
ATOM 2673 C C . LEU A 1 356 ? 10.448 -3.443 -6.697 1.00 93.75 356 LEU A C 1
ATOM 2675 O O . LEU A 1 356 ? 10.259 -4.661 -6.769 1.00 93.75 356 LEU A O 1
ATOM 2679 N N . TRP A 1 357 ? 11.346 -2.805 -7.449 1.00 94.06 357 TRP A N 1
ATOM 2680 C CA . TRP A 1 357 ? 12.114 -3.452 -8.516 1.00 94.06 357 TRP A CA 1
ATOM 2681 C C . TRP A 1 357 ? 13.625 -3.246 -8.385 1.00 94.06 357 TRP A C 1
ATOM 2683 O O . TRP A 1 357 ? 14.104 -2.215 -7.924 1.00 94.06 357 TRP A O 1
ATOM 2693 N N . ASN A 1 358 ? 14.392 -4.202 -8.897 1.00 93.69 358 ASN A N 1
ATOM 2694 C CA . ASN A 1 358 ? 15.760 -3.962 -9.337 1.00 93.69 358 ASN A CA 1
ATOM 2695 C C . ASN A 1 358 ? 15.732 -3.795 -10.861 1.00 93.69 358 ASN A C 1
ATOM 2697 O O . ASN A 1 358 ? 15.266 -4.689 -11.576 1.00 93.69 358 ASN A O 1
ATOM 2701 N N . TRP A 1 359 ? 16.151 -2.630 -11.357 1.00 93.00 359 TRP A N 1
ATOM 2702 C CA . TRP A 1 359 ? 16.182 -2.345 -12.786 1.00 93.00 359 TRP A CA 1
ATOM 2703 C C . TRP A 1 359 ? 17.546 -2.700 -13.355 1.00 93.00 359 TRP A C 1
ATOM 2705 O O . TRP A 1 359 ? 18.513 -1.961 -13.180 1.00 93.00 359 TRP A O 1
ATOM 2715 N N . GLN A 1 360 ? 17.593 -3.821 -14.072 1.00 91.31 360 GLN A N 1
ATOM 2716 C CA . GLN A 1 360 ? 18.833 -4.439 -14.508 1.00 91.31 360 GLN A CA 1
ATOM 2717 C C . GLN A 1 360 ? 19.550 -3.617 -15.586 1.00 91.31 360 GLN A C 1
ATOM 2719 O O . GLN A 1 360 ? 18.938 -3.000 -16.479 1.00 91.31 360 GLN A O 1
ATOM 2724 N N . ARG A 1 361 ? 20.880 -3.664 -15.530 1.00 89.81 361 ARG A N 1
ATOM 2725 C CA . ARG A 1 361 ? 21.773 -3.025 -16.488 1.00 89.81 361 ARG A CA 1
ATOM 2726 C C . ARG A 1 361 ? 21.581 -3.550 -17.894 1.00 89.81 361 ARG A C 1
ATOM 2728 O O . ARG A 1 361 ? 21.379 -4.734 -18.121 1.00 89.81 361 ARG A O 1
ATOM 2735 N N . TYR A 1 362 ? 21.644 -2.655 -18.875 1.00 89.50 362 TYR A N 1
ATOM 2736 C CA . TYR A 1 362 ? 21.582 -3.054 -20.276 1.00 89.50 362 TYR A CA 1
ATOM 2737 C C . TYR A 1 362 ? 22.774 -3.944 -20.660 1.00 89.50 362 TYR A C 1
ATOM 2739 O O . TYR A 1 362 ? 23.913 -3.630 -20.327 1.00 89.50 362 TYR A O 1
ATOM 2747 N N . GLY A 1 363 ? 22.500 -5.016 -21.408 1.00 87.75 363 GLY A N 1
ATOM 2748 C CA . GLY A 1 363 ? 23.490 -6.016 -21.820 1.00 87.75 363 GLY A CA 1
ATOM 2749 C C . GLY A 1 363 ? 23.548 -7.238 -20.903 1.00 87.75 363 GLY A C 1
ATOM 2750 O O . GLY A 1 363 ? 23.992 -8.291 -21.349 1.00 87.75 363 GLY A O 1
ATOM 2751 N N . GLU A 1 364 ? 23.042 -7.124 -19.675 1.00 89.62 364 GLU A N 1
ATOM 2752 C CA . GLU A 1 364 ? 22.910 -8.242 -18.744 1.00 89.62 364 GLU A CA 1
ATOM 2753 C C . GLU A 1 364 ? 21.596 -8.998 -18.975 1.00 89.62 364 GLU A C 1
ATOM 2755 O O . GLU A 1 364 ? 20.542 -8.418 -19.251 1.00 89.62 364 GLU A O 1
ATOM 2760 N N . GLY A 1 365 ? 21.666 -10.318 -18.890 1.00 90.94 365 GLY A N 1
ATOM 2761 C CA . GLY A 1 365 ? 20.548 -11.235 -18.996 1.00 90.94 365 GLY A CA 1
ATOM 2762 C C . GLY A 1 365 ? 20.159 -11.842 -17.648 1.00 90.94 365 GLY A C 1
ATOM 2763 O O . GLY A 1 365 ? 20.682 -11.485 -16.593 1.00 90.94 365 GLY A O 1
ATOM 2764 N N . PRO A 1 366 ? 19.243 -12.824 -17.657 1.00 92.62 366 PRO A N 1
ATOM 2765 C CA . PRO A 1 366 ? 18.688 -13.349 -16.419 1.00 92.62 366 PRO A CA 1
ATOM 2766 C C . PRO A 1 366 ? 19.674 -14.161 -15.562 1.00 92.62 366 PRO A C 1
ATOM 2768 O O . PRO A 1 366 ? 19.398 -14.418 -14.393 1.00 92.62 366 PRO A O 1
ATOM 2771 N N . ASN A 1 367 ? 20.806 -14.574 -16.138 1.00 93.12 367 ASN A N 1
ATOM 2772 C CA . ASN A 1 367 ? 21.852 -15.330 -15.445 1.00 93.12 367 ASN A CA 1
ATOM 2773 C C . ASN A 1 367 ? 22.947 -14.434 -14.858 1.00 93.12 367 ASN A C 1
ATOM 2775 O O . ASN A 1 367 ? 23.732 -14.915 -14.039 1.00 93.12 367 ASN A O 1
ATOM 2779 N N . ASP A 1 368 ? 22.965 -13.155 -15.218 1.00 92.12 368 ASP A N 1
ATOM 2780 C CA . ASP A 1 368 ? 23.893 -12.176 -14.667 1.00 92.12 368 ASP A CA 1
ATOM 2781 C C . ASP A 1 368 ? 23.396 -11.707 -13.297 1.00 92.12 368 ASP A C 1
ATOM 2783 O O . ASP A 1 368 ? 22.188 -11.608 -13.063 1.00 92.12 368 ASP A O 1
ATOM 2787 N N . GLU A 1 369 ? 24.330 -11.536 -12.367 1.00 90.56 369 GLU A N 1
ATOM 2788 C CA . GLU A 1 369 ? 24.057 -11.137 -10.986 1.00 90.56 369 GLU A CA 1
ATOM 2789 C C . GLU A 1 369 ? 23.545 -9.695 -10.929 1.00 90.56 369 GLU A C 1
ATOM 2791 O O . GLU A 1 369 ? 24.068 -8.825 -11.623 1.00 90.56 369 GLU A O 1
ATOM 2796 N N . LEU A 1 370 ? 22.527 -9.435 -10.104 1.00 90.81 370 LEU A N 1
ATOM 2797 C CA . LEU A 1 370 ? 22.068 -8.066 -9.876 1.00 90.81 370 LEU A CA 1
ATOM 2798 C C . LEU A 1 370 ? 23.042 -7.326 -8.963 1.00 90.81 370 LEU A C 1
ATOM 2800 O O . LEU A 1 370 ? 23.628 -7.910 -8.050 1.00 90.81 370 LEU A O 1
ATOM 2804 N N . ALA A 1 371 ? 23.140 -6.009 -9.138 1.00 82.69 371 ALA A N 1
ATOM 2805 C CA . ALA A 1 371 ? 23.809 -5.154 -8.165 1.00 82.69 371 ALA A CA 1
ATOM 2806 C C . ALA A 1 371 ? 23.291 -5.456 -6.748 1.00 82.69 371 ALA A C 1
ATOM 2808 O O . ALA A 1 371 ? 22.082 -5.475 -6.547 1.00 82.69 371 ALA A O 1
ATOM 2809 N N . LEU A 1 372 ? 24.203 -5.691 -5.795 1.00 81.62 372 LEU A N 1
ATOM 2810 C CA . LEU A 1 372 ? 23.932 -6.004 -4.379 1.00 81.62 372 LEU A CA 1
ATOM 2811 C C . LEU A 1 372 ? 23.195 -7.340 -4.108 1.00 81.62 372 LEU A C 1
ATOM 2813 O O . LEU A 1 372 ? 22.777 -7.604 -2.981 1.00 81.62 372 LEU A O 1
ATOM 2817 N N . GLU A 1 373 ? 23.078 -8.240 -5.092 1.00 87.19 373 GLU A N 1
ATOM 2818 C CA . GLU A 1 373 ? 22.522 -9.587 -4.870 1.00 87.19 373 GLU A CA 1
ATOM 2819 C C . GLU A 1 373 ? 23.388 -10.428 -3.918 1.00 87.19 373 GLU A C 1
ATOM 2821 O O . GLU A 1 373 ? 22.848 -11.076 -3.017 1.00 87.19 373 GLU A O 1
ATOM 2826 N N . SER A 1 374 ? 24.720 -10.370 -4.044 1.00 86.06 374 SER A N 1
ATOM 2827 C CA . SER A 1 374 ? 25.667 -11.043 -3.137 1.00 86.06 374 SER A CA 1
ATOM 2828 C C . SER A 1 374 ? 25.497 -10.653 -1.668 1.00 86.06 374 SER A C 1
ATOM 2830 O O . SER A 1 374 ? 25.767 -11.460 -0.777 1.00 86.06 374 SER A O 1
ATOM 2832 N N . ASN A 1 375 ? 25.038 -9.424 -1.419 1.00 79.56 375 ASN A N 1
ATOM 2833 C CA . ASN A 1 375 ? 24.824 -8.853 -0.087 1.00 79.56 375 ASN A CA 1
ATOM 2834 C C . ASN A 1 375 ? 23.442 -9.243 0.483 1.00 79.56 375 ASN A C 1
ATOM 2836 O O . ASN A 1 375 ? 23.136 -9.006 1.656 1.00 79.56 375 ASN A O 1
ATOM 2840 N N . GLY A 1 376 ? 22.621 -9.918 -0.330 1.00 83.06 376 GLY A N 1
ATOM 2841 C CA . GLY A 1 376 ? 21.284 -10.378 0.021 1.00 83.06 376 GLY A CA 1
ATOM 2842 C C . GLY A 1 376 ? 20.212 -9.293 -0.059 1.00 83.06 376 GLY A C 1
ATOM 2843 O O . GLY A 1 376 ? 19.115 -9.531 0.444 1.00 83.06 376 GLY A O 1
ATOM 2844 N N . ASP A 1 377 ? 20.514 -8.135 -0.657 1.00 82.69 377 ASP A N 1
ATOM 2845 C CA . ASP A 1 377 ? 19.578 -7.010 -0.790 1.00 82.69 377 ASP A CA 1
ATOM 2846 C C . ASP A 1 377 ? 18.573 -7.227 -1.931 1.00 82.69 377 ASP A C 1
ATOM 2848 O O . ASP A 1 377 ? 17.407 -6.858 -1.816 1.00 82.69 377 ASP A O 1
ATOM 2852 N N . TYR A 1 378 ? 18.994 -7.882 -3.019 1.00 90.62 378 TYR A N 1
ATOM 2853 C CA . TYR A 1 378 ? 18.130 -8.161 -4.168 1.00 90.62 378 TYR A CA 1
ATOM 2854 C C . TYR A 1 378 ? 18.138 -9.631 -4.574 1.00 90.62 378 TYR A C 1
ATOM 2856 O O . TYR A 1 378 ? 19.038 -10.403 -4.244 1.00 90.62 378 TYR A O 1
ATOM 2864 N N . THR A 1 379 ? 17.103 -10.041 -5.306 1.00 93.19 379 THR A N 1
ATOM 2865 C CA . THR A 1 379 ? 16.916 -11.419 -5.749 1.00 93.19 379 THR A CA 1
ATOM 2866 C C . THR A 1 379 ? 16.449 -11.523 -7.197 1.00 93.19 379 THR A C 1
ATOM 2868 O O . THR A 1 379 ? 15.598 -10.764 -7.660 1.00 93.19 379 THR A O 1
ATOM 2871 N N . ARG A 1 380 ? 16.941 -12.556 -7.890 1.00 95.00 380 ARG A N 1
ATOM 2872 C CA . ARG A 1 380 ? 16.470 -12.997 -9.217 1.00 95.00 380 ARG A CA 1
ATOM 2873 C C . ARG A 1 380 ? 15.438 -14.126 -9.158 1.00 95.00 380 ARG A C 1
ATOM 2875 O O . ARG A 1 380 ? 15.247 -14.879 -10.108 1.00 95.00 380 ARG A O 1
ATOM 2882 N N . LYS A 1 381 ? 14.783 -14.315 -8.011 1.00 94.00 381 LYS A N 1
ATOM 2883 C CA . LYS A 1 381 ? 13.810 -15.408 -7.817 1.00 94.00 381 LYS A CA 1
ATOM 2884 C C . LYS A 1 381 ? 12.363 -14.992 -8.068 1.00 94.00 381 LYS A C 1
ATOM 2886 O O . LYS A 1 381 ? 11.493 -15.859 -8.130 1.00 94.00 381 LYS A O 1
ATOM 2891 N N . ILE A 1 382 ? 12.089 -13.695 -8.192 1.00 93.81 382 ILE A N 1
ATOM 2892 C CA . ILE A 1 382 ? 10.729 -13.156 -8.197 1.00 93.81 382 ILE A CA 1
ATOM 2893 C C . ILE A 1 382 ? 10.560 -12.269 -9.422 1.00 93.81 382 ILE A C 1
ATOM 2895 O O . ILE A 1 382 ? 11.190 -11.229 -9.508 1.00 93.81 382 ILE A O 1
ATOM 2899 N N . GLY A 1 383 ? 9.699 -12.694 -10.352 1.00 87.94 383 GLY A N 1
ATOM 2900 C CA . GLY A 1 383 ? 9.270 -11.910 -11.514 1.00 87.94 383 GLY A CA 1
ATOM 2901 C C . GLY A 1 383 ? 10.406 -11.365 -12.390 1.00 87.94 383 GLY A C 1
ATOM 2902 O O . GLY A 1 383 ? 11.073 -10.409 -12.033 1.00 87.94 383 GLY A O 1
ATOM 2903 N N . TYR A 1 384 ? 10.567 -11.903 -13.596 1.00 94.50 384 TYR A N 1
ATOM 2904 C CA . TYR A 1 384 ? 11.463 -11.333 -14.607 1.00 94.50 384 TYR A CA 1
ATOM 2905 C C . TYR A 1 384 ? 10.633 -10.706 -15.723 1.00 94.50 384 TYR A C 1
ATOM 2907 O O . TYR A 1 384 ? 9.985 -11.439 -16.481 1.00 94.50 384 TYR A O 1
ATOM 2915 N N . LEU A 1 385 ? 10.626 -9.374 -15.810 1.00 95.06 385 LEU A N 1
ATOM 2916 C CA . LEU A 1 385 ? 9.948 -8.633 -16.874 1.00 95.06 385 LEU A CA 1
ATOM 2917 C C . LEU A 1 385 ? 10.989 -8.068 -17.837 1.00 95.06 385 LEU A C 1
ATOM 2919 O O . LEU A 1 385 ? 11.677 -7.102 -17.520 1.00 95.06 385 LEU A O 1
ATOM 2923 N N . ARG A 1 386 ? 11.084 -8.652 -19.034 1.00 94.06 386 ARG A N 1
ATOM 2924 C CA . ARG A 1 386 ? 11.939 -8.144 -20.110 1.00 94.06 386 ARG A CA 1
ATOM 2925 C C . ARG A 1 386 ? 11.127 -7.254 -21.040 1.00 94.06 386 ARG A C 1
ATOM 2927 O O . ARG A 1 386 ? 10.238 -7.744 -21.734 1.00 94.06 386 ARG A O 1
ATOM 2934 N N . PHE A 1 387 ? 11.452 -5.966 -21.091 1.00 93.12 387 PHE A N 1
ATOM 2935 C CA . PHE A 1 387 ? 10.662 -4.980 -21.833 1.00 93.12 387 PHE A CA 1
ATOM 2936 C C . PHE A 1 387 ? 10.601 -5.277 -23.332 1.00 93.12 387 PHE A C 1
ATOM 2938 O O . PHE A 1 387 ? 9.563 -5.066 -23.950 1.00 93.12 387 PHE A O 1
ATOM 2945 N N . SER A 1 388 ? 11.674 -5.815 -23.919 1.00 91.12 388 SER A N 1
ATOM 2946 C CA . SER A 1 388 ? 11.713 -6.125 -25.353 1.00 91.12 388 SER A CA 1
ATOM 2947 C C . SER A 1 388 ? 10.698 -7.184 -25.792 1.00 91.12 388 SER A C 1
ATOM 2949 O O . SER A 1 388 ? 10.337 -7.216 -26.965 1.00 91.12 388 SER A O 1
ATOM 2951 N N . GLN A 1 389 ? 10.161 -7.993 -24.869 1.00 89.19 389 GLN A N 1
ATOM 2952 C CA . GLN A 1 389 ? 9.072 -8.936 -25.162 1.00 89.19 389 GLN A CA 1
ATOM 2953 C C . GLN A 1 389 ? 7.731 -8.248 -25.472 1.00 89.19 389 GLN A C 1
ATOM 2955 O O . GLN A 1 389 ? 6.830 -8.908 -25.980 1.00 89.19 389 GLN A O 1
ATOM 2960 N N . TYR A 1 390 ? 7.613 -6.946 -25.197 1.00 89.31 390 TYR A N 1
ATOM 2961 C CA . TYR A 1 390 ? 6.387 -6.156 -25.355 1.00 89.31 390 TYR A CA 1
ATOM 2962 C C . TYR A 1 390 ? 6.520 -5.041 -26.402 1.00 89.31 390 TYR A C 1
ATOM 2964 O O . TYR A 1 390 ? 5.651 -4.176 -26.490 1.00 89.31 390 TYR A O 1
ATOM 2972 N N . ASN A 1 391 ? 7.602 -5.024 -27.187 1.00 87.00 391 ASN A N 1
ATOM 2973 C CA . ASN A 1 391 ? 7.729 -4.076 -28.289 1.00 87.00 391 ASN A CA 1
ATOM 2974 C C . ASN A 1 391 ? 6.649 -4.360 -29.350 1.00 87.00 391 ASN A C 1
ATOM 2976 O O . ASN A 1 391 ? 6.474 -5.503 -29.777 1.00 87.00 391 ASN A O 1
ATOM 2980 N N . ASN A 1 392 ? 5.969 -3.307 -29.803 1.00 76.81 392 ASN A N 1
ATOM 2981 C CA . ASN A 1 392 ? 5.199 -3.330 -31.042 1.00 76.81 392 ASN A CA 1
ATOM 2982 C C . ASN A 1 392 ? 6.220 -3.157 -32.186 1.00 76.81 392 ASN A C 1
ATOM 2984 O O . ASN A 1 392 ? 6.977 -2.194 -32.140 1.00 76.81 392 ASN A O 1
ATOM 2988 N N . ASP A 1 393 ? 6.248 -4.062 -33.168 1.00 61.00 393 ASP A N 1
ATOM 2989 C CA . ASP A 1 393 ? 6.939 -3.942 -34.473 1.00 61.00 393 ASP A CA 1
ATOM 2990 C C . ASP A 1 393 ? 8.436 -4.329 -34.604 1.00 61.00 393 ASP A C 1
ATOM 2992 O O . ASP A 1 393 ? 9.210 -4.229 -33.658 1.00 61.00 393 ASP A O 1
ATOM 2996 N N . THR A 1 394 ? 8.985 -4.757 -35.762 1.00 57.97 394 THR A N 1
ATOM 2997 C CA . THR A 1 394 ? 8.505 -5.342 -37.052 1.00 57.97 394 THR A CA 1
ATOM 2998 C C . THR A 1 394 ? 9.743 -5.663 -37.928 1.00 57.97 394 THR A C 1
ATOM 3000 O O . THR A 1 394 ? 9.897 -5.164 -39.040 1.00 57.97 394 THR A O 1
ATOM 3003 N N . GLU A 1 395 ? 10.658 -6.517 -37.477 1.00 44.12 395 GLU A N 1
ATOM 3004 C CA . GLU A 1 395 ? 11.558 -7.220 -38.404 1.00 44.12 395 GLU A CA 1
ATOM 3005 C C . GLU A 1 395 ? 11.538 -8.705 -38.041 1.00 44.12 395 GLU A C 1
ATOM 3007 O O . GLU A 1 395 ? 11.939 -9.127 -36.959 1.00 44.12 395 GLU A O 1
ATOM 3012 N N . ASN A 1 396 ? 10.984 -9.525 -38.936 1.00 58.53 396 ASN A N 1
ATOM 3013 C CA . ASN A 1 396 ? 10.983 -10.989 -38.835 1.00 58.53 396 ASN A CA 1
ATOM 3014 C C . ASN A 1 396 ? 10.233 -11.613 -37.635 1.00 58.53 396 ASN A C 1
ATOM 3016 O O . ASN A 1 396 ? 10.477 -12.778 -37.318 1.00 58.53 396 ASN A O 1
ATOM 3020 N N . ARG A 1 397 ? 9.299 -10.891 -36.989 1.00 57.81 397 ARG A N 1
ATOM 3021 C CA . ARG A 1 397 ? 8.506 -11.365 -35.825 1.00 57.81 397 ARG A CA 1
ATOM 3022 C C . ARG A 1 397 ? 9.356 -11.810 -34.621 1.00 57.81 397 ARG A C 1
ATOM 3024 O O . ARG A 1 397 ? 8.882 -12.589 -33.794 1.00 57.81 397 ARG A O 1
ATOM 3031 N N . LYS A 1 398 ? 10.607 -11.350 -34.515 1.00 58.47 398 LYS A N 1
ATOM 3032 C CA . LYS A 1 398 ? 11.461 -11.617 -33.351 1.00 58.47 398 LYS A CA 1
ATOM 3033 C C . LYS A 1 398 ? 11.548 -10.363 -32.479 1.00 58.47 398 LYS A C 1
ATOM 3035 O O . LYS A 1 398 ? 11.752 -9.287 -33.033 1.00 58.47 398 LYS A O 1
ATOM 3040 N N . PRO A 1 399 ? 11.429 -10.489 -31.146 1.00 63.72 399 PRO A N 1
ATOM 3041 C CA . PRO A 1 399 ? 11.683 -9.380 -30.234 1.00 63.72 399 PRO A CA 1
ATOM 3042 C C . PRO A 1 399 ? 13.092 -8.819 -30.467 1.00 63.72 399 PRO A C 1
ATOM 3044 O O . PRO A 1 399 ? 14.074 -9.548 -30.313 1.00 63.72 399 PRO A O 1
ATOM 3047 N N . SER A 1 400 ? 13.203 -7.550 -30.861 1.00 76.56 400 SER A N 1
ATOM 3048 C CA . SER A 1 400 ? 14.476 -6.826 -30.858 1.00 76.56 400 SER A CA 1
ATOM 3049 C C . SER A 1 400 ? 14.720 -6.274 -29.461 1.00 76.56 400 SER A C 1
ATOM 3051 O O . SER A 1 400 ? 13.795 -5.756 -28.832 1.00 76.56 400 SER A O 1
ATOM 3053 N N . ASP A 1 401 ? 15.951 -6.370 -28.963 1.00 84.69 401 ASP A N 1
ATOM 3054 C CA . ASP A 1 401 ? 16.255 -5.832 -27.640 1.00 84.69 401 ASP A CA 1
ATOM 3055 C C . ASP A 1 401 ? 16.044 -4.315 -27.568 1.00 84.69 401 ASP A C 1
ATOM 3057 O O . ASP A 1 401 ? 16.002 -3.625 -28.589 1.00 84.69 401 ASP A O 1
ATOM 3061 N N . ASN A 1 402 ? 15.890 -3.789 -26.355 1.00 89.38 402 ASN A N 1
ATOM 3062 C CA . ASN A 1 402 ? 15.758 -2.353 -26.137 1.00 89.38 402 ASN A CA 1
ATOM 3063 C C . ASN A 1 402 ? 16.606 -1.893 -24.946 1.00 89.38 402 ASN A C 1
ATOM 3065 O O . ASN A 1 402 ? 17.042 -2.685 -24.112 1.00 89.38 402 ASN A O 1
ATOM 3069 N N . LEU A 1 403 ? 16.828 -0.582 -24.864 1.00 91.31 403 LEU A N 1
ATOM 3070 C CA . LEU A 1 403 ? 17.697 0.015 -23.850 1.00 91.31 403 LEU A CA 1
ATOM 3071 C C . LEU A 1 403 ? 17.145 -0.096 -22.417 1.00 91.31 403 LEU A C 1
ATOM 3073 O O . LEU A 1 403 ? 17.907 0.063 -21.465 1.00 91.31 403 LEU A O 1
ATOM 3077 N N . LEU A 1 404 ? 15.847 -0.378 -22.250 1.00 91.19 404 LEU A N 1
ATOM 3078 C CA . LEU A 1 404 ? 15.236 -0.577 -20.933 1.00 91.19 404 LEU A CA 1
ATOM 3079 C C . LEU A 1 404 ? 15.606 -1.937 -20.326 1.00 91.19 404 LEU A C 1
ATOM 3081 O O . LEU A 1 404 ? 15.510 -2.090 -19.113 1.00 91.19 404 LEU A O 1
ATOM 3085 N N . ASN A 1 405 ? 16.047 -2.897 -21.143 1.00 93.50 405 ASN A N 1
ATOM 3086 C CA . ASN A 1 405 ? 16.392 -4.260 -20.748 1.00 93.50 405 ASN A CA 1
ATOM 3087 C C . ASN A 1 405 ? 15.282 -4.973 -19.948 1.00 93.50 405 ASN A C 1
ATOM 3089 O O . ASN A 1 405 ? 14.291 -5.427 -20.532 1.00 93.50 405 ASN A O 1
ATOM 3093 N N . SER A 1 406 ? 15.438 -5.088 -18.626 1.00 94.31 406 SER A N 1
ATOM 3094 C CA . SER A 1 406 ? 14.537 -5.852 -17.768 1.00 94.31 406 SER A CA 1
ATOM 3095 C C . SER A 1 406 ? 14.500 -5.348 -16.326 1.00 94.31 406 SER A C 1
ATOM 3097 O O . SER A 1 406 ? 15.397 -4.636 -15.872 1.00 94.31 406 SER A O 1
ATOM 3099 N N . VAL A 1 407 ? 13.439 -5.725 -15.612 1.00 95.44 407 VAL A N 1
ATOM 3100 C CA . VAL A 1 407 ? 13.291 -5.518 -14.167 1.00 95.44 407 VAL A CA 1
ATOM 3101 C C . VAL A 1 407 ? 13.031 -6.841 -13.455 1.00 95.44 407 VAL A C 1
ATOM 3103 O O . VAL A 1 407 ? 12.381 -7.746 -13.995 1.00 95.44 407 VAL A O 1
ATOM 3106 N N . TRP A 1 408 ? 13.512 -6.907 -12.218 1.00 96.69 408 TRP A N 1
ATOM 3107 C CA . TRP A 1 408 ? 13.284 -7.997 -11.278 1.00 96.69 408 TRP A CA 1
ATOM 3108 C C . TRP A 1 408 ? 12.465 -7.511 -10.093 1.00 96.69 408 TRP A C 1
ATOM 3110 O O . TRP A 1 408 ? 12.834 -6.517 -9.467 1.00 96.69 408 TRP A O 1
ATOM 3120 N N . TYR A 1 409 ? 11.389 -8.214 -9.753 1.00 96.38 409 TYR A N 1
ATOM 3121 C CA . TYR A 1 409 ? 10.552 -7.852 -8.609 1.00 96.38 409 TYR A CA 1
ATOM 3122 C C . TYR A 1 409 ? 11.248 -8.221 -7.305 1.00 96.38 409 TYR A C 1
ATOM 3124 O O . TYR A 1 409 ? 11.900 -9.259 -7.211 1.00 96.38 409 TYR A O 1
ATOM 3132 N N . GLN A 1 410 ? 11.101 -7.374 -6.294 1.00 96.19 410 GLN A N 1
ATOM 3133 C CA . GLN A 1 410 ? 11.807 -7.517 -5.028 1.00 96.19 410 GLN A CA 1
ATOM 3134 C C . GLN A 1 410 ? 10.814 -7.612 -3.866 1.00 96.19 410 GLN A C 1
ATOM 3136 O O . GLN A 1 410 ? 9.736 -7.015 -3.926 1.00 96.19 410 GLN A O 1
ATOM 3141 N N . PRO A 1 411 ? 11.131 -8.400 -2.824 1.00 95.31 411 PRO A N 1
ATOM 3142 C CA . PRO A 1 411 ? 10.353 -8.398 -1.595 1.00 95.31 411 PRO A CA 1
ATOM 3143 C C . PRO A 1 411 ? 10.560 -7.086 -0.832 1.00 95.31 411 PRO A C 1
ATOM 3145 O O . PRO A 1 411 ? 11.651 -6.527 -0.853 1.00 95.31 411 PRO A O 1
ATOM 3148 N N . GLU A 1 412 ? 9.545 -6.646 -0.093 1.00 92.62 412 GLU A N 1
ATOM 3149 C CA . GLU A 1 412 ? 9.699 -5.529 0.842 1.00 92.62 412 GLU A CA 1
ATOM 3150 C C . GLU A 1 412 ? 10.515 -5.959 2.062 1.00 92.62 412 GLU A C 1
ATOM 3152 O O . GLU A 1 412 ? 10.378 -7.092 2.546 1.00 92.62 412 GLU A O 1
ATOM 3157 N N . GLU A 1 413 ? 11.318 -5.040 2.595 1.00 88.25 413 GLU A N 1
ATOM 3158 C CA . GLU A 1 413 ? 11.938 -5.208 3.905 1.00 88.25 413 GLU A CA 1
ATOM 3159 C C . GLU A 1 413 ? 10.892 -5.023 5.013 1.00 88.25 413 GLU A C 1
ATOM 3161 O O . GLU A 1 413 ? 10.085 -4.091 4.997 1.00 88.25 413 GLU A O 1
ATOM 3166 N N . ILE A 1 414 ? 10.909 -5.913 6.006 1.00 88.25 414 ILE A N 1
ATOM 3167 C CA . ILE A 1 414 ? 10.019 -5.845 7.164 1.00 88.25 414 ILE A CA 1
ATOM 3168 C C . ILE A 1 414 ? 10.772 -5.988 8.481 1.00 88.25 414 ILE A C 1
ATOM 3170 O O . ILE A 1 414 ? 11.761 -6.717 8.593 1.00 88.25 414 ILE A O 1
ATOM 3174 N N . PHE A 1 415 ? 10.218 -5.350 9.510 1.00 84.31 415 PHE A N 1
ATOM 3175 C CA . PHE A 1 415 ? 10.717 -5.383 10.882 1.00 84.31 415 PHE A CA 1
ATOM 3176 C C . PHE A 1 415 ? 9.564 -5.738 11.832 1.00 84.31 415 PHE A C 1
ATOM 3178 O O . PHE A 1 415 ? 8.914 -4.842 12.379 1.00 84.31 415 PHE A O 1
ATOM 3185 N N . PRO A 1 416 ? 9.251 -7.039 12.003 1.00 85.62 416 PRO A N 1
ATOM 3186 C CA . PRO A 1 416 ? 8.156 -7.474 12.865 1.00 85.62 416 PRO A CA 1
ATOM 3187 C C . PRO A 1 416 ? 8.325 -6.989 14.308 1.00 85.62 416 PRO A C 1
ATOM 3189 O O . PRO A 1 416 ? 9.440 -6.959 14.827 1.00 85.62 416 PRO A O 1
ATOM 3192 N N . VAL A 1 417 ? 7.222 -6.653 14.982 1.00 82.06 417 VAL A N 1
ATOM 3193 C CA . VAL A 1 417 ? 7.253 -6.125 16.363 1.00 82.06 417 VAL A CA 1
ATOM 3194 C C . VAL A 1 417 ? 7.741 -7.124 17.415 1.00 82.06 417 VAL A C 1
ATOM 3196 O O . VAL A 1 417 ? 8.186 -6.715 18.484 1.00 82.06 417 VAL A O 1
ATOM 3199 N N . ASP A 1 418 ? 7.672 -8.418 17.107 1.00 81.19 418 ASP A N 1
ATOM 3200 C CA . ASP A 1 418 ? 8.227 -9.529 17.890 1.00 81.19 418 ASP A CA 1
ATOM 3201 C C . ASP A 1 418 ? 9.619 -9.969 17.394 1.00 81.19 418 ASP A C 1
ATOM 3203 O O . ASP A 1 418 ? 10.185 -10.946 17.885 1.00 81.19 418 ASP A O 1
ATOM 3207 N N . GLY A 1 419 ? 10.161 -9.270 16.395 1.00 80.00 419 GLY A N 1
ATOM 3208 C CA . GLY A 1 419 ? 11.484 -9.505 15.841 1.00 80.00 419 GLY A CA 1
ATOM 3209 C C . GLY A 1 419 ? 12.593 -8.833 16.647 1.00 80.00 419 GLY A C 1
ATOM 3210 O O . GLY A 1 419 ? 12.364 -8.058 17.576 1.00 80.00 419 GLY A O 1
ATOM 3211 N N . GLN A 1 420 ? 13.834 -9.111 16.253 1.00 79.50 420 GLN A N 1
ATOM 3212 C CA . GLN A 1 420 ? 14.981 -8.356 16.747 1.00 79.50 420 GLN A CA 1
ATOM 3213 C C . GLN A 1 420 ? 14.995 -6.972 16.080 1.00 79.50 420 GLN A C 1
ATOM 3215 O O . GLN A 1 420 ? 14.961 -6.906 14.846 1.00 79.50 420 GLN A O 1
ATOM 3220 N N . PRO A 1 421 ? 15.039 -5.866 16.848 1.00 74.31 421 PRO A N 1
ATOM 3221 C CA . PRO A 1 421 ? 15.084 -4.527 16.275 1.00 74.31 421 PRO A CA 1
ATOM 3222 C C . PRO A 1 421 ? 16.226 -4.381 15.266 1.00 74.31 421 PRO A C 1
ATOM 3224 O O . PRO A 1 421 ? 17.338 -4.826 15.526 1.00 74.31 421 PRO A O 1
ATOM 3227 N N . GLU A 1 422 ? 15.943 -3.736 14.130 1.00 70.81 422 GLU A N 1
ATOM 3228 C CA . GLU A 1 422 ? 16.930 -3.430 13.072 1.00 70.81 422 GLU A CA 1
ATOM 3229 C C . GLU A 1 422 ? 17.509 -4.657 12.348 1.00 70.81 422 GLU A C 1
ATOM 3231 O O . GLU A 1 422 ? 18.347 -4.502 11.465 1.00 70.81 422 GLU A O 1
ATOM 3236 N N . ILE A 1 423 ? 17.003 -5.861 12.628 1.00 81.00 423 ILE A N 1
ATOM 3237 C CA . ILE A 1 423 ? 17.262 -7.042 11.805 1.00 81.00 423 ILE A CA 1
ATOM 3238 C C . ILE A 1 423 ? 16.145 -7.165 10.770 1.00 81.00 423 ILE A C 1
ATOM 3240 O O . ILE A 1 423 ? 15.009 -7.513 11.105 1.00 81.00 423 ILE A O 1
ATOM 3244 N N . ARG A 1 424 ? 16.482 -6.870 9.511 1.00 82.44 424 ARG A N 1
ATOM 3245 C CA . ARG A 1 424 ? 15.552 -6.954 8.380 1.00 82.44 424 ARG A CA 1
ATOM 3246 C C . ARG A 1 424 ? 15.118 -8.392 8.106 1.00 82.44 424 ARG A C 1
ATOM 3248 O O . ARG A 1 424 ? 15.905 -9.335 8.199 1.00 82.44 424 ARG A O 1
ATOM 3255 N N . GLN A 1 425 ? 13.862 -8.548 7.719 1.00 88.88 425 GLN A N 1
ATOM 3256 C CA . GLN A 1 425 ? 13.333 -9.737 7.054 1.00 88.88 425 GLN A CA 1
ATOM 3257 C C . GLN A 1 425 ? 12.709 -9.306 5.725 1.00 88.88 425 GLN A C 1
ATOM 3259 O O . GLN A 1 425 ? 12.569 -8.116 5.472 1.00 88.88 425 GLN A O 1
ATOM 3264 N N . HIS A 1 426 ? 12.306 -10.262 4.891 1.00 92.19 426 HIS A N 1
ATOM 3265 C CA . HIS A 1 426 ? 11.762 -9.978 3.565 1.00 92.19 426 HIS A CA 1
ATOM 3266 C C . HIS A 1 426 ? 10.373 -10.586 3.394 1.00 92.19 426 HIS A C 1
ATOM 3268 O O . HIS A 1 426 ? 10.152 -11.746 3.754 1.00 92.19 426 HIS A O 1
ATOM 3274 N N . ALA A 1 427 ? 9.454 -9.833 2.794 1.00 94.56 427 ALA A N 1
ATOM 3275 C CA . ALA A 1 427 ? 8.128 -10.318 2.438 1.00 94.56 427 ALA A CA 1
ATOM 3276 C C . ALA A 1 427 ? 7.721 -9.844 1.041 1.00 94.56 427 ALA A C 1
ATOM 3278 O O . ALA A 1 427 ? 7.542 -8.657 0.791 1.00 94.56 427 ALA A O 1
ATOM 3279 N N . PHE A 1 428 ? 7.530 -10.802 0.131 1.00 95.88 428 PHE A N 1
ATOM 3280 C CA . PHE A 1 428 ? 6.893 -10.535 -1.159 1.00 95.88 428 PHE A CA 1
ATOM 3281 C C . PHE A 1 428 ? 5.397 -10.845 -1.109 1.00 95.88 428 PHE A C 1
ATOM 3283 O O . PHE A 1 428 ? 4.590 -9.977 -1.407 1.00 95.88 428 PHE A O 1
ATOM 3290 N N . LEU A 1 429 ? 5.029 -12.066 -0.693 1.00 96.69 429 LEU A N 1
ATOM 3291 C CA . LEU A 1 429 ? 3.642 -12.504 -0.500 1.00 96.69 429 LEU A CA 1
ATOM 3292 C C . LEU A 1 429 ? 3.277 -12.459 0.984 1.00 96.69 429 LEU A C 1
ATOM 3294 O O . LEU A 1 429 ? 3.779 -13.256 1.778 1.00 96.69 429 LEU A O 1
ATOM 3298 N N . VAL A 1 430 ? 2.368 -11.560 1.347 1.00 98.12 430 VAL A N 1
ATOM 3299 C CA . VAL A 1 430 ? 1.863 -11.410 2.712 1.00 98.12 430 VAL A CA 1
ATOM 3300 C C . VAL A 1 430 ? 0.559 -12.199 2.868 1.00 98.12 430 VAL A C 1
ATOM 3302 O O . VAL A 1 430 ? -0.397 -11.920 2.143 1.00 98.12 430 VAL A O 1
ATOM 3305 N N . PRO A 1 431 ? 0.483 -13.188 3.777 1.00 97.88 431 PRO A N 1
ATOM 3306 C CA . PRO A 1 431 ? -0.725 -13.984 3.963 1.00 97.88 431 PRO A CA 1
ATOM 3307 C C . PRO A 1 431 ? -1.831 -13.205 4.683 1.00 97.88 431 PRO A C 1
ATOM 3309 O O . PRO A 1 431 ? -1.586 -12.513 5.671 1.00 97.88 431 PRO A O 1
ATOM 3312 N N . VAL A 1 432 ? -3.071 -13.409 4.243 1.00 98.12 432 VAL A N 1
ATOM 3313 C CA . VAL A 1 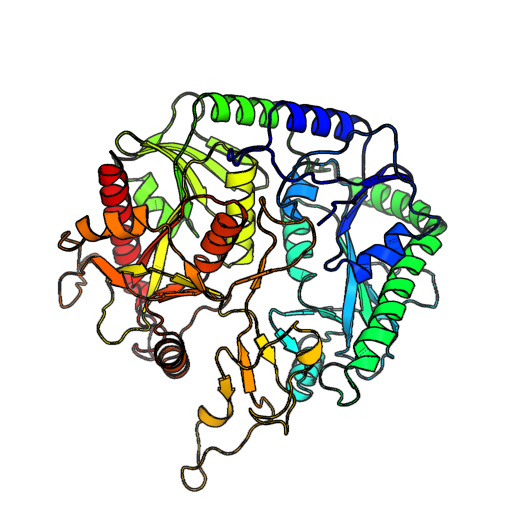432 ? -4.283 -13.090 5.008 1.00 98.12 432 VAL A CA 1
ATOM 3314 C C . VAL A 1 432 ? -4.384 -14.019 6.219 1.00 98.12 432 VAL A C 1
ATOM 3316 O O . VAL A 1 432 ? -3.926 -15.167 6.198 1.00 98.12 432 VAL A O 1
ATOM 3319 N N . THR A 1 433 ? -4.996 -13.541 7.302 1.00 98.25 433 THR A N 1
ATOM 3320 C CA . THR A 1 433 ? -5.175 -14.341 8.518 1.00 98.25 433 THR A CA 1
ATOM 3321 C C . THR A 1 433 ? -5.973 -15.607 8.234 1.00 98.25 433 THR A C 1
ATOM 3323 O O . THR A 1 433 ? -7.099 -15.548 7.744 1.00 98.25 433 THR A O 1
ATOM 3326 N N . LYS A 1 434 ? -5.410 -16.767 8.594 1.00 98.06 434 LYS A N 1
ATOM 3327 C CA . LYS A 1 434 ? -5.983 -18.083 8.275 1.00 98.06 434 LYS A CA 1
ATOM 3328 C C . LYS A 1 434 ? -7.433 -18.223 8.745 1.00 98.06 434 LYS A C 1
ATOM 3330 O O . LYS A 1 434 ? -8.263 -18.706 7.986 1.00 98.06 434 LYS A O 1
ATOM 3335 N N . GLN A 1 435 ? -7.745 -17.772 9.961 1.00 97.88 435 GLN A N 1
ATOM 3336 C CA . GLN A 1 435 ? -9.102 -17.818 10.510 1.00 97.88 435 GLN A CA 1
ATOM 3337 C C . GLN A 1 435 ? -10.078 -16.964 9.691 1.00 97.88 435 GLN A C 1
ATOM 3339 O O . GLN A 1 435 ? -11.155 -17.443 9.349 1.00 97.88 435 GLN A O 1
ATOM 3344 N N . TYR A 1 436 ? -9.692 -15.735 9.327 1.00 98.38 436 TYR A N 1
ATOM 3345 C CA . TYR A 1 436 ? -10.518 -14.857 8.494 1.00 98.38 436 TYR A CA 1
ATOM 3346 C C . TYR A 1 436 ? -10.715 -15.434 7.092 1.00 98.38 436 TYR A C 1
ATOM 3348 O O . TYR A 1 436 ? -11.835 -15.452 6.590 1.00 98.38 436 TYR A O 1
ATOM 3356 N N . PHE A 1 437 ? -9.659 -15.978 6.487 1.00 98.44 437 PHE A N 1
ATOM 3357 C CA . PHE A 1 437 ? -9.740 -16.580 5.159 1.00 98.44 437 PHE A CA 1
ATOM 3358 C C . PHE A 1 437 ? -10.613 -17.843 5.130 1.00 98.44 437 PHE A C 1
ATOM 3360 O O . PHE A 1 437 ? -11.371 -18.053 4.186 1.00 98.44 437 PHE A O 1
ATOM 3367 N N . SER A 1 438 ? -10.544 -18.674 6.175 1.00 98.25 438 SER A N 1
ATOM 3368 C CA . SER A 1 438 ? -11.443 -19.821 6.343 1.00 98.25 438 SER A CA 1
ATOM 3369 C C . SER A 1 438 ? -12.890 -19.387 6.562 1.00 98.25 438 SER A C 1
ATOM 3371 O O . SER A 1 438 ? -13.792 -19.960 5.964 1.00 98.25 438 SER A O 1
ATOM 3373 N N . LEU A 1 439 ? -13.130 -18.355 7.373 1.00 98.19 439 LEU A N 1
ATOM 3374 C CA . LEU A 1 439 ? -14.477 -17.836 7.600 1.00 98.19 439 LEU A CA 1
ATOM 3375 C C . LEU A 1 439 ? -15.102 -17.251 6.323 1.00 98.19 439 LEU A C 1
ATOM 3377 O O . LEU A 1 439 ? -16.296 -17.432 6.089 1.00 98.19 439 LEU A O 1
ATOM 3381 N N . ALA A 1 440 ? -14.287 -16.607 5.485 1.00 98.25 440 ALA A N 1
ATOM 3382 C CA . ALA A 1 440 ? -14.706 -16.001 4.225 1.00 98.25 440 ALA A CA 1
ATOM 3383 C C . ALA A 1 440 ? -15.292 -17.000 3.211 1.00 98.25 440 ALA A C 1
ATOM 3385 O O . ALA A 1 440 ? -16.026 -16.588 2.319 1.00 98.25 440 ALA A O 1
ATOM 3386 N N . GLU A 1 441 ? -15.043 -18.305 3.361 1.00 97.88 441 GLU A N 1
ATOM 3387 C CA . GLU A 1 441 ? -15.698 -19.349 2.557 1.00 97.88 441 GLU A CA 1
ATOM 3388 C C . GLU A 1 441 ? -17.229 -19.299 2.673 1.00 97.88 441 GLU A C 1
ATOM 3390 O O . GLU A 1 441 ? -17.932 -19.525 1.694 1.00 97.88 441 GLU A O 1
ATOM 3395 N N . LYS A 1 442 ? -17.768 -18.908 3.836 1.00 98.19 442 LYS A N 1
ATOM 3396 C CA . LYS A 1 442 ? -19.221 -18.786 4.056 1.00 98.19 442 LYS A CA 1
ATOM 3397 C C . LYS A 1 442 ? -19.871 -17.622 3.295 1.00 98.19 442 LYS A C 1
ATOM 3399 O O . LYS A 1 442 ? -21.092 -17.483 3.341 1.00 98.19 442 LYS A O 1
ATOM 3404 N N . LEU A 1 443 ? -19.073 -16.762 2.662 1.00 98.25 443 LEU A N 1
ATOM 3405 C CA . LEU A 1 443 ? -19.558 -15.678 1.806 1.00 98.25 443 LEU A CA 1
ATOM 3406 C C . LEU A 1 443 ? -19.838 -16.161 0.377 1.00 98.25 443 LEU A C 1
ATOM 3408 O O . LEU A 1 443 ? -20.532 -15.477 -0.375 1.00 98.25 443 LEU A O 1
ATOM 3412 N N . GLU A 1 444 ? -19.302 -17.321 -0.014 1.00 95.19 444 GLU A N 1
ATOM 3413 C CA . GLU A 1 444 ? -19.551 -17.902 -1.331 1.00 95.19 444 GLU A CA 1
ATOM 3414 C C . GLU A 1 444 ? -21.050 -18.217 -1.490 1.00 95.19 444 GLU A C 1
ATOM 3416 O O . GLU A 1 444 ? -21.698 -18.757 -0.594 1.00 95.19 444 GLU A O 1
ATOM 3421 N N . GLY A 1 445 ? -21.621 -17.837 -2.636 1.00 94.00 445 GLY A N 1
ATOM 3422 C CA . GLY A 1 445 ? -23.060 -17.963 -2.905 1.00 94.00 445 GLY A CA 1
ATOM 3423 C C . GLY A 1 445 ? -23.915 -16.772 -2.455 1.00 94.00 445 GLY A C 1
ATOM 3424 O O . GLY A 1 445 ? -25.116 -16.773 -2.718 1.00 94.00 445 GLY A O 1
ATOM 3425 N N . MET A 1 446 ? -23.323 -15.747 -1.833 1.00 97.25 446 MET A N 1
ATOM 3426 C CA . MET A 1 446 ? -24.003 -14.473 -1.589 1.00 97.25 446 MET A CA 1
ATOM 3427 C C . MET A 1 446 ? -24.490 -13.852 -2.909 1.00 97.25 446 MET A C 1
ATOM 3429 O O . MET A 1 446 ? -23.754 -13.814 -3.897 1.00 97.25 446 MET A O 1
ATOM 3433 N N . GLU A 1 447 ? -25.732 -13.363 -2.921 1.00 95.44 447 GLU A N 1
ATOM 3434 C CA . GLU A 1 447 ? -26.269 -12.624 -4.060 1.00 95.44 447 GLU A CA 1
ATOM 3435 C C . GLU A 1 447 ? -25.761 -11.182 -4.046 1.00 95.44 447 GLU A C 1
ATOM 3437 O O . GLU A 1 447 ? -25.855 -10.499 -3.029 1.00 95.44 447 GLU A O 1
ATOM 3442 N N . LEU A 1 448 ? -25.235 -10.734 -5.185 1.00 97.38 448 LEU A N 1
ATOM 3443 C CA . LEU A 1 448 ? -24.708 -9.388 -5.379 1.00 97.38 448 LEU A CA 1
ATOM 3444 C C . LEU A 1 448 ? -25.500 -8.652 -6.455 1.00 97.38 448 LEU A C 1
ATOM 3446 O O . LEU A 1 448 ? -26.005 -9.267 -7.408 1.00 97.38 448 LEU A O 1
ATOM 3450 N N . GLU A 1 449 ? -25.556 -7.328 -6.329 1.00 95.44 449 GLU A N 1
ATOM 3451 C CA . GLU A 1 449 ? -26.161 -6.485 -7.347 1.00 95.44 449 GLU A CA 1
ATOM 3452 C C . GLU A 1 449 ? -25.356 -6.536 -8.643 1.00 95.44 449 GLU A C 1
ATOM 3454 O O . GLU A 1 449 ? -24.129 -6.679 -8.662 1.00 95.44 449 GLU A O 1
ATOM 3459 N N . ARG A 1 450 ? -26.072 -6.431 -9.766 1.00 96.31 450 ARG A N 1
ATOM 3460 C CA . ARG A 1 450 ? -25.471 -6.528 -11.108 1.00 96.31 450 ARG A CA 1
ATOM 3461 C C . ARG A 1 450 ? -25.706 -5.308 -11.987 1.00 96.31 450 ARG A C 1
ATOM 3463 O O . ARG A 1 450 ? -25.210 -5.286 -13.111 1.00 96.31 450 ARG A O 1
ATOM 3470 N N . CYS A 1 451 ? -26.516 -4.359 -11.536 1.00 95.06 451 CYS A N 1
ATOM 3471 C CA . CYS A 1 451 ? -26.950 -3.223 -12.336 1.00 95.06 451 CYS A CA 1
ATOM 3472 C C . CYS A 1 451 ? -26.601 -1.912 -11.641 1.00 95.06 451 CYS A C 1
ATOM 3474 O O . CYS A 1 451 ? -26.768 -1.773 -10.435 1.00 95.06 451 CYS A O 1
ATOM 3476 N N . VAL A 1 452 ? -26.182 -0.935 -12.433 1.00 92.25 452 VAL A N 1
ATOM 3477 C CA . VAL A 1 452 ? -26.052 0.466 -12.040 1.00 92.25 452 VAL A CA 1
ATOM 3478 C C . VAL A 1 452 ? -26.915 1.287 -12.990 1.00 92.25 452 VAL A C 1
ATOM 3480 O O . VAL A 1 452 ? -26.735 1.248 -14.210 1.00 92.25 452 VAL A O 1
ATOM 3483 N N . ASN A 1 453 ? -27.894 2.011 -12.445 1.00 90.44 453 ASN A N 1
ATOM 3484 C CA . ASN A 1 453 ? -28.940 2.668 -13.232 1.00 90.44 453 ASN A CA 1
ATOM 3485 C C . ASN A 1 453 ? -29.620 1.669 -14.197 1.00 90.44 453 ASN A C 1
ATOM 3487 O O . ASN A 1 453 ? -30.172 0.664 -13.758 1.00 90.44 453 ASN A O 1
ATOM 3491 N N . SER A 1 454 ? -29.578 1.925 -15.508 1.00 90.69 454 SER A N 1
ATOM 3492 C CA . SER A 1 454 ? -30.124 1.046 -16.551 1.00 90.69 454 SER A CA 1
ATOM 3493 C C . SER A 1 454 ? -29.094 0.093 -17.173 1.00 90.69 454 SER A C 1
ATOM 3495 O O . SER A 1 454 ? -29.440 -0.652 -18.089 1.00 90.69 454 SER A O 1
ATOM 3497 N N . THR A 1 455 ? -27.834 0.125 -16.729 1.00 93.50 455 THR A N 1
ATOM 3498 C CA . THR A 1 455 ? -26.746 -0.686 -17.291 1.00 93.50 455 THR A CA 1
ATOM 3499 C C . THR A 1 455 ? -26.467 -1.875 -16.382 1.00 93.50 455 THR A C 1
ATOM 3501 O O . THR A 1 455 ? -26.188 -1.706 -15.197 1.00 93.50 455 THR A O 1
ATOM 3504 N N . CYS A 1 456 ? -26.518 -3.087 -16.932 1.00 95.44 456 CYS A N 1
ATOM 3505 C CA . CYS A 1 456 ? -26.359 -4.322 -16.169 1.00 95.44 456 CYS A CA 1
ATOM 3506 C C . CYS A 1 456 ? -25.228 -5.192 -16.709 1.00 95.44 456 CYS A C 1
ATOM 3508 O O . CYS A 1 456 ? -25.027 -5.299 -17.919 1.00 95.44 456 CYS A O 1
ATOM 3510 N N . LEU A 1 457 ? -24.558 -5.886 -15.796 1.00 95.12 457 LEU A N 1
ATOM 3511 C CA . LEU A 1 457 ? -23.606 -6.938 -16.110 1.00 95.12 457 LEU A CA 1
ATOM 3512 C C . LEU A 1 457 ? -24.319 -8.160 -16.724 1.00 95.12 457 LEU A C 1
ATOM 3514 O O . LEU A 1 457 ? -25.468 -8.470 -16.368 1.00 95.12 457 LEU A O 1
ATOM 3518 N N . PRO A 1 458 ? -23.638 -8.898 -17.624 1.00 92.69 458 PRO A N 1
ATOM 3519 C CA . PRO A 1 458 ? -24.229 -10.020 -18.355 1.00 92.69 458 PRO A CA 1
ATOM 3520 C C . PRO A 1 458 ? -24.647 -11.181 -17.442 1.00 92.69 458 PRO A C 1
ATOM 3522 O O . PRO A 1 458 ? -25.576 -11.918 -17.768 1.00 92.69 458 PRO A O 1
ATOM 3525 N N . ARG A 1 459 ? -24.013 -11.321 -16.273 1.00 95.00 459 ARG A N 1
ATOM 3526 C CA . ARG A 1 459 ? -24.416 -12.250 -15.210 1.00 95.00 459 ARG A CA 1
ATOM 3527 C C . ARG A 1 459 ? -24.423 -11.558 -13.852 1.00 95.00 459 ARG A C 1
ATOM 3529 O O . ARG A 1 459 ? -23.859 -10.479 -13.698 1.00 95.00 459 ARG A O 1
ATOM 3536 N N . LYS A 1 460 ? -25.029 -12.213 -12.858 1.00 95.75 460 LYS A N 1
ATOM 3537 C CA . LYS A 1 460 ? -24.857 -11.821 -11.457 1.00 95.75 460 LYS A CA 1
ATOM 3538 C C . LYS A 1 460 ? -23.383 -11.995 -11.046 1.00 95.75 460 LYS A C 1
ATOM 3540 O O . LYS A 1 460 ? -22.788 -13.031 -11.382 1.00 95.75 460 LYS A O 1
ATOM 3545 N N . PRO A 1 461 ? -22.792 -11.010 -10.354 1.00 98.12 461 PRO A N 1
ATOM 3546 C CA . PRO A 1 461 ? -21.496 -11.179 -9.724 1.00 98.12 461 PRO A CA 1
ATOM 3547 C C . PRO A 1 461 ? -21.498 -12.253 -8.641 1.00 98.12 461 PRO A C 1
ATOM 3549 O O . PRO A 1 461 ? -22.551 -12.622 -8.119 1.00 98.12 461 PRO A O 1
ATOM 3552 N N . LYS A 1 462 ? -20.309 -12.749 -8.303 1.00 97.69 462 LYS A N 1
ATOM 3553 C CA . LYS A 1 462 ? -20.102 -13.726 -7.229 1.00 97.69 462 LYS A CA 1
ATOM 3554 C C . LYS A 1 462 ? -19.012 -13.271 -6.266 1.00 97.69 462 LYS A C 1
ATOM 3556 O O . LYS A 1 462 ? -18.093 -12.549 -6.651 1.00 97.69 462 LYS A O 1
ATOM 3561 N N . VAL A 1 463 ? -19.091 -13.762 -5.034 1.00 98.75 463 VAL A N 1
ATOM 3562 C CA . VAL A 1 463 ? -17.990 -13.704 -4.068 1.00 98.75 463 VAL A CA 1
ATOM 3563 C C . VAL A 1 463 ? -17.109 -14.932 -4.258 1.00 98.75 463 VAL A C 1
ATOM 3565 O O . VAL A 1 463 ? -17.627 -16.044 -4.376 1.00 98.75 463 VAL A O 1
ATOM 3568 N N . ILE A 1 464 ? -15.791 -14.748 -4.315 1.00 98.50 464 ILE A N 1
ATOM 3569 C CA . ILE A 1 464 ? -14.856 -15.852 -4.542 1.00 98.50 464 ILE A CA 1
ATOM 3570 C C . ILE A 1 464 ? -13.518 -15.638 -3.834 1.00 98.50 464 ILE A C 1
ATOM 3572 O O . ILE A 1 464 ? -12.917 -14.562 -3.891 1.00 98.50 464 ILE A O 1
ATOM 3576 N N . ARG A 1 465 ? -13.010 -16.695 -3.195 1.00 98.50 465 ARG A N 1
ATOM 3577 C CA . ARG A 1 465 ? -11.633 -16.731 -2.696 1.00 98.50 465 ARG A CA 1
ATOM 3578 C C . ARG A 1 465 ? -10.660 -17.002 -3.834 1.00 98.50 465 ARG A C 1
ATOM 3580 O O . ARG A 1 465 ? -10.888 -17.873 -4.670 1.00 98.50 465 ARG A O 1
ATOM 3587 N N . VAL A 1 466 ? -9.553 -16.272 -3.848 1.00 98.56 466 VAL A N 1
ATOM 3588 C CA . VAL A 1 466 ? -8.529 -16.363 -4.897 1.00 98.56 466 VAL A CA 1
ATOM 3589 C C . VAL A 1 466 ? -7.145 -16.482 -4.280 1.00 98.56 466 VAL A C 1
ATOM 3591 O O . VAL A 1 466 ? -6.952 -16.205 -3.098 1.00 98.56 466 VAL A O 1
ATOM 3594 N N . LYS A 1 467 ? -6.162 -16.914 -5.073 1.00 98.25 467 LYS A N 1
ATOM 3595 C CA . LYS A 1 467 ? -4.812 -17.156 -4.559 1.00 98.25 467 LYS A CA 1
ATOM 3596 C C . LYS A 1 467 ? -4.126 -15.849 -4.157 1.00 98.25 467 LYS A C 1
ATOM 3598 O O . LYS A 1 467 ? -3.826 -15.658 -2.983 1.00 98.25 467 LYS A O 1
ATOM 3603 N N . ASN A 1 468 ? -3.919 -14.951 -5.120 1.00 98.56 468 ASN A N 1
ATOM 3604 C CA . ASN A 1 468 ? -3.098 -13.760 -4.930 1.00 98.56 468 ASN A CA 1
ATOM 3605 C C . ASN A 1 468 ? -3.832 -12.497 -5.395 1.00 98.56 468 ASN A C 1
ATOM 3607 O O . ASN A 1 468 ? -4.417 -12.470 -6.478 1.00 98.56 468 ASN A O 1
ATOM 3611 N N . GLY A 1 469 ? -3.765 -11.449 -4.585 1.00 98.69 469 GLY A N 1
ATOM 3612 C CA . GLY A 1 469 ? -3.988 -10.064 -4.979 1.00 98.69 469 GLY A CA 1
ATOM 3613 C C . GLY A 1 469 ? -2.647 -9.347 -5.029 1.00 98.69 469 GLY A C 1
ATOM 3614 O O . GLY A 1 469 ? -1.680 -9.805 -4.413 1.00 98.69 469 GLY A O 1
ATOM 3615 N N . ILE A 1 470 ? -2.558 -8.252 -5.772 1.00 98.50 470 ILE A N 1
ATOM 3616 C CA . ILE A 1 470 ? -1.317 -7.482 -5.878 1.00 98.50 470 ILE A CA 1
ATOM 3617 C C . ILE A 1 470 ? -1.583 -5.990 -5.735 1.00 98.50 470 ILE A C 1
ATOM 3619 O O . ILE A 1 470 ? -2.648 -5.508 -6.125 1.00 98.50 470 ILE A O 1
ATOM 3623 N N . SER A 1 471 ? -0.585 -5.269 -5.230 1.00 98.38 471 SER A N 1
ATOM 3624 C CA . SER A 1 471 ? -0.613 -3.808 -5.201 1.00 98.38 471 SER A CA 1
ATOM 3625 C C . SER A 1 471 ? 0.671 -3.202 -5.754 1.00 98.38 471 SER A C 1
ATOM 3627 O O . SER A 1 471 ? 1.761 -3.765 -5.597 1.00 98.38 471 SER A O 1
ATOM 3629 N N . SER A 1 472 ? 0.542 -2.052 -6.413 1.00 95.56 472 SER A N 1
ATOM 3630 C CA . SER A 1 472 ? 1.657 -1.187 -6.816 1.00 95.56 472 SER A CA 1
ATOM 3631 C C . SER A 1 472 ? 1.189 0.271 -6.892 1.00 95.56 472 SER A C 1
ATOM 3633 O O . SER A 1 472 ? -0.007 0.535 -6.933 1.00 95.56 472 SER A O 1
ATOM 3635 N N . ASN A 1 473 ? 2.102 1.245 -6.956 1.00 92.94 473 ASN A N 1
ATOM 3636 C CA . ASN A 1 473 ? 1.735 2.660 -7.131 1.00 92.94 473 ASN A CA 1
ATOM 3637 C C . ASN A 1 473 ? 1.423 2.997 -8.605 1.00 92.94 473 ASN A C 1
ATOM 3639 O O . ASN A 1 473 ? 1.878 4.017 -9.121 1.00 92.94 473 ASN A O 1
ATOM 3643 N N . ALA A 1 474 ? 0.683 2.128 -9.292 1.00 92.94 474 ALA A N 1
ATOM 3644 C CA . ALA A 1 474 ? 0.297 2.286 -10.686 1.00 92.94 474 ALA A CA 1
ATOM 3645 C C . ALA A 1 474 ? -1.162 1.866 -10.880 1.00 92.94 474 ALA A C 1
ATOM 3647 O O . ALA A 1 474 ? -1.561 0.778 -10.467 1.00 92.94 474 ALA A O 1
ATOM 3648 N N . PHE A 1 475 ? -1.933 2.711 -11.563 1.00 95.12 475 PHE A N 1
ATOM 3649 C CA . PHE A 1 475 ? -3.213 2.302 -12.126 1.00 95.12 475 PHE A CA 1
ATOM 3650 C C . PHE A 1 475 ? -2.931 1.492 -13.397 1.00 95.12 475 PHE A C 1
ATOM 3652 O O . PHE A 1 475 ? -2.402 2.031 -14.372 1.00 95.12 475 PHE A O 1
ATOM 3659 N N . VAL A 1 476 ? -3.201 0.186 -13.367 1.00 96.25 476 VAL A N 1
ATOM 3660 C CA . VAL A 1 476 ? -2.881 -0.708 -14.487 1.00 96.25 476 VAL A CA 1
ATOM 3661 C C . VAL A 1 476 ? -4.013 -0.678 -15.504 1.00 96.25 476 VAL A C 1
ATOM 3663 O O . VAL A 1 476 ? -5.047 -1.296 -15.297 1.00 96.25 476 VAL A O 1
ATOM 3666 N N . ASP A 1 477 ? -3.773 -0.007 -16.626 1.00 95.25 477 ASP A N 1
ATOM 3667 C CA . ASP A 1 477 ? -4.650 -0.005 -17.800 1.00 95.25 477 ASP A CA 1
ATOM 3668 C C . ASP A 1 477 ? -3.870 -0.488 -19.032 1.00 95.25 477 ASP A C 1
ATOM 3670 O O . ASP A 1 477 ? -3.635 0.233 -20.000 1.00 95.25 477 ASP A O 1
ATOM 3674 N N . ASN A 1 478 ? -3.332 -1.708 -18.939 1.00 94.69 478 ASN A N 1
ATOM 3675 C CA . ASN A 1 478 ? -2.509 -2.299 -19.989 1.00 94.69 478 ASN A CA 1
ATOM 3676 C C . ASN A 1 478 ? -2.687 -3.822 -20.031 1.00 94.69 478 ASN A C 1
ATOM 3678 O O . ASN A 1 478 ? -2.164 -4.534 -19.172 1.00 94.69 478 ASN A O 1
ATOM 3682 N N . GLY A 1 479 ? -3.372 -4.323 -21.065 1.00 94.19 479 GLY A N 1
ATOM 3683 C CA . GLY A 1 479 ? -3.679 -5.749 -21.210 1.00 94.19 479 GLY A CA 1
ATOM 3684 C C . GLY A 1 479 ? -2.450 -6.667 -21.198 1.00 94.19 479 GLY A C 1
ATOM 3685 O O . GLY A 1 479 ? -2.470 -7.702 -20.539 1.00 94.19 479 GLY A O 1
ATOM 3686 N N . ALA A 1 480 ? -1.342 -6.272 -21.833 1.00 94.44 480 ALA A N 1
ATOM 3687 C CA . ALA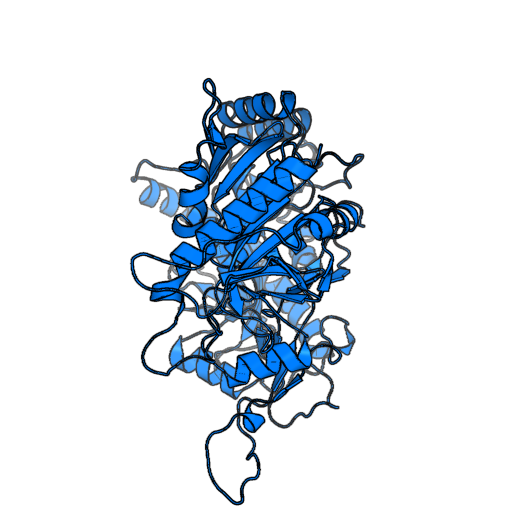 A 1 480 ? -0.138 -7.105 -21.877 1.00 94.44 480 ALA A CA 1
ATOM 3688 C C . ALA A 1 480 ? 0.554 -7.202 -20.505 1.00 94.44 480 ALA A C 1
ATOM 3690 O O . ALA A 1 480 ? 0.980 -8.278 -20.080 1.00 94.44 480 ALA A O 1
ATOM 3691 N N . TYR A 1 481 ? 0.626 -6.090 -19.768 1.00 96.00 481 TYR A N 1
ATOM 3692 C CA . TYR A 1 481 ? 1.156 -6.091 -18.408 1.00 96.00 481 TYR A CA 1
ATOM 3693 C C . TYR A 1 481 ? 0.222 -6.823 -17.438 1.00 96.00 481 TYR A C 1
ATOM 3695 O O . TYR A 1 481 ? 0.684 -7.587 -16.593 1.00 96.00 481 TYR A O 1
ATOM 3703 N N . ARG A 1 482 ? -1.097 -6.686 -17.600 1.00 96.75 482 ARG A N 1
ATOM 3704 C CA . ARG A 1 482 ? -2.083 -7.493 -16.873 1.00 96.75 482 ARG A CA 1
ATOM 3705 C C . ARG A 1 482 ? -1.843 -8.994 -17.074 1.00 96.75 482 ARG A C 1
ATOM 3707 O O . ARG A 1 482 ? -1.809 -9.740 -16.095 1.00 96.75 482 ARG A O 1
ATOM 3714 N N . GLU A 1 483 ? -1.673 -9.448 -18.314 1.00 96.38 483 GLU A N 1
ATOM 3715 C CA . GLU A 1 483 ? -1.394 -10.857 -18.633 1.00 96.38 483 GLU A CA 1
ATOM 3716 C C . GLU A 1 483 ? -0.085 -11.344 -18.000 1.00 96.38 483 GLU A C 1
ATOM 3718 O O . GLU A 1 483 ? -0.014 -12.457 -17.465 1.00 96.38 483 GLU A O 1
ATOM 3723 N N . PHE A 1 484 ? 0.946 -10.498 -17.989 1.00 97.00 484 PHE A N 1
ATOM 3724 C CA . PHE A 1 484 ? 2.180 -10.774 -17.262 1.00 97.00 484 PHE A CA 1
ATOM 3725 C C . PHE A 1 484 ? 1.924 -10.974 -15.764 1.00 97.00 484 PHE A C 1
ATOM 3727 O O . PHE A 1 484 ? 2.359 -11.975 -15.193 1.00 97.00 484 PHE A O 1
ATOM 3734 N N . LEU A 1 485 ? 1.177 -10.070 -15.129 1.00 97.31 485 LEU A N 1
ATOM 3735 C CA . LEU A 1 485 ? 0.873 -10.139 -13.699 1.00 97.31 485 LEU A CA 1
ATOM 3736 C C . LEU A 1 485 ? 0.064 -11.398 -13.349 1.00 97.31 485 LEU A C 1
ATOM 3738 O O . LEU A 1 485 ? 0.374 -12.077 -12.366 1.00 97.31 485 LEU A O 1
ATOM 3742 N N . TYR A 1 486 ? -0.914 -11.771 -14.182 1.00 97.69 486 TYR A N 1
ATOM 3743 C CA . TYR A 1 486 ? -1.652 -13.025 -14.020 1.00 97.69 486 TYR A CA 1
ATOM 3744 C C . TYR A 1 486 ? -0.735 -14.245 -14.179 1.00 97.69 486 TYR A C 1
ATOM 3746 O O . TYR A 1 486 ? -0.686 -15.108 -13.303 1.00 97.69 486 TYR A O 1
ATOM 3754 N N . SER A 1 487 ? 0.037 -14.314 -15.266 1.00 96.38 487 SER A N 1
ATOM 3755 C CA . SER A 1 487 ? 0.869 -15.484 -15.578 1.00 96.38 487 SER A CA 1
ATOM 3756 C C . SER A 1 487 ? 2.024 -15.689 -14.594 1.00 96.38 487 SER A C 1
ATOM 3758 O O . SER A 1 487 ? 2.363 -16.830 -14.279 1.00 96.38 487 SER A O 1
ATOM 3760 N N . LYS A 1 488 ? 2.629 -14.609 -14.084 1.00 96.19 488 LYS A N 1
ATOM 3761 C CA . LYS A 1 488 ? 3.759 -14.685 -13.146 1.00 96.19 488 LYS A CA 1
ATOM 3762 C C . LYS A 1 488 ? 3.341 -14.815 -11.697 1.00 96.19 488 LYS A C 1
ATOM 3764 O O . LYS A 1 488 ? 4.000 -15.536 -10.951 1.00 96.19 488 LYS A O 1
ATOM 3769 N N . PHE A 1 489 ? 2.272 -14.137 -11.295 1.00 96.94 489 PHE A N 1
ATOM 3770 C CA . PHE A 1 489 ? 1.904 -14.041 -9.886 1.00 96.94 489 PHE A CA 1
ATOM 3771 C C . PHE A 1 489 ? 0.555 -14.669 -9.568 1.00 96.94 489 PHE A C 1
ATOM 3773 O O . PHE A 1 489 ? 0.152 -14.626 -8.413 1.00 96.94 489 PHE A O 1
ATOM 3780 N N . SER A 1 490 ? -0.159 -15.254 -10.536 1.00 97.06 490 SER A N 1
ATOM 3781 C CA . SER A 1 490 ? -1.554 -15.695 -10.350 1.00 97.06 490 SER A CA 1
ATOM 3782 C C . SER A 1 490 ? -2.428 -14.583 -9.748 1.00 97.06 490 SER A C 1
ATOM 3784 O O . SER A 1 490 ? -3.307 -14.852 -8.925 1.00 97.06 490 SER A O 1
ATOM 3786 N N . ALA A 1 491 ? -2.117 -13.329 -10.095 1.00 97.94 491 ALA A N 1
ATOM 3787 C CA . ALA A 1 491 ? -2.773 -12.145 -9.561 1.00 97.94 491 ALA A CA 1
ATOM 3788 C C . ALA A 1 491 ? -4.232 -12.115 -10.011 1.00 97.94 491 ALA A C 1
ATOM 3790 O O . ALA A 1 491 ? -4.514 -12.380 -11.169 1.00 97.94 491 ALA A O 1
ATOM 3791 N N . THR A 1 492 ? -5.168 -11.795 -9.125 1.00 98.69 492 THR A N 1
ATOM 3792 C CA . THR A 1 492 ? -6.562 -11.561 -9.513 1.00 98.69 492 THR A CA 1
ATOM 3793 C C . THR A 1 492 ? -6.922 -10.086 -9.358 1.00 98.69 492 THR A C 1
ATOM 3795 O O . THR A 1 492 ? -6.940 -9.413 -10.389 1.00 98.69 492 THR A O 1
ATOM 3798 N N . PRO A 1 493 ? -7.162 -9.543 -8.146 1.00 98.62 493 PRO A N 1
ATOM 3799 C CA . PRO A 1 493 ? -7.306 -8.104 -8.008 1.00 98.62 493 PRO A CA 1
ATOM 3800 C C . PRO A 1 493 ? -5.935 -7.425 -8.098 1.00 98.62 493 PRO A C 1
ATOM 3802 O O . PRO A 1 493 ? -4.972 -7.852 -7.450 1.00 98.62 493 PRO A O 1
ATOM 3805 N N . ILE A 1 494 ? -5.878 -6.358 -8.890 1.00 98.50 494 ILE A N 1
ATOM 3806 C CA . ILE A 1 494 ? -4.775 -5.399 -8.956 1.00 98.50 494 ILE A CA 1
ATOM 3807 C C . ILE A 1 494 ? -5.279 -4.084 -8.360 1.00 98.50 494 ILE A C 1
ATOM 3809 O O . ILE A 1 494 ? -6.200 -3.477 -8.907 1.00 98.50 494 ILE A O 1
ATOM 3813 N N . ASP A 1 495 ? -4.687 -3.643 -7.253 1.00 98.12 495 ASP A N 1
ATOM 3814 C CA . ASP A 1 495 ? -5.005 -2.349 -6.641 1.00 98.12 495 ASP A CA 1
ATOM 3815 C C . ASP A 1 495 ? -3.747 -1.545 -6.276 1.00 98.12 495 ASP A C 1
ATOM 3817 O O . ASP A 1 495 ? -2.641 -1.835 -6.741 1.00 98.12 495 ASP A O 1
ATOM 3821 N N . MET A 1 496 ? -3.917 -0.495 -5.472 1.00 97.88 496 MET A N 1
ATOM 3822 C CA . MET A 1 496 ? -2.850 0.432 -5.109 1.00 97.88 496 MET A CA 1
ATOM 3823 C C . MET A 1 496 ? -2.587 0.502 -3.595 1.00 97.88 496 MET A C 1
ATOM 3825 O O . MET A 1 496 ? -1.779 1.321 -3.164 1.00 97.88 496 MET A O 1
ATOM 3829 N N . GLU A 1 497 ? -3.220 -0.342 -2.766 1.00 98.31 497 GLU A N 1
ATOM 3830 C CA . GLU A 1 497 ? -3.187 -0.196 -1.297 1.00 98.31 497 GLU A CA 1
ATOM 3831 C C . GLU A 1 497 ? -3.052 -1.508 -0.517 1.00 98.31 497 GLU A C 1
ATOM 3833 O O . GLU A 1 497 ? -2.362 -1.534 0.507 1.00 98.31 497 GLU A O 1
ATOM 3838 N N . SER A 1 498 ? -3.709 -2.589 -0.944 1.00 98.56 498 SER A N 1
ATOM 3839 C CA . SER A 1 498 ? -3.962 -3.740 -0.068 1.00 98.56 498 SER A CA 1
ATOM 3840 C C . SER A 1 498 ? -2.699 -4.435 0.425 1.00 98.56 498 SER A C 1
ATOM 3842 O O . SER A 1 498 ? -2.644 -4.818 1.594 1.00 98.56 498 SER A O 1
ATOM 3844 N N . ALA A 1 499 ? -1.665 -4.558 -0.411 1.00 98.25 499 ALA A N 1
ATOM 3845 C CA . ALA A 1 499 ? -0.390 -5.134 0.001 1.00 98.25 499 ALA A CA 1
ATOM 3846 C C . ALA A 1 499 ? 0.300 -4.294 1.085 1.00 98.25 499 ALA A C 1
ATOM 3848 O O . ALA A 1 499 ? 0.898 -4.867 1.989 1.00 98.25 499 ALA A O 1
ATOM 3849 N N . ALA A 1 500 ? 0.167 -2.963 1.063 1.00 97.62 500 ALA A N 1
ATOM 3850 C CA . ALA A 1 500 ? 0.725 -2.098 2.102 1.00 97.62 500 ALA A CA 1
ATOM 3851 C C . ALA A 1 500 ? -0.037 -2.228 3.429 1.00 97.62 500 ALA A C 1
ATOM 3853 O O . ALA A 1 500 ? 0.583 -2.311 4.491 1.00 97.62 500 ALA A O 1
ATOM 3854 N N . VAL A 1 501 ? -1.374 -2.313 3.382 1.00 98.56 501 VAL A N 1
ATOM 3855 C CA . VAL A 1 501 ? -2.193 -2.594 4.577 1.00 98.56 501 VAL A CA 1
ATOM 3856 C C . VAL A 1 501 ? -1.825 -3.963 5.158 1.00 98.56 501 VAL A C 1
ATOM 3858 O O . VAL A 1 501 ? -1.579 -4.075 6.361 1.00 98.56 501 VAL A O 1
ATOM 3861 N N . ALA A 1 502 ? -1.713 -4.984 4.303 1.00 98.44 502 ALA A N 1
ATOM 3862 C CA . ALA A 1 502 ? -1.314 -6.333 4.689 1.00 98.44 502 ALA A CA 1
ATOM 3863 C C . ALA A 1 502 ? 0.079 -6.350 5.337 1.00 98.44 502 ALA A C 1
ATOM 3865 O O . ALA A 1 502 ? 0.253 -6.949 6.397 1.00 98.44 502 ALA A O 1
ATOM 3866 N N . LEU A 1 503 ? 1.058 -5.663 4.737 1.00 96.31 503 LEU A N 1
ATOM 3867 C CA . LEU A 1 503 ? 2.437 -5.589 5.225 1.00 96.31 503 LEU A CA 1
ATOM 3868 C C . LEU A 1 503 ? 2.508 -4.955 6.619 1.00 96.31 503 LEU A C 1
ATOM 3870 O O . LEU A 1 503 ? 3.167 -5.489 7.511 1.00 96.31 503 LEU A O 1
ATOM 3874 N N . VAL A 1 504 ? 1.786 -3.851 6.842 1.00 95.69 504 VAL A N 1
ATOM 3875 C CA . VAL A 1 504 ? 1.706 -3.219 8.168 1.00 95.69 504 VAL A CA 1
ATOM 3876 C C . VAL A 1 504 ? 1.061 -4.166 9.181 1.00 95.69 504 VAL A C 1
ATOM 3878 O O . VAL A 1 504 ? 1.605 -4.345 10.269 1.00 95.69 504 VAL A O 1
ATOM 3881 N N . CYS A 1 505 ? -0.042 -4.828 8.827 1.00 96.44 505 CYS A N 1
ATOM 3882 C CA . CYS A 1 505 ? -0.704 -5.783 9.718 1.00 96.44 505 CYS A CA 1
ATOM 3883 C C . CYS A 1 505 ? 0.194 -6.983 10.062 1.00 96.44 505 CYS A C 1
ATOM 3885 O O . CYS A 1 505 ? 0.249 -7.387 11.224 1.00 96.44 505 CYS A O 1
ATOM 3887 N N . LEU A 1 506 ? 0.956 -7.503 9.092 1.00 94.81 506 LEU A N 1
ATOM 3888 C CA . LEU A 1 506 ? 1.948 -8.560 9.307 1.00 94.81 506 LEU A CA 1
ATOM 3889 C C . LEU A 1 506 ? 3.020 -8.118 10.310 1.00 94.81 506 LEU A C 1
ATOM 3891 O O . LEU A 1 506 ? 3.310 -8.847 11.262 1.00 94.81 506 LEU A O 1
ATOM 3895 N N . GLN A 1 507 ? 3.585 -6.922 10.117 1.00 91.00 507 GLN A N 1
ATOM 3896 C CA . GLN A 1 507 ? 4.607 -6.376 11.011 1.00 91.00 507 GLN A CA 1
ATOM 3897 C C . GLN A 1 507 ? 4.073 -6.184 12.431 1.00 91.00 507 GLN A C 1
ATOM 3899 O O . GLN A 1 507 ? 4.766 -6.535 13.381 1.00 91.00 507 GLN A O 1
ATOM 3904 N N . GLN A 1 508 ? 2.838 -5.695 12.570 1.00 90.06 508 GLN A N 1
ATOM 3905 C CA . GLN A 1 508 ? 2.172 -5.421 13.850 1.00 90.06 508 GLN A CA 1
ATOM 3906 C C . GLN A 1 508 ? 1.434 -6.639 14.441 1.00 90.06 508 GLN A C 1
ATOM 3908 O O . GLN A 1 508 ? 0.730 -6.495 15.437 1.00 90.06 508 GLN A O 1
ATOM 3913 N N . LYS A 1 509 ? 1.547 -7.829 13.831 1.00 91.69 509 LYS A N 1
ATOM 3914 C CA . LYS A 1 509 ? 0.854 -9.073 14.243 1.00 91.69 509 LYS A CA 1
ATOM 3915 C C . LYS A 1 509 ? -0.658 -8.918 14.416 1.00 91.69 509 LYS A C 1
ATOM 3917 O O . LYS A 1 509 ? -1.275 -9.583 15.245 1.00 91.69 509 LYS A O 1
ATOM 3922 N N . THR A 1 510 ? -1.263 -8.058 13.609 1.00 94.75 510 THR A N 1
ATOM 3923 C CA . THR A 1 510 ? -2.701 -7.802 13.639 1.00 94.75 510 THR A CA 1
ATOM 3924 C C . THR A 1 510 ? -3.400 -8.634 12.563 1.00 94.75 510 THR A C 1
ATOM 3926 O O . THR A 1 510 ? -2.934 -8.648 11.421 1.00 94.75 510 THR A O 1
ATOM 3929 N N . PRO A 1 511 ? -4.510 -9.327 12.881 1.00 97.94 511 PRO A N 1
ATOM 3930 C CA . PRO A 1 511 ? -5.304 -10.024 11.881 1.00 97.94 511 PRO A CA 1
ATOM 3931 C C . PRO A 1 511 ? -5.733 -9.115 10.726 1.00 97.94 511 PRO A C 1
ATOM 3933 O O . PRO A 1 511 ? -6.104 -7.969 10.954 1.00 97.94 511 PRO A O 1
ATOM 3936 N N . PHE A 1 512 ? -5.716 -9.622 9.497 1.00 98.56 512 PHE A N 1
ATOM 3937 C CA . PHE A 1 512 ? -6.016 -8.852 8.291 1.00 98.56 512 PHE A CA 1
ATOM 3938 C C . PHE A 1 512 ? -6.756 -9.692 7.253 1.00 98.56 512 PHE A C 1
ATOM 3940 O O . PHE A 1 512 ? -6.430 -10.868 7.069 1.00 98.56 512 PHE A O 1
ATOM 3947 N N . ILE A 1 513 ? -7.715 -9.073 6.559 1.00 98.81 513 ILE A N 1
ATOM 3948 C CA . ILE A 1 513 ? -8.364 -9.575 5.339 1.00 98.81 513 ILE A CA 1
ATOM 3949 C C . ILE A 1 513 ? -8.805 -8.401 4.454 1.00 98.81 513 ILE A C 1
ATOM 3951 O O . ILE A 1 513 ? -9.108 -7.317 4.960 1.00 98.81 513 ILE A O 1
ATOM 3955 N N . ALA A 1 514 ? -8.851 -8.625 3.137 1.00 98.75 514 ALA A N 1
ATOM 3956 C CA . ALA A 1 514 ? -9.317 -7.636 2.173 1.00 98.75 514 ALA A CA 1
ATOM 3957 C C . ALA A 1 514 ? -10.376 -8.186 1.205 1.00 98.75 514 ALA A C 1
ATOM 3959 O O . ALA A 1 514 ? -10.278 -9.335 0.769 1.00 98.75 514 ALA A O 1
ATOM 3960 N N . PHE A 1 515 ? -11.339 -7.337 0.839 1.00 98.81 515 PHE A N 1
ATOM 3961 C CA . PHE A 1 515 ? -12.422 -7.622 -0.108 1.00 98.81 515 PHE A CA 1
ATOM 3962 C C . PHE A 1 515 ? -12.336 -6.655 -1.287 1.00 98.81 515 PHE A C 1
ATOM 3964 O O . PHE A 1 515 ? -12.559 -5.455 -1.115 1.00 98.81 515 PHE A O 1
ATOM 3971 N N . ARG A 1 516 ? -12.000 -7.155 -2.480 1.00 98.75 516 ARG A N 1
ATOM 3972 C CA . ARG A 1 516 ? -11.837 -6.315 -3.674 1.00 98.75 516 ARG A CA 1
ATOM 3973 C C . ARG A 1 516 ? -12.824 -6.675 -4.766 1.00 98.75 516 ARG A C 1
ATOM 3975 O O . ARG A 1 516 ? -12.734 -7.759 -5.347 1.00 98.75 516 ARG A O 1
ATOM 3982 N N . ALA A 1 517 ? -13.746 -5.760 -5.036 1.00 98.62 517 ALA A N 1
ATOM 3983 C CA . ALA A 1 517 ? -14.686 -5.870 -6.138 1.00 98.62 517 ALA A CA 1
ATOM 3984 C C . ALA A 1 517 ? -14.027 -5.455 -7.456 1.00 98.62 517 ALA A C 1
ATOM 3986 O O . ALA A 1 517 ? -13.399 -4.404 -7.539 1.00 98.62 517 ALA A O 1
ATOM 3987 N N . LEU A 1 518 ? -14.172 -6.268 -8.493 1.00 98.50 518 LEU A N 1
ATOM 3988 C CA . LEU A 1 518 ? -13.546 -6.011 -9.783 1.00 98.50 518 LEU A CA 1
ATOM 3989 C C . LEU A 1 518 ? -14.295 -4.887 -10.518 1.00 98.50 518 LEU A C 1
ATOM 3991 O O . LEU A 1 518 ? -15.437 -5.084 -10.921 1.00 98.50 518 LEU A O 1
ATOM 3995 N N . SER A 1 519 ? -13.692 -3.709 -10.677 1.00 97.12 519 SER A N 1
ATOM 3996 C CA . SER A 1 519 ? -14.314 -2.550 -11.349 1.00 97.12 519 SER A CA 1
ATOM 3997 C C . SER A 1 519 ? -14.099 -2.536 -12.856 1.00 97.12 519 SER A C 1
ATOM 3999 O O . SER A 1 519 ? -14.922 -1.997 -13.592 1.00 97.12 519 SER A O 1
ATOM 4001 N N . ASP A 1 520 ? -13.001 -3.132 -13.305 1.00 96.75 520 ASP A N 1
ATOM 4002 C CA . ASP A 1 520 ? -12.528 -3.087 -14.683 1.00 96.75 520 ASP A CA 1
ATOM 4003 C C . ASP A 1 520 ? -11.669 -4.316 -15.011 1.00 96.75 520 ASP A C 1
ATOM 4005 O O . ASP A 1 520 ? -11.499 -5.233 -14.200 1.00 96.75 520 ASP A O 1
ATOM 4009 N N . LEU A 1 521 ? -11.146 -4.348 -16.236 1.00 96.25 521 LEU A N 1
ATOM 4010 C CA . LEU A 1 521 ? -10.324 -5.434 -16.763 1.00 96.25 521 LEU A CA 1
ATOM 4011 C C . LEU A 1 521 ? -8.833 -5.079 -16.860 1.00 96.25 521 LEU A C 1
ATOM 4013 O O . LEU A 1 521 ? -8.136 -5.704 -17.662 1.00 96.25 521 LEU A O 1
ATOM 4017 N N . ALA A 1 522 ? -8.351 -4.083 -16.113 1.00 95.69 522 ALA A N 1
ATOM 4018 C CA . ALA A 1 522 ? -6.964 -3.615 -16.078 1.00 95.69 522 ALA A CA 1
ATOM 4019 C C . ALA A 1 522 ? -6.318 -3.465 -17.477 1.00 95.69 522 ALA A C 1
ATOM 4021 O O . ALA A 1 522 ? -5.225 -3.972 -17.745 1.00 95.69 522 ALA A O 1
ATOM 4022 N N . GLY A 1 523 ? -7.039 -2.832 -18.409 1.00 92.88 523 GLY A N 1
ATOM 4023 C CA . GLY A 1 523 ? -6.633 -2.660 -19.811 1.00 92.88 523 GLY A CA 1
ATOM 4024 C C . GLY A 1 523 ? -6.941 -3.822 -20.753 1.00 92.88 523 GLY A C 1
ATOM 4025 O O . GLY A 1 523 ? -6.466 -3.825 -21.885 1.00 92.88 523 GLY A O 1
ATOM 4026 N N . GLY A 1 524 ? -7.720 -4.816 -20.318 1.00 88.62 524 GLY A N 1
ATOM 4027 C CA . GLY A 1 524 ? -8.306 -5.838 -21.199 1.00 88.62 524 GLY A CA 1
ATOM 4028 C C . GLY A 1 524 ? -9.647 -5.434 -21.823 1.00 88.62 524 GLY A C 1
ATOM 4029 O O . GLY A 1 524 ? -10.279 -6.257 -22.483 1.00 88.62 524 GLY A O 1
ATOM 4030 N N . GLY A 1 525 ? -10.091 -4.208 -21.549 1.00 83.81 525 GLY A N 1
ATOM 4031 C CA . GLY A 1 525 ? -11.302 -3.592 -22.072 1.00 83.81 525 GLY A CA 1
ATOM 4032 C C . GLY A 1 525 ? -11.150 -3.000 -23.472 1.00 83.81 525 GLY A C 1
ATOM 4033 O O . GLY A 1 525 ? -10.161 -3.222 -24.173 1.00 83.81 525 GLY A O 1
ATOM 4034 N N . SER A 1 526 ? -12.144 -2.217 -23.894 1.00 80.12 526 SER A N 1
ATOM 4035 C CA . SER A 1 526 ? -12.048 -1.453 -25.147 1.00 80.12 526 SER A CA 1
ATOM 4036 C C . SER A 1 526 ? -11.077 -0.272 -25.013 1.00 80.12 526 SER A C 1
ATOM 4038 O O . SER A 1 526 ? -10.966 0.322 -23.949 1.00 80.12 526 SER A O 1
ATOM 4040 N N . ALA A 1 527 ? -10.457 0.158 -26.116 1.00 80.06 527 ALA A N 1
ATOM 4041 C CA . ALA A 1 527 ? -9.576 1.334 -26.121 1.00 80.06 527 ALA A CA 1
ATOM 4042 C C . ALA A 1 527 ? -10.313 2.687 -25.974 1.00 80.06 527 ALA A C 1
ATOM 4044 O O . ALA A 1 527 ? -9.672 3.735 -26.012 1.00 80.06 527 ALA A O 1
ATOM 4045 N N . VAL A 1 528 ? -11.649 2.690 -25.882 1.00 75.88 528 VAL A N 1
ATOM 4046 C CA . VAL A 1 528 ? -12.465 3.918 -25.882 1.00 75.88 528 VAL A CA 1
ATOM 4047 C C . VAL A 1 528 ? -12.586 4.524 -24.482 1.00 75.88 528 VAL A C 1
ATOM 4049 O O . VAL A 1 528 ? -12.508 5.742 -24.340 1.00 75.88 528 VAL A O 1
ATOM 4052 N N . SER A 1 529 ? -12.783 3.693 -23.459 1.00 84.44 529 SER A N 1
ATOM 4053 C CA . SER A 1 529 ? -12.914 4.105 -22.057 1.00 84.44 529 SER A CA 1
ATOM 4054 C C . SER A 1 529 ? -12.697 2.913 -21.131 1.00 84.44 529 SER A C 1
ATOM 4056 O O . SER A 1 529 ? -12.986 1.778 -21.518 1.00 84.44 529 SER A O 1
ATOM 4058 N N . ASN A 1 530 ? -12.272 3.180 -19.897 1.00 91.81 530 ASN A N 1
ATOM 4059 C CA . ASN A 1 530 ? -12.125 2.155 -18.871 1.00 91.81 530 ASN A CA 1
ATOM 4060 C C . ASN A 1 530 ? -13.490 1.826 -18.234 1.00 91.81 530 ASN A C 1
ATOM 4062 O O . ASN A 1 530 ? -14.303 2.715 -17.976 1.00 91.81 530 ASN A O 1
ATOM 4066 N N . GLU A 1 531 ? -13.769 0.549 -17.977 1.00 92.75 531 GLU A N 1
ATOM 4067 C CA . GLU A 1 531 ? -15.071 0.117 -17.458 1.00 92.75 531 GLU A CA 1
ATOM 4068 C C . GLU A 1 531 ? -15.369 0.598 -16.028 1.00 92.75 531 GLU A C 1
ATOM 4070 O O . GLU A 1 531 ? -16.545 0.666 -15.645 1.00 92.75 531 GLU A O 1
ATOM 4075 N N . ALA A 1 532 ? -14.341 0.982 -15.263 1.00 92.31 532 ALA A N 1
ATOM 4076 C CA . ALA A 1 532 ? -14.493 1.524 -13.915 1.00 92.31 532 ALA A CA 1
ATOM 4077 C C . ALA A 1 532 ? -15.354 2.798 -13.890 1.00 92.31 532 ALA A C 1
ATOM 4079 O O . ALA A 1 532 ? -16.073 3.018 -12.913 1.00 92.31 532 ALA A O 1
ATOM 4080 N N . ASP A 1 533 ? -15.361 3.583 -14.974 1.00 91.25 533 ASP A N 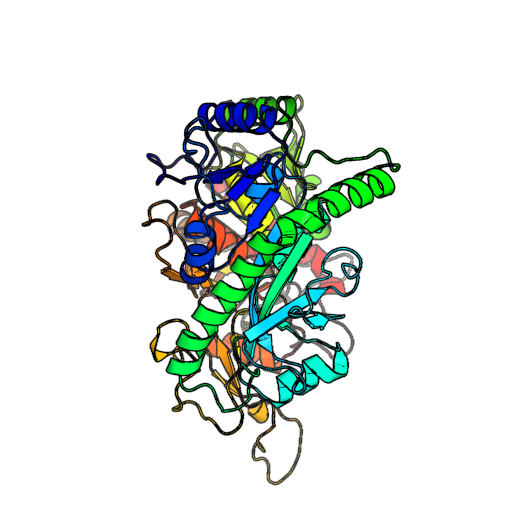1
ATOM 4081 C CA . ASP A 1 533 ? -16.194 4.787 -15.104 1.00 91.25 533 ASP A CA 1
ATOM 4082 C C . ASP A 1 533 ? -17.695 4.467 -15.017 1.00 91.25 533 ASP A C 1
ATOM 4084 O O . ASP A 1 533 ? -18.493 5.279 -14.545 1.00 91.25 533 ASP A O 1
ATOM 4088 N N . ILE A 1 534 ? -18.090 3.271 -15.463 1.00 92.38 534 ILE A N 1
ATOM 4089 C CA . ILE A 1 534 ? -19.483 2.818 -15.474 1.00 92.38 534 ILE A CA 1
ATOM 4090 C C . ILE A 1 534 ? -19.777 1.988 -14.226 1.00 92.38 534 ILE A C 1
ATOM 4092 O O . ILE A 1 534 ? -20.774 2.225 -13.545 1.00 92.38 534 ILE A O 1
ATOM 4096 N N . PHE A 1 535 ? -18.932 0.999 -13.932 1.00 95.50 535 PHE A N 1
ATOM 4097 C CA . PHE A 1 535 ? -19.229 -0.044 -12.947 1.00 95.50 535 PHE A CA 1
ATOM 4098 C C . PHE A 1 535 ? -18.551 0.156 -11.591 1.00 95.50 535 PHE A C 1
ATOM 4100 O O . PHE A 1 535 ? -18.802 -0.628 -10.675 1.00 95.50 535 PHE A O 1
ATOM 4107 N N . GLY A 1 536 ? -17.742 1.202 -11.412 1.00 95.62 536 GLY A N 1
ATOM 4108 C CA . GLY A 1 536 ? -17.043 1.450 -10.152 1.00 95.62 536 GLY A CA 1
ATOM 4109 C C . GLY A 1 536 ? -17.987 1.558 -8.952 1.00 95.62 536 GLY A C 1
ATOM 4110 O O . GLY A 1 536 ? -17.676 1.042 -7.884 1.00 95.62 536 GLY A O 1
ATOM 4111 N N . SER A 1 537 ? -19.159 2.186 -9.112 1.00 96.31 537 SER A N 1
ATOM 4112 C CA . SER A 1 537 ? -20.098 2.398 -7.998 1.00 96.31 537 SER A CA 1
ATOM 4113 C C . SER A 1 537 ? -20.800 1.103 -7.603 1.00 96.31 537 SER A C 1
ATOM 4115 O O . SER A 1 537 ? -20.978 0.833 -6.418 1.00 96.31 537 SER A O 1
ATOM 4117 N N . LEU A 1 538 ? -21.118 0.267 -8.595 1.00 97.25 538 LEU A N 1
ATOM 4118 C CA . LEU A 1 538 ? -21.615 -1.088 -8.388 1.00 97.25 538 LEU A CA 1
ATOM 4119 C C . LEU A 1 538 ? -20.581 -1.944 -7.649 1.00 97.25 538 LEU A C 1
ATOM 4121 O O . LEU A 1 538 ? -20.911 -2.606 -6.670 1.00 97.25 538 LEU A O 1
ATOM 4125 N N . ALA A 1 539 ? -19.324 -1.908 -8.097 1.00 98.00 539 ALA A N 1
ATOM 4126 C CA . ALA A 1 539 ? -18.236 -2.641 -7.465 1.00 98.00 539 ALA A CA 1
ATOM 4127 C C . ALA A 1 539 ? -18.018 -2.175 -6.012 1.00 98.00 539 ALA A C 1
ATOM 4129 O O . ALA A 1 539 ? -17.939 -3.006 -5.109 1.00 98.00 539 ALA A O 1
ATOM 4130 N N . ALA A 1 540 ? -17.997 -0.863 -5.758 1.00 98.19 540 ALA A N 1
ATOM 4131 C CA . ALA A 1 540 ? -17.862 -0.313 -4.411 1.00 98.19 540 ALA A CA 1
ATOM 4132 C C . ALA A 1 540 ? -19.003 -0.763 -3.479 1.00 98.19 540 ALA A C 1
ATOM 4134 O O . ALA A 1 540 ? -18.734 -1.183 -2.353 1.00 98.19 540 ALA A O 1
ATOM 4135 N N . GLN A 1 541 ? -20.255 -0.743 -3.955 1.00 98.06 541 GLN A N 1
ATOM 4136 C CA . GLN A 1 541 ? -21.399 -1.245 -3.187 1.00 98.06 541 GLN A CA 1
ATOM 4137 C C . GLN A 1 541 ? -21.268 -2.746 -2.894 1.00 98.06 541 GLN A C 1
ATOM 4139 O O . GLN A 1 541 ? -21.363 -3.148 -1.737 1.00 98.06 541 GLN A O 1
ATOM 4144 N N . ASN A 1 542 ? -20.948 -3.565 -3.902 1.00 98.50 542 ASN A N 1
ATOM 4145 C CA . ASN A 1 542 ? -20.762 -5.007 -3.721 1.00 98.50 542 ASN A CA 1
ATOM 4146 C C . ASN A 1 542 ? -19.643 -5.321 -2.708 1.00 98.50 542 ASN A C 1
ATOM 4148 O O . ASN A 1 542 ? -19.776 -6.248 -1.910 1.00 98.50 542 ASN A O 1
ATOM 4152 N N . ALA A 1 543 ? -18.547 -4.551 -2.698 1.00 98.56 543 ALA A N 1
ATOM 4153 C CA . ALA A 1 543 ? -17.486 -4.704 -1.700 1.00 98.56 543 ALA A CA 1
ATOM 4154 C C . ALA A 1 543 ? -17.983 -4.410 -0.272 1.00 98.56 543 ALA A C 1
ATOM 4156 O O . ALA A 1 543 ? -17.627 -5.135 0.661 1.00 98.56 543 ALA A O 1
ATOM 4157 N N . VAL A 1 544 ? -18.820 -3.380 -0.100 1.00 98.50 544 VAL A N 1
ATOM 4158 C CA . VAL A 1 544 ? -19.444 -3.043 1.190 1.00 98.50 544 VAL A CA 1
ATOM 4159 C C . VAL A 1 544 ? -20.413 -4.132 1.639 1.00 98.50 544 VAL A C 1
ATOM 4161 O O . VAL A 1 544 ? -20.354 -4.541 2.797 1.00 98.50 544 VAL A O 1
ATOM 4164 N N . ASP A 1 545 ? -21.244 -4.662 0.746 1.00 98.31 545 ASP A N 1
ATOM 4165 C CA . ASP A 1 545 ? -22.202 -5.714 1.100 1.00 98.31 545 ASP A CA 1
ATOM 4166 C C . ASP A 1 545 ? -21.479 -6.973 1.608 1.00 98.31 545 ASP A C 1
ATOM 4168 O O . ASP A 1 545 ? -21.852 -7.554 2.633 1.00 98.31 545 ASP A O 1
ATOM 4172 N N . VAL A 1 546 ? -20.385 -7.361 0.942 1.00 98.69 546 VAL A N 1
ATOM 4173 C CA . VAL A 1 546 ? -19.541 -8.488 1.366 1.00 98.69 546 VAL A CA 1
ATOM 4174 C C . VAL A 1 546 ? -18.849 -8.209 2.701 1.00 98.69 546 VAL A C 1
ATOM 4176 O O . VAL A 1 546 ? -18.812 -9.094 3.559 1.00 98.69 546 VAL A O 1
ATOM 4179 N N . LEU A 1 547 ? -18.337 -6.992 2.910 1.00 98.56 547 LEU A N 1
ATOM 4180 C CA . LEU A 1 547 ? -17.745 -6.573 4.184 1.00 98.56 547 LEU A CA 1
ATOM 4181 C C . LEU A 1 547 ? -18.752 -6.698 5.335 1.00 98.56 547 LEU A C 1
ATOM 4183 O O . LEU A 1 547 ? -18.432 -7.299 6.361 1.00 98.56 547 LEU A O 1
ATOM 4187 N N . LEU A 1 548 ? -19.959 -6.149 5.171 1.00 97.88 548 LEU A N 1
ATOM 4188 C CA . LEU A 1 548 ? -21.013 -6.194 6.188 1.00 97.88 548 LEU A CA 1
ATOM 4189 C C . LEU A 1 548 ? -21.392 -7.640 6.513 1.00 97.88 548 LEU A C 1
ATOM 4191 O O . LEU A 1 548 ? -21.464 -8.024 7.683 1.00 97.88 548 LEU A O 1
ATOM 4195 N N . ARG A 1 549 ? -21.539 -8.482 5.481 1.00 97.88 549 ARG A N 1
ATOM 4196 C CA . ARG A 1 549 ? -21.819 -9.906 5.674 1.00 97.88 549 ARG A CA 1
ATOM 4197 C C . ARG A 1 549 ? -20.685 -10.624 6.400 1.00 97.88 549 ARG A C 1
ATOM 4199 O O . ARG A 1 549 ? -20.967 -11.480 7.235 1.00 97.88 549 ARG A O 1
ATOM 4206 N N . PHE A 1 550 ? -19.428 -10.296 6.111 1.00 98.31 550 PHE A N 1
ATOM 4207 C CA . PHE A 1 550 ? -18.284 -10.874 6.813 1.00 98.31 550 PHE A CA 1
ATOM 4208 C C . PHE A 1 550 ? -18.252 -10.475 8.289 1.00 98.31 550 PHE A C 1
ATOM 4210 O O . PHE A 1 550 ? -18.029 -11.335 9.137 1.00 98.31 550 PHE A O 1
ATOM 4217 N N . ILE A 1 551 ? -18.515 -9.203 8.607 1.00 97.88 551 ILE A N 1
ATOM 4218 C CA . ILE A 1 551 ? -18.575 -8.718 9.994 1.00 97.88 551 ILE A CA 1
ATOM 4219 C C . ILE A 1 551 ? -19.634 -9.493 10.785 1.00 97.88 551 ILE A C 1
ATOM 4221 O O . ILE A 1 551 ? -19.336 -9.983 11.871 1.00 97.88 551 ILE A O 1
ATOM 4225 N N . ALA A 1 552 ? -20.817 -9.717 10.205 1.00 96.06 552 ALA A N 1
ATOM 4226 C CA . ALA A 1 552 ? -21.875 -10.511 10.832 1.00 96.06 552 ALA A CA 1
ATOM 4227 C C . ALA A 1 552 ? -21.476 -11.976 11.123 1.00 96.06 552 ALA A C 1
ATOM 4229 O O . ALA A 1 552 ? -22.094 -12.627 11.963 1.00 96.06 552 ALA A O 1
ATOM 4230 N N . LEU A 1 553 ? -20.459 -12.514 10.436 1.00 96.06 553 LEU A N 1
ATOM 4231 C CA . LEU A 1 553 ? -19.954 -13.877 10.638 1.00 96.06 553 LEU A CA 1
ATOM 4232 C C . LEU A 1 553 ? -18.875 -13.987 11.726 1.00 96.06 553 LEU A C 1
ATOM 4234 O O . LEU A 1 553 ? -18.480 -15.108 12.047 1.00 96.06 553 LEU A O 1
ATOM 4238 N N . LEU A 1 554 ? -18.366 -12.871 12.262 1.00 93.25 554 LEU A N 1
ATOM 4239 C CA . LEU A 1 554 ? -17.324 -12.871 13.301 1.00 93.25 554 LEU A CA 1
ATOM 4240 C C . LEU A 1 554 ? -17.846 -13.266 14.697 1.00 93.25 554 LEU A C 1
ATOM 4242 O O . LEU A 1 554 ? -17.041 -13.378 15.624 1.00 93.25 554 LEU A O 1
ATOM 4246 N N . HIS A 1 555 ? -19.159 -13.476 14.830 1.00 74.50 555 HIS A N 1
ATOM 4247 C CA . HIS A 1 555 ? -19.861 -13.815 16.069 1.00 74.50 555 HIS A CA 1
ATOM 4248 C C . HIS A 1 555 ? -19.899 -15.311 16.387 1.00 74.50 555 HIS A C 1
ATOM 4250 O O . HIS A 1 555 ? -20.069 -16.133 15.453 1.00 74.50 555 HIS A O 1
#

Foldseek 3Di:
DWKWWAAPLETETLQADQDPDQFLAFDPVLLVLLVVQQVSDDTAIEAEDAPLLCVLLCPDPSYHYDPVGDRHNAFPDDLLNSLAAHQHQAYEYEFAFAFLDPVDDAQAKEWEQVCVVQPPDPRHDHAPDAEAALEQFLFNVVSPVCCVVPVHTGYHHPQVLSVVSCVLQVHHYIYIYGHQYHRNPPPDPLVSSVVSRSSSSNSRSVSVVVSPVSVVVVVVVCVVVCVPPDPRSSYDDPVLLVVLVVQQVVDDAEEEEEADCLLCVLLVPDPQWAADPVDQWDAGSNKTFGWTDGNNGTYTYIHQHFFASSLLSGLSCPSHRHRYQAYEYEAAFAFLDPVADFQAKEWAQWEFEQRHKYQDYPPDDLPDDGRCVVVVQFDSPADKAACLVVDDDDDPPDRDHDSSGIIGGFFDWAAASNHDPSDTDGHGIQGADPVLLVLLVVQFPDWAAADDDHDGDPDTYTYDYFHYAYAHSDQQQANVVSNSCCVRPVHTGYGRHQNSSSRSCRRSVHHYIYMYGHQFNSNPDDPPDTSNVPCRSSSSNSRSVSVSVSVVSVD

Secondary structure (DSSP, 8-state):
--EEEEETTEEEEE-PPPPSSS--SPPHHHHHHHHHHHHT--EEEEE-SSHHHHHHHHHSTT--B-TTSPPP--TT--HHHHHHHS-EEEEEEEEEEEE--TTS-TTPEEEEGGGTTT---TTEEEESEEEE-SEEE--HHHHHHHHHHH-EEEEESSHHHHHHHHHHTT--EEEEEEEEEETT-S---HHHHHHHHHHHHHHHHHHHHHTTTHHHHHHHHHHHHTTSS-----SPPHHHHHHHHHHHHH--EEEEEESSHHHHHHHHHSTTEEE-SS--EEEETTEEEEEEEETTEEEEEEE--SSHHHHHHHHHHHHHHS-EEEEEEEEEEEE--TT--TTPEEEEEEEEE-S-EEEPPTT--TTSPPTTTTTTS--SSS-EEEGGGG----STT-PPP-TT-EEEE-PEEE--TTS-TT--EEESEEEPPHHHHHHGGGGTT-----EETTEE-SS---EEEEEEEEE-SS----HHHHHHHHHHH-EEEEESSHHHHHHHHHHTT--EEEEEEEEE-TT-S-TT--THHHHHHHHHHHHHHHHHHHHHT--

Sequence (555 aa):
MRVLLVAWLVVLVVGVTPKNGADGAISKRVMHEISSINMKGPYLGLVVPNSYEMDPVLQSPSFVVNKSLPLLDVSGVTTQLLVSLFNVKGVLHFGIAGNANPELEIGDVTIPQVWSIICATKQVTRVTNGISSNAYVDNAAYRKFLYSKFNATPVDMESAAVALVCLQQKKPFIAFRALSDLAGGGSAVSNEADVFGSLAAQNAADQRSRMRVALLGWLIVLVVGVTLKDGADGAISERVMHEISGINMEGPYLGLVVPNSFELNPLLQSPSFVVNESLPFLDVSGRRFRIGTLESEKVIIVMTGLSMLNAGITTQLLLSLFNVKGVLHFGIAGNANPELQIGDVTIPQYWAHTGLWNWQRYGEGPNDELALESNGDYTRKIGYLRFSQYNNDTENRKPSDNLLNSVWYQPEEIFPVDGQPEIRQHAFLVPVTKQYFSLAEKLEGMELERCVNSTCLPRKPKVIRVKNGISSNAFVDNGAYREFLYSKFSATPIDMESAAVALVCLQQKTPFIAFRALSDLAGGGSAVSNEADIFGSLAAQNAVDVLLRFIALLH

InterPro domains:
  IPR000845 Nucleoside phosphorylase domain [PF01048] (130-205)
  IPR000845 Nucleoside phosphorylase domain [PF01048] (254-552)
  IPR035994 Nucleoside phosphorylase superfamily [G3DSA:3.40.50.1580] (73-117)
  IPR035994 Nucleoside phosphorylase superfamily [G3DSA:3.40.50.1580] (118-209)
  IPR035994 Nucleoside phosphorylase superfamily [G3DSA:3.40.50.1580] (254-552)
  IPR035994 Nucleoside phosphorylase superfamily [SSF53167] (76-195)
  IPR035994 Nucleoside phosphorylase superfamily [SSF53167] (251-554)

Organism: NCBI:txid112253

pLDDT: mean 82.27, std 18.33, range [29.0, 98.81]